Protein AF-0000000079084681 (afdb_homodimer)

Nearest PDB structures (foldseek):
  2xxn-assembly1_A  TM=8.956E-01  e=4.021E-09  Homo sapiens
  4ysi-assembly1_A  TM=9.244E-01  e=3.226E-08  Homo sapiens
  2f1x-assembly1_A  TM=9.039E-01  e=6.842E-08  Homo sapiens
  2f1x-assembly2_B  TM=8.833E-01  e=1.370E-07  Homo sapiens
  2f1z-assembly1_A  TM=4.251E-01  e=5.068E-09  Homo sapiens

Organism: Trichostrongylus colubriformis (NCBI:txid6319)

Sequence (616 aa):
MSEHEEWIEEPPARRPGRSPAGAAGPRLAAKTECTKRTSHVKFFSVYIDCNPESESTLWSCDAIVEFRLLSQRPDVPHFSRQFTNKFNFNSNNWGFPSFMEWGDILNADKGYVKGDRVVVEARITVQKVVGVRKSPHFDFLSQEPHTSDAVLVIDGVKLHVSKTYLSLYSPVFYALFFGKFSERDKREIPVEDVILDEFIELLNVVYPSHKPVSTDNVEFLLELGDKFEIQFVIDECERFLMSAEDIPIVTKLVWADQYCLAKLQDACVRTFKCVNDIKALKLTEEYKNLSDTTKAALLEKIFKILKEMSEHEEWIEEPPARRPGRSPAGAAGPRLAAKTECTKRTSHVKFFSVYIDCNPESESTLWSCDAIVEFRLLSQRPDVPHFSRQFTNKFNFNSNNWGFPSFMEWGDILNADKGYVKGDRVVVEARITVQKVVGVRKSPHFDFLSQEPHTSDAVLVIDGVKLHVSKTYLSLYSPVFYALFFGKFSERDKREIPVEDVILDEFIELLNVVYPSHKPVSTDNVEFLLELGDKFEIQFVIDECERFLMSAEDIPIVTKLVWADQYCLAKLQDACVRTFKCVNDIKALKLTEEYKNLSDTTKAALLEKIFKILKE

Foldseek 3Di:
DPPPFPWPPADPPVPDPPPPPPQQAKDKTWTWDQDVVVVRFIAIWIKIFGSQVDPDQFKKWWKKKKKWWDFQDPVAHIQIDIDTDIDGNVRGMDTGNHSDGPVCCPDVVNRQDDPNDIHMDMDIGTDDITPDDDQDDDDQQDEDPPAFQAWEAEPNGTGTGHLVQVVVQFVLSVCCAPNPPNPVVDRYHYDPDDDPVLVVVLCCCSPRSNPADDPVNLVVLLVVCVVRVGVVSVVRSLVCLLPDDPDDLLVQQLSCQVNVVPVSLVSSLVVDQAPVVVVVSVVDPSSVSHDPVSVVSNVVSNVVNVVD/DPQPFPWPPADPPVPPPPPPPPQQAKDKTWTWDQDVVVVRFIAIWIKIFGSQVDPDQFKKWWKKKKKWWDFQDPVAHIQIDIDTDIDGNVRGMDTGNHSDGPVCCPPVVNRQDDPNDIHMDMDIGTDDITPDDDQDDDDQQDEDPPAFQAWEAEPNGTGTGHLVQVVVQFVLSVCCAPNPPNPVVDRYHYDPDDDPVLVVVLCCCSPRSNPADDPVNLVVLLVVCVVRVGVVSVVRSLVCLLPDDPDDLLVQQLSCQVNVVPVSLVSSLVVDQAPVVVVVSVVDPSSVSHDPVSVVSNVVSNVVNVVD

Secondary structure (DSSP, 8-state):
---------------SS---TT----EEEEEEE-SGGGTT--EEEEEEESSTT---SS-EEEEEEEEEEPPSSTTSPPEEEEEEEEEESSS-EEEEEEEEEHHHHH-TTTT--BTTB--EEEEEEEEEEESS-------TTSPPTTT--EEEEETTEEEEE-HHHHHHH-HHHHHHHHSTT--TT-SEEE--S--HHHHHHHHHHHSTT-PPP-TTTHHHHHHHHHHTT-HHHHHHHHHHHHH-SSS-HHHHHHHHHHHT-HHHHHHHHHT--SHHHHHHHHTSGGGGG--HHHHHHHHHHHHHHHH-/---------------SS---TT----EEEEEEE-SGGGTT--EEEEEEESSTT---SS-EEEEEEEEEEPPSSTTSPPEEEEEEEEEESSS-EEEEEEEEEHHHHH-TTTT--BTTB--EEEEEEEEEEESS-------TTSPPTTT--EEEEETTEEEEE-HHHHHHH-HHHHHHHHSTT--TT-SEEE--S--HHHHHHHHHHHSTT-PPP-TTTHHHHHHHHHHTT-HHHHHHHHHHHHH-SSS-HHHHHHHHHHHT-HHHHHHHHHT--SHHHHHHHHTSGGGGG--HHHHHHHHHHHHHHHH-

InterPro domains:
  IPR000210 BTB/POZ domain [PF00651] (142-242)
  IPR000210 BTB/POZ domain [PS50097] (148-215)
  IPR000210 BTB/POZ domain [SM00225] (148-245)
  IPR002083 MATH/TRAF domain [PF22486] (38-124)
  IPR002083 MATH/TRAF domain [PS50144] (1-124)
  IPR008974 TRAF-like [G3DSA:2.60.210.10] (24-133)
  IPR011333 SKP1/BTB/POZ domain superfamily [G3DSA:3.30.710.10] (134-279)
  IPR011333 SKP1/BTB/POZ domain superfamily [SSF54695] (136-243)

Radius of gyration: 30.43 Å; Cα contacts (8 Å, |Δi|>4): 1021; chains: 2; bounding box: 65×106×62 Å

Solvent-accessible surface area (backbone atoms only — not comparable to full-atom values): 34511 Å² total; per-residue (Å²): 134,81,86,69,70,56,66,66,79,71,72,86,61,90,60,67,77,76,59,62,90,82,58,59,54,72,40,81,45,50,36,59,42,66,40,80,90,50,73,65,40,52,13,35,18,42,35,36,32,42,34,76,84,57,63,26,57,42,34,37,35,31,29,38,40,32,42,33,40,41,40,72,33,95,91,37,75,60,50,70,52,71,51,74,49,68,31,25,62,92,45,24,69,49,70,32,68,71,61,40,51,38,68,56,43,69,31,66,91,61,19,33,46,52,98,93,38,69,52,76,46,78,49,76,45,77,74,44,71,38,40,53,90,76,70,61,82,83,66,39,75,43,82,42,87,86,50,34,79,36,30,39,30,32,94,87,41,60,32,34,38,34,56,50,52,48,25,68,50,9,64,50,45,31,41,58,55,68,29,94,78,20,61,62,83,44,72,64,42,78,52,78,96,63,57,59,71,59,49,54,51,47,48,40,36,71,39,81,41,44,48,78,73,44,90,89,45,36,64,62,40,46,50,49,19,59,75,41,48,23,59,67,51,41,51,49,38,44,54,47,55,64,69,47,78,90,56,58,66,60,58,51,43,33,51,18,60,76,67,33,34,18,65,40,35,22,57,55,60,66,67,56,78,48,66,64,59,58,55,55,43,66,73,39,82,60,44,77,65,48,48,70,54,56,51,48,33,52,52,54,47,46,53,53,54,70,71,103,134,80,84,69,68,56,68,63,77,71,71,87,62,88,59,65,78,76,60,64,92,81,59,58,54,71,41,80,44,50,36,54,42,66,38,80,90,49,72,64,39,49,13,34,18,42,34,39,32,40,35,78,84,57,65,25,58,41,33,36,36,32,30,40,40,33,42,33,41,41,41,73,33,94,91,38,76,60,47,70,54,70,51,75,48,68,30,25,61,92,44,24,70,51,69,34,70,72,60,39,51,39,67,57,42,68,31,66,91,62,20,34,45,53,99,91,39,70,53,77,47,77,46,76,46,78,74,46,69,37,41,52,91,75,70,61,82,84,67,39,76,43,83,43,87,86,51,35,78,35,28,39,30,35,96,87,41,61,33,34,37,33,54,49,51,48,26,69,51,8,67,50,45,31,42,58,54,68,29,93,79,21,63,62,84,45,71,62,43,78,51,78,98,64,56,60,72,60,50,52,52,46,46,39,35,71,41,78,40,44,47,77,73,43,90,88,47,37,66,63,40,46,51,49,18,59,73,41,46,23,58,66,52,40,49,50,41,42,56,45,56,65,70,47,79,90,58,58,65,60,59,52,44,33,50,17,59,75,69,34,34,18,65,40,35,22,57,55,59,66,67,56,80,48,67,63,58,58,55,55,44,65,73,41,82,59,44,77,65,49,48,70,53,56,51,48,32,51,52,53,47,46,54,52,54,70,72,105

Structure (mmCIF, N/CA/C/O backbone):
data_AF-0000000079084681-model_v1
#
loop_
_entity.id
_entity.type
_entity.pdbx_description
1 polymer 'BTB/POZ domain-containing protein variant'
#
loop_
_atom_site.group_PDB
_atom_site.id
_atom_site.type_symbol
_atom_site.label_atom_id
_atom_site.label_alt_id
_atom_site.label_comp_id
_atom_site.label_asym_id
_atom_site.label_entity_id
_atom_site.label_seq_id
_atom_site.pdbx_PDB_ins_code
_atom_site.Cartn_x
_atom_site.Cartn_y
_atom_site.Cartn_z
_atom_site.occupancy
_atom_site.B_iso_or_equiv
_atom_site.auth_seq_id
_atom_site.auth_comp_id
_atom_site.auth_asym_id
_atom_site.auth_atom_id
_atom_site.pdbx_PDB_model_num
ATOM 1 N N . MET A 1 1 ? -31.391 -42.594 -11.391 1 19.44 1 MET A N 1
ATOM 2 C CA . MET A 1 1 ? -30.281 -42.844 -10.484 1 19.44 1 MET A CA 1
ATOM 3 C C . MET A 1 1 ? -29.375 -41.625 -10.391 1 19.44 1 MET A C 1
ATOM 5 O O . MET A 1 1 ? -28.828 -41.156 -11.398 1 19.44 1 MET A O 1
ATOM 9 N N . SER A 1 2 ? -29.547 -40.75 -9.406 1 21.98 2 SER A N 1
ATOM 10 C CA . SER A 1 2 ? -29.062 -39.406 -9.219 1 21.98 2 SER A CA 1
ATOM 11 C C . SER A 1 2 ? -27.531 -39.375 -9.148 1 21.98 2 SER A C 1
ATOM 13 O O . SER A 1 2 ? -26.922 -40.25 -8.531 1 21.98 2 SER A O 1
ATOM 15 N N . GLU A 1 3 ? -26.781 -39.031 -10.203 1 26.73 3 GLU A N 1
ATOM 16 C CA . GLU A 1 3 ? -25.359 -38.781 -10.367 1 26.73 3 GLU A CA 1
ATOM 17 C C . GLU A 1 3 ? -24.797 -38 -9.164 1 26.73 3 GLU A C 1
ATOM 19 O O . GLU A 1 3 ? -25.188 -36.875 -8.906 1 26.73 3 GLU A O 1
ATOM 24 N N . HIS A 1 4 ? -24.766 -38.688 -7.969 1 26.61 4 HIS A N 1
ATOM 25 C CA . HIS A 1 4 ? -24.375 -38.094 -6.703 1 26.61 4 HIS A CA 1
ATOM 26 C C . HIS A 1 4 ? -22.922 -37.625 -6.742 1 26.61 4 HIS A C 1
ATOM 28 O O . HIS A 1 4 ? -22.031 -38.406 -7.066 1 26.61 4 HIS A O 1
ATOM 34 N N . GLU A 1 5 ? -22.625 -36.5 -7.191 1 30.83 5 GLU A N 1
ATOM 35 C CA . GLU A 1 5 ? -21.375 -35.75 -7.094 1 30.83 5 GLU A CA 1
ATOM 36 C C . GLU A 1 5 ? -21 -35.5 -5.637 1 30.83 5 GLU A C 1
ATOM 38 O O . GLU A 1 5 ? -21.781 -34.938 -4.879 1 30.83 5 GLU A O 1
ATOM 43 N N . GLU A 1 6 ? -20.562 -36.531 -4.902 1 32.38 6 GLU A N 1
ATOM 44 C CA . GLU A 1 6 ? -20.156 -36.219 -3.539 1 32.38 6 GLU A CA 1
ATOM 45 C C . GLU A 1 6 ? -18.844 -35.406 -3.527 1 32.38 6 GLU A C 1
ATOM 47 O O . GLU A 1 6 ? -17.875 -35.812 -4.176 1 32.38 6 GLU A O 1
ATOM 52 N N . TRP A 1 7 ? -18.906 -34.219 -3.279 1 32.19 7 TRP A N 1
ATOM 53 C CA . TRP A 1 7 ? -17.797 -33.281 -3.125 1 32.19 7 TRP A CA 1
ATOM 54 C C . TRP A 1 7 ? -17.031 -33.562 -1.826 1 32.19 7 TRP A C 1
ATOM 56 O O . TRP A 1 7 ? -17.656 -33.719 -0.768 1 32.19 7 TRP A O 1
ATOM 66 N N . ILE A 1 8 ? -16.188 -34.375 -1.785 1 32.47 8 ILE A N 1
ATOM 67 C CA . ILE A 1 8 ? -15.383 -34.531 -0.579 1 32.47 8 ILE A CA 1
ATOM 68 C C . ILE A 1 8 ? -14.641 -33.219 -0.3 1 32.47 8 ILE A C 1
ATOM 70 O O . ILE A 1 8 ? -13.875 -32.75 -1.144 1 32.47 8 ILE A O 1
ATOM 74 N N . GLU A 1 9 ? -15.219 -32.438 0.54 1 31.31 9 GLU A N 1
ATOM 75 C CA . GLU A 1 9 ? -14.648 -31.188 1.046 1 31.31 9 GLU A CA 1
ATOM 76 C C . GLU A 1 9 ? -13.25 -31.422 1.62 1 31.31 9 GLU A C 1
ATOM 78 O O . GLU A 1 9 ? -13.023 -32.375 2.354 1 31.31 9 GLU A O 1
ATOM 83 N N . GLU A 1 10 ? -12.25 -31.016 0.958 1 32.62 10 GLU A N 1
ATOM 84 C CA . GLU A 1 10 ? -10.82 -30.984 1.235 1 32.62 10 GLU A CA 1
ATOM 85 C C . GLU A 1 10 ? -10.547 -30.594 2.686 1 32.62 10 GLU A C 1
ATOM 87 O O . GLU A 1 10 ? -11.148 -29.641 3.203 1 32.62 10 GLU A O 1
ATOM 92 N N . PRO A 1 11 ? -10.078 -31.469 3.529 1 30.44 11 PRO A N 1
ATOM 93 C CA . PRO A 1 11 ? -9.531 -30.906 4.766 1 30.44 11 PRO A CA 1
ATOM 94 C C . PRO A 1 11 ? -8.648 -29.688 4.52 1 30.44 11 PRO A C 1
ATOM 96 O O . PRO A 1 11 ? -8.117 -29.516 3.42 1 30.44 11 PRO A O 1
ATOM 99 N N . PRO A 1 12 ? -8.633 -28.562 5.383 1 29.8 12 PRO A N 1
ATOM 100 C CA . PRO A 1 12 ? -7.824 -27.359 5.184 1 29.8 12 PRO A CA 1
ATOM 101 C C . PRO A 1 12 ? -6.359 -27.672 4.895 1 29.8 12 PRO A C 1
ATOM 103 O O . PRO A 1 12 ? -5.68 -28.281 5.723 1 29.8 12 PRO A O 1
ATOM 106 N N . ALA A 1 13 ? -5.883 -28.328 3.826 1 29.58 13 ALA A N 1
ATOM 107 C CA . ALA A 1 13 ? -4.457 -28.328 3.5 1 29.58 13 ALA A CA 1
ATOM 108 C C . ALA A 1 13 ? -3.781 -27.062 4.012 1 29.58 13 ALA A C 1
ATOM 110 O O . ALA A 1 13 ? -4.414 -26 4.113 1 29.58 13 ALA A O 1
ATOM 111 N N . ARG A 1 14 ? -2.639 -27.297 4.723 1 28.17 14 ARG A N 1
ATOM 112 C CA . ARG A 1 14 ? -1.766 -26.188 5.086 1 28.17 14 ARG A CA 1
ATOM 113 C C . ARG A 1 14 ? -1.686 -25.156 3.961 1 28.17 14 ARG A C 1
ATOM 115 O O . ARG A 1 14 ? -1.014 -25.391 2.953 1 28.17 14 ARG A O 1
ATOM 122 N N . ARG A 1 15 ? -2.775 -24.625 3.609 1 28.92 15 ARG A N 1
ATOM 123 C CA . ARG A 1 15 ? -2.91 -23.609 2.578 1 28.92 15 ARG A CA 1
ATOM 124 C C . ARG A 1 15 ? -1.813 -22.547 2.707 1 28.92 15 ARG A C 1
ATOM 126 O O . ARG A 1 15 ? -1.597 -22 3.787 1 28.92 15 ARG A O 1
ATOM 133 N N . PRO A 1 16 ? -0.827 -22.594 1.898 1 28.61 16 PRO A N 1
ATOM 134 C CA . PRO A 1 16 ? -0.107 -21.328 1.935 1 28.61 16 PRO A CA 1
ATOM 135 C C . PRO A 1 16 ? -1.001 -20.156 2.328 1 28.61 16 PRO A C 1
ATOM 137 O O . PRO A 1 16 ? -2.229 -20.25 2.252 1 28.61 16 PRO A O 1
ATOM 140 N N . GLY A 1 17 ? -0.481 -19.203 3.023 1 28.16 17 GLY A N 1
ATOM 141 C CA . GLY A 1 17 ? -1.19 -18.031 3.5 1 28.16 17 GLY A CA 1
ATOM 142 C C . GLY A 1 17 ? -2.363 -17.641 2.619 1 28.16 17 GLY A C 1
ATOM 143 O O . GLY A 1 17 ? -2.295 -17.766 1.395 1 28.16 17 GLY A O 1
ATOM 144 N N . ARG A 1 18 ? -3.625 -17.953 3.125 1 28.94 18 ARG A N 1
ATOM 145 C CA . ARG A 1 18 ? -4.844 -17.422 2.525 1 28.94 18 ARG A CA 1
ATOM 146 C C . ARG A 1 18 ? -4.57 -16.094 1.822 1 28.94 18 ARG A C 1
ATOM 148 O O . ARG A 1 18 ? -4.121 -15.133 2.451 1 28.94 18 ARG A O 1
ATOM 155 N N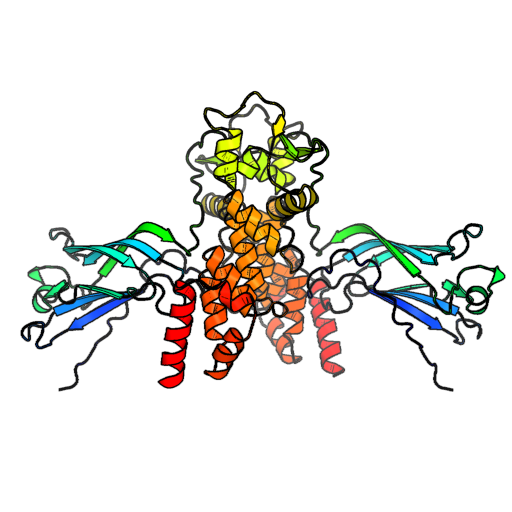 . SER A 1 19 ? -4.059 -16.203 0.667 1 30.28 19 SER A N 1
ATOM 156 C CA . SER A 1 19 ? -4.086 -14.93 -0.049 1 30.28 19 SER A CA 1
ATOM 157 C C . SER A 1 19 ? -5.367 -14.156 0.24 1 30.28 19 SER A C 1
ATOM 159 O O . SER A 1 19 ? -6.434 -14.758 0.407 1 30.28 19 SER A O 1
ATOM 161 N N . PRO A 1 20 ? -5.367 -13.102 0.855 1 30.94 20 PRO A N 1
ATOM 162 C CA . PRO A 1 20 ? -6.602 -12.328 1.002 1 30.94 20 PRO A CA 1
ATOM 163 C C . PRO A 1 20 ? -7.613 -12.617 -0.104 1 30.94 20 PRO A C 1
ATOM 165 O O . PRO A 1 20 ? -7.238 -13.078 -1.185 1 30.94 20 PRO A O 1
ATOM 168 N N . ALA A 1 21 ? -9 -12.57 0.136 1 33.56 21 ALA A N 1
ATOM 169 C CA . ALA A 1 21 ? -10.234 -12.781 -0.618 1 33.56 21 ALA A CA 1
ATOM 170 C C . ALA A 1 21 ? -10.016 -12.516 -2.105 1 33.56 21 ALA A C 1
ATOM 172 O O . ALA A 1 21 ? -10.672 -13.133 -2.951 1 33.56 21 ALA A O 1
ATOM 173 N N . GLY A 1 22 ? -9.336 -11.5 -2.555 1 36.19 22 GLY A N 1
ATOM 174 C CA . GLY A 1 22 ? -9.352 -11.234 -3.984 1 36.19 22 GLY A CA 1
ATOM 175 C C . GLY A 1 22 ? -8.5 -12.203 -4.781 1 36.19 22 GLY A C 1
ATOM 176 O O . GLY A 1 22 ? -8.375 -12.07 -6 1 36.19 22 GLY A O 1
ATOM 177 N N . ALA A 1 23 ? -7.453 -12.789 -4.238 1 42.34 23 ALA A N 1
ATOM 178 C CA . ALA A 1 23 ? -6.531 -13.555 -5.07 1 42.34 23 ALA A CA 1
ATOM 179 C C . ALA A 1 23 ? -7.105 -14.93 -5.395 1 42.34 23 ALA A C 1
ATOM 181 O O . ALA A 1 23 ? -7.352 -15.734 -4.496 1 42.34 23 ALA A O 1
ATOM 182 N N . ALA A 1 24 ? -7.891 -15.031 -6.383 1 52.91 24 ALA A N 1
ATOM 183 C CA . ALA A 1 24 ? -8.383 -16.234 -7.039 1 52.91 24 ALA A CA 1
ATOM 184 C C . ALA A 1 24 ? -7.262 -17.25 -7.227 1 52.91 24 ALA A C 1
ATOM 186 O O . ALA A 1 24 ? -6.492 -17.172 -8.188 1 52.91 24 ALA A O 1
ATOM 187 N N . GLY A 1 25 ? -6.688 -17.625 -6.16 1 60.44 25 GLY A N 1
ATOM 188 C CA . GLY A 1 25 ? -5.707 -18.688 -6.305 1 60.44 25 GLY A CA 1
ATOM 189 C C . GLY A 1 25 ? -6.301 -19.969 -6.855 1 60.44 25 GLY A C 1
ATOM 190 O O . GLY A 1 25 ? -7.508 -20.062 -7.074 1 60.44 25 GLY A O 1
ATOM 191 N N . PRO A 1 26 ? -5.43 -20.812 -7.223 1 76.56 26 PRO A N 1
ATOM 192 C CA . PRO A 1 26 ? -5.887 -22.109 -7.75 1 76.56 26 PRO A CA 1
ATOM 193 C C . PRO A 1 26 ? -6.684 -22.906 -6.723 1 76.56 26 PRO A C 1
ATOM 195 O O . PRO A 1 26 ? -6.391 -22.859 -5.527 1 76.56 26 PRO A O 1
ATOM 198 N N . ARG A 1 27 ? -7.812 -23.547 -7.141 1 81.06 27 ARG A N 1
ATOM 199 C CA . ARG A 1 27 ? -8.664 -24.391 -6.309 1 81.06 27 ARG A CA 1
ATOM 200 C C . ARG A 1 27 ? -8.602 -25.859 -6.754 1 81.06 27 ARG A C 1
ATOM 202 O O . ARG A 1 27 ? -8.633 -26.141 -7.953 1 81.06 27 ARG A O 1
ATOM 209 N N . LEU A 1 28 ? -8.461 -26.688 -5.738 1 86.19 28 LEU A N 1
ATOM 210 C CA . LEU A 1 28 ? -8.445 -28.125 -6.008 1 86.19 28 LEU A CA 1
ATOM 211 C C . LEU A 1 28 ? -9.844 -28.719 -5.867 1 86.19 28 LEU A C 1
ATOM 213 O O . LEU A 1 28 ? -10.562 -28.406 -4.918 1 86.19 28 LEU A O 1
ATOM 217 N N . ALA A 1 29 ? -10.234 -29.406 -6.906 1 85.25 29 ALA A N 1
ATOM 218 C CA . ALA A 1 29 ? -11.523 -30.094 -6.875 1 85.25 29 ALA A CA 1
ATOM 219 C C . ALA A 1 29 ? -11.359 -31.594 -7.117 1 85.25 29 ALA A C 1
ATOM 221 O O . ALA A 1 29 ? -10.516 -32 -7.918 1 85.25 29 ALA A O 1
ATOM 222 N N . ALA A 1 30 ? -12.07 -32.375 -6.309 1 87.88 30 ALA A N 1
ATOM 223 C CA . ALA A 1 30 ? -12.07 -33.812 -6.449 1 87.88 30 ALA A CA 1
ATOM 224 C C . ALA A 1 30 ? -13.5 -34.375 -6.48 1 87.88 30 ALA A C 1
ATOM 226 O O . ALA A 1 30 ? -14.375 -33.875 -5.758 1 87.88 30 ALA A O 1
ATOM 227 N N . LYS A 1 31 ? -13.711 -35.344 -7.445 1 85 31 LYS A N 1
ATOM 228 C CA . LYS A 1 31 ? -15.031 -35.969 -7.547 1 85 31 LYS A CA 1
ATOM 229 C C . LYS A 1 31 ? -14.914 -37.375 -8.07 1 85 31 LYS A C 1
ATOM 231 O O . LYS A 1 31 ? -13.836 -37.812 -8.484 1 85 31 LYS A O 1
ATOM 236 N N . THR A 1 32 ? -15.969 -38.125 -7.855 1 87 32 THR A N 1
ATOM 237 C CA . THR A 1 32 ? -16.062 -39.438 -8.484 1 87 32 THR A CA 1
ATOM 238 C C . THR A 1 32 ? -16.875 -39.344 -9.781 1 87 32 THR A C 1
ATOM 240 O O . THR A 1 32 ? -17.859 -38.625 -9.852 1 87 32 THR A O 1
ATOM 243 N N . GLU A 1 33 ? -16.375 -39.938 -10.766 1 81.75 33 GLU A N 1
ATOM 244 C CA . GLU A 1 33 ? -17.047 -39.906 -12.062 1 81.75 33 GLU A CA 1
ATOM 245 C C . GLU A 1 33 ? -17.281 -41.312 -12.602 1 81.75 33 GLU A C 1
ATOM 247 O O . GLU A 1 33 ? -16.406 -42.188 -12.516 1 81.75 33 GLU A O 1
ATOM 252 N N . CYS A 1 34 ? -18.547 -41.594 -12.914 1 84.06 34 CYS A N 1
ATOM 253 C CA . CYS A 1 34 ? -18.953 -42.844 -13.539 1 84.06 34 CYS A CA 1
ATOM 254 C C . CYS A 1 34 ? -19.828 -42.594 -14.758 1 84.06 34 CYS A C 1
ATOM 256 O O . CYS A 1 34 ? -21.047 -42.5 -14.641 1 84.06 34 CYS A O 1
ATOM 258 N N . THR A 1 35 ? -19.156 -42.344 -15.805 1 79.56 35 THR A N 1
ATOM 259 C CA . THR A 1 35 ? -19.891 -42 -17.016 1 79.56 35 THR A CA 1
ATOM 260 C C . THR A 1 35 ? -19.516 -42.969 -18.156 1 79.56 35 THR A C 1
ATOM 262 O O . THR A 1 35 ? -18.75 -43.906 -17.953 1 79.56 35 THR A O 1
ATOM 265 N N . LYS A 1 36 ? -20.188 -42.812 -19.359 1 78.19 36 LYS A N 1
ATOM 266 C CA . LYS A 1 36 ? -19.891 -43.594 -20.547 1 78.19 36 LYS A CA 1
ATOM 267 C C . LYS A 1 36 ? -18.438 -43.469 -20.953 1 78.19 36 LYS A C 1
ATOM 269 O O . LYS A 1 36 ? -17.812 -44.406 -21.422 1 78.19 36 LYS A O 1
ATOM 274 N N . ARG A 1 37 ? -17.906 -42.281 -20.625 1 73.69 37 ARG A N 1
ATOM 275 C CA . ARG A 1 37 ? -16.531 -41.969 -20.984 1 73.69 37 ARG A CA 1
ATOM 276 C C . ARG A 1 37 ? -15.547 -42.875 -20.219 1 73.69 37 ARG A C 1
ATOM 278 O O . ARG A 1 37 ? -14.469 -43.188 -20.719 1 73.69 37 ARG A O 1
ATOM 285 N N . THR A 1 38 ? -15.922 -43.281 -19.031 1 77.12 38 THR A N 1
ATOM 286 C CA . THR A 1 38 ? -15.07 -44.094 -18.188 1 77.12 38 THR A CA 1
ATOM 287 C C . THR A 1 38 ? -15.469 -45.562 -18.281 1 77.12 38 THR A C 1
ATOM 289 O O . THR A 1 38 ? -15.18 -46.375 -17.375 1 77.12 38 THR A O 1
ATOM 292 N N . SER A 1 39 ? -16.266 -45.969 -19.297 1 78.06 39 SER A N 1
ATOM 293 C CA . SER A 1 39 ? -16.75 -47.312 -19.484 1 78.06 39 SER A CA 1
ATOM 294 C C . SER A 1 39 ? -17.516 -47.812 -18.266 1 78.06 39 SER A C 1
ATOM 296 O O . SER A 1 39 ? -17.391 -48.969 -17.891 1 78.06 39 SER A O 1
ATOM 298 N N . HIS A 1 40 ? -18.109 -46.938 -17.531 1 81.31 40 HIS A N 1
ATOM 299 C CA . HIS A 1 40 ? -18.953 -47.188 -16.375 1 81.31 40 HIS A CA 1
ATOM 300 C C . HIS A 1 40 ? -18.141 -47.719 -15.195 1 81.31 40 HIS A C 1
ATOM 302 O O . HIS A 1 40 ? -18.656 -48.469 -14.359 1 81.31 40 HIS A O 1
ATOM 308 N N . VAL A 1 41 ? -16.891 -47.531 -15.352 1 85.75 41 VAL A N 1
ATOM 309 C CA . VAL A 1 41 ? -16.047 -47.75 -14.18 1 85.75 41 VAL A CA 1
ATOM 310 C C . VAL A 1 41 ? -15.93 -46.469 -13.367 1 85.75 41 VAL A C 1
ATOM 312 O O . VAL A 1 41 ? -15.727 -45.375 -13.93 1 85.75 41 VAL A O 1
ATOM 315 N N . LYS A 1 42 ? -16.188 -46.594 -12.07 1 89.88 42 LYS A N 1
ATOM 316 C CA . LYS A 1 42 ? -16.141 -45.438 -11.203 1 89.88 42 LYS A CA 1
ATOM 317 C C . LYS A 1 42 ? -14.711 -45 -10.922 1 89.88 42 LYS A C 1
ATOM 319 O O . LYS A 1 42 ? -13.883 -45.812 -10.5 1 89.88 42 LYS A O 1
ATOM 324 N N . PHE A 1 43 ? -14.438 -43.75 -11.281 1 91.38 43 PHE A N 1
ATOM 325 C CA . PHE A 1 43 ? -13.102 -43.188 -11.062 1 91.38 43 PHE A CA 1
ATOM 326 C C . PHE A 1 43 ? -13.141 -42.031 -10.078 1 91.38 43 PHE A C 1
ATOM 328 O O . PHE A 1 43 ? -14.156 -41.344 -9.961 1 91.38 43 PHE A O 1
ATOM 335 N N . PHE A 1 44 ? -11.969 -41.938 -9.328 1 91.06 44 PHE A N 1
ATOM 336 C CA . PHE A 1 44 ? -11.648 -40.75 -8.57 1 91.06 44 PHE A CA 1
ATOM 337 C C . PHE A 1 44 ? -10.969 -39.719 -9.461 1 91.06 44 PHE A C 1
ATOM 339 O O . PHE A 1 44 ? -9.898 -39.969 -10.016 1 91.06 44 PHE A O 1
ATOM 346 N N . SER A 1 45 ? -11.703 -38.562 -9.625 1 91.44 45 SER A N 1
ATOM 347 C CA . SER A 1 45 ? -11.203 -37.531 -10.508 1 91.44 45 SER A CA 1
ATOM 348 C C . SER A 1 45 ? -10.719 -36.312 -9.711 1 91.44 45 SER A C 1
ATOM 350 O O . SER A 1 45 ? -11.305 -35.969 -8.68 1 91.44 45 SER A O 1
ATOM 352 N N . VAL A 1 46 ? -9.609 -35.75 -10.109 1 92.19 46 VAL A N 1
ATOM 353 C CA . VAL A 1 46 ? -9.039 -34.594 -9.445 1 92.19 46 VAL A CA 1
ATOM 354 C C . VAL A 1 46 ? -8.789 -33.469 -10.461 1 92.19 46 VAL A C 1
ATOM 356 O O . VAL A 1 46 ? -8.289 -33.719 -11.562 1 92.19 46 VAL A O 1
ATOM 359 N N . TYR A 1 47 ? -9.227 -32.281 -10.062 1 92.5 47 TYR A N 1
ATOM 360 C CA . TYR A 1 47 ? -9.086 -31.125 -10.953 1 92.5 47 TYR A CA 1
ATOM 361 C C . TYR A 1 47 ? -8.555 -29.922 -10.195 1 92.5 47 TYR A C 1
ATOM 363 O O . TYR A 1 47 ? -8.648 -29.859 -8.969 1 92.5 47 TYR A O 1
ATOM 371 N N . ILE A 1 48 ? -7.934 -28.984 -10.922 1 90.5 48 ILE A N 1
ATOM 372 C CA . ILE A 1 48 ? -7.535 -27.703 -10.383 1 90.5 48 ILE A CA 1
ATOM 373 C C . ILE A 1 48 ? -8.172 -26.578 -11.195 1 90.5 48 ILE A C 1
ATOM 375 O O . ILE A 1 48 ? -8.273 -26.672 -12.422 1 90.5 48 ILE A O 1
ATOM 379 N N . ASP A 1 49 ? -8.75 -25.672 -10.484 1 89.56 49 ASP A N 1
ATOM 380 C CA . ASP A 1 49 ? -9.328 -24.469 -11.07 1 89.56 49 ASP A CA 1
ATOM 381 C C . ASP A 1 49 ? -8.461 -23.234 -10.766 1 89.56 49 ASP A C 1
ATOM 383 O O . ASP A 1 49 ? -8.266 -22.891 -9.602 1 89.56 49 ASP A O 1
ATOM 387 N N . CYS A 1 50 ? -7.973 -22.672 -11.867 1 85.88 50 CYS A N 1
ATOM 388 C CA . CYS A 1 50 ? -7.156 -21.484 -11.664 1 85.88 50 CYS A CA 1
ATOM 389 C C . CYS A 1 50 ? -7.941 -20.219 -11.992 1 85.88 50 CYS A C 1
ATOM 391 O O . CYS A 1 50 ? -8.367 -20.016 -13.133 1 85.88 50 CYS A O 1
ATOM 393 N N . ASN A 1 51 ? -8.117 -19.312 -11.031 1 83.44 51 ASN A N 1
ATOM 394 C CA . ASN A 1 51 ? -8.773 -18.031 -11.164 1 83.44 51 ASN A CA 1
ATOM 395 C C . ASN A 1 51 ? -10.156 -18.172 -11.805 1 83.44 51 ASN A C 1
ATOM 397 O O . ASN A 1 51 ? -10.469 -17.469 -12.773 1 83.44 51 ASN A O 1
ATOM 401 N N . PRO A 1 52 ? -10.969 -19.062 -11.281 1 83.56 52 PRO A N 1
ATOM 402 C CA . PRO A 1 52 ? -12.242 -19.359 -11.938 1 83.56 52 PRO A CA 1
ATOM 403 C C . PRO A 1 52 ? -13.188 -18.172 -11.969 1 8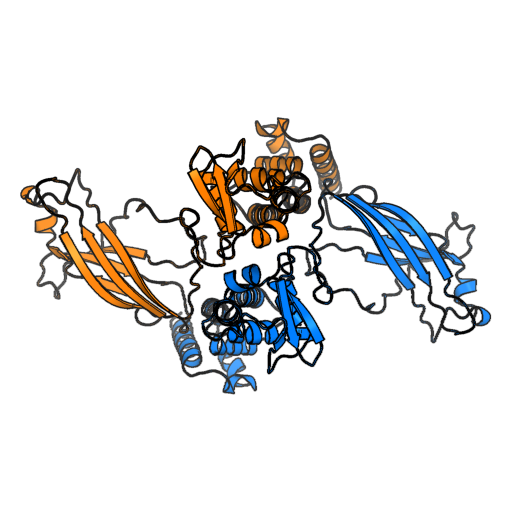3.56 52 PRO A C 1
ATOM 405 O O . PRO A 1 52 ? -14.039 -18.062 -12.852 1 83.56 52 PRO A O 1
ATOM 408 N N . GLU A 1 53 ? -13.016 -17.25 -11.117 1 84.44 53 GLU A N 1
ATOM 409 C CA . GLU A 1 53 ? -13.961 -16.141 -11.016 1 84.44 53 GLU A CA 1
ATOM 410 C C . GLU A 1 53 ? -13.531 -14.969 -11.891 1 84.44 53 GLU A C 1
ATOM 412 O O . GLU A 1 53 ? -14.297 -14.031 -12.102 1 84.44 53 GLU A O 1
ATOM 417 N N . SER A 1 54 ? -12.406 -15.055 -12.43 1 86.81 54 SER A N 1
ATOM 418 C CA . SER A 1 54 ? -11.891 -13.93 -13.203 1 86.81 54 SER A CA 1
ATOM 419 C C . SER A 1 54 ? -12.516 -13.867 -14.586 1 86.81 54 SER A C 1
ATOM 421 O O . SER A 1 54 ? -12.695 -14.898 -15.242 1 86.81 54 SER A O 1
ATOM 423 N N . GLU A 1 55 ? -12.773 -12.719 -15.07 1 89.75 55 GLU A N 1
ATOM 424 C CA . GLU A 1 55 ? -13.281 -12.508 -16.422 1 89.75 55 GLU A CA 1
ATOM 425 C C . GLU A 1 55 ? -12.219 -11.875 -17.328 1 89.75 55 GLU A C 1
ATOM 427 O O . GLU A 1 55 ? -12.531 -11.367 -18.406 1 89.75 55 GLU A O 1
ATOM 432 N N . SER A 1 56 ? -11.07 -11.914 -16.828 1 91.94 56 SER A N 1
ATOM 433 C CA . SER A 1 56 ? -9.992 -11.281 -17.578 1 91.94 56 SER A CA 1
ATOM 434 C C . SER A 1 56 ? -9.344 -12.258 -18.547 1 91.94 56 SER A C 1
ATOM 436 O O . SER A 1 56 ? -9.156 -13.43 -18.234 1 91.94 56 SER A O 1
ATOM 438 N N . THR A 1 57 ? -8.945 -11.773 -19.688 1 91.75 57 THR A N 1
ATOM 439 C CA . THR A 1 57 ? -8.211 -12.547 -20.688 1 91.75 57 THR A CA 1
ATOM 440 C C . THR A 1 57 ? -6.742 -12.141 -20.719 1 91.75 57 THR A C 1
ATOM 442 O O . THR A 1 57 ? -6.008 -12.516 -21.625 1 91.75 57 THR A O 1
ATOM 445 N N . LEU A 1 58 ? -6.352 -11.422 -19.719 1 92.31 58 LEU A N 1
ATOM 446 C CA . LEU A 1 58 ? -5.008 -10.852 -19.766 1 92.31 58 LEU A CA 1
ATOM 447 C C . LEU A 1 58 ? -4.062 -11.609 -18.844 1 92.31 58 LEU A C 1
ATOM 449 O O . LEU A 1 58 ? -2.969 -11.125 -18.531 1 92.31 58 LEU A O 1
ATOM 453 N N . TRP A 1 59 ? -4.43 -12.703 -18.422 1 89.38 59 TRP A N 1
ATOM 454 C CA . TRP A 1 59 ? -3.545 -13.477 -17.547 1 89.38 59 TRP A CA 1
ATOM 455 C C . TRP A 1 59 ? -3.309 -14.875 -18.109 1 89.38 59 TRP A C 1
ATOM 457 O O . TRP A 1 59 ? -4.141 -15.398 -18.859 1 89.38 59 TRP A O 1
ATOM 467 N N . SER A 1 60 ? -2.111 -15.336 -17.828 1 90 60 SER A N 1
ATOM 468 C CA . SER A 1 60 ? -1.774 -16.734 -18.094 1 90 60 SER A CA 1
ATOM 469 C C . SER A 1 60 ? -0.715 -17.25 -17.125 1 90 60 SER A C 1
ATOM 471 O O . SER A 1 60 ? 0.047 -16.453 -16.562 1 90 60 SER A O 1
ATOM 473 N N . CYS A 1 61 ? -0.751 -18.484 -16.844 1 88.38 61 CYS A N 1
ATOM 474 C CA . CYS A 1 61 ? 0.19 -19.125 -15.93 1 88.38 61 CYS A CA 1
ATOM 475 C C . CYS A 1 61 ? 0.635 -20.484 -16.469 1 88.38 61 CYS A C 1
ATOM 477 O O . CYS A 1 61 ? -0.152 -21.422 -16.5 1 88.38 61 CYS A O 1
ATOM 479 N N . ASP A 1 62 ? 1.864 -20.469 -16.891 1 90.75 62 ASP A N 1
ATOM 480 C CA . ASP A 1 62 ? 2.473 -21.75 -17.234 1 90.75 62 ASP A CA 1
ATOM 481 C C . ASP A 1 62 ? 2.928 -22.5 -15.984 1 90.75 62 ASP A C 1
ATOM 483 O O . ASP A 1 62 ? 3.752 -21.984 -15.219 1 90.75 62 ASP A O 1
ATOM 487 N N . ALA A 1 63 ? 2.316 -23.656 -15.781 1 89.44 63 ALA A N 1
ATOM 488 C CA . ALA A 1 63 ? 2.654 -24.344 -14.539 1 89.44 63 ALA A CA 1
ATOM 489 C C . ALA A 1 63 ? 2.674 -25.859 -14.727 1 89.44 63 ALA A C 1
ATOM 491 O O . ALA A 1 63 ? 2.039 -26.375 -15.648 1 89.44 63 ALA A O 1
ATOM 492 N N . ILE A 1 64 ? 3.494 -26.5 -13.953 1 91.25 64 ILE A N 1
ATOM 493 C CA . ILE A 1 64 ? 3.461 -27.938 -13.773 1 91.25 64 ILE A CA 1
ATOM 494 C C . ILE A 1 64 ? 2.668 -28.281 -12.516 1 91.25 64 ILE A C 1
ATOM 496 O O . ILE A 1 64 ? 2.955 -27.766 -11.43 1 91.25 64 ILE A O 1
ATOM 500 N N . VAL A 1 65 ? 1.622 -29.062 -12.734 1 90.94 65 VAL A N 1
ATOM 501 C CA . VAL A 1 65 ? 0.787 -29.453 -11.594 1 90.94 65 VAL A CA 1
ATOM 502 C C . VAL A 1 65 ? 0.957 -30.938 -11.305 1 90.94 65 VAL A C 1
ATOM 504 O O . VAL A 1 65 ? 0.832 -31.766 -12.203 1 90.94 65 VAL A O 1
ATOM 507 N N . GLU A 1 66 ? 1.298 -31.188 -10.086 1 92.06 66 GLU A N 1
ATOM 508 C CA . GLU A 1 66 ? 1.392 -32.562 -9.609 1 92.06 66 GLU A CA 1
ATOM 509 C C . GLU A 1 66 ? 0.328 -32.875 -8.555 1 92.06 66 GLU A C 1
ATOM 511 O O . GLU A 1 66 ? 0.265 -32.188 -7.523 1 92.06 66 GLU A O 1
ATOM 516 N N . PHE A 1 67 ? -0.508 -33.844 -8.922 1 91.94 67 PHE A N 1
ATOM 517 C CA . PHE A 1 67 ? -1.439 -34.375 -7.922 1 91.94 67 PHE A CA 1
ATOM 518 C C . PHE A 1 67 ? -0.864 -35.594 -7.211 1 91.94 67 PHE A C 1
ATOM 520 O O . PHE A 1 67 ? -0.336 -36.5 -7.855 1 91.94 67 PHE A O 1
ATOM 527 N N . ARG A 1 68 ? -1.007 -35.562 -5.898 1 91 68 ARG A N 1
ATOM 528 C CA . ARG A 1 68 ? -0.513 -36.688 -5.113 1 91 68 ARG A CA 1
ATOM 529 C C . ARG A 1 68 ? -1.592 -37.219 -4.176 1 91 68 ARG A C 1
ATOM 531 O O . ARG A 1 68 ? -2.145 -36.469 -3.371 1 91 68 ARG A O 1
ATOM 538 N N . LEU A 1 69 ? -1.91 -38.469 -4.406 1 91.75 69 LEU A N 1
ATOM 539 C CA . LEU A 1 69 ? -2.721 -39.188 -3.432 1 91.75 69 LEU A CA 1
ATOM 540 C C . LEU A 1 69 ? -1.844 -39.812 -2.342 1 91.75 69 LEU A C 1
ATOM 542 O O . LEU A 1 69 ? -1.025 -40.688 -2.617 1 91.75 69 LEU A O 1
ATOM 546 N N . LEU A 1 70 ? -2.078 -39.344 -1.2 1 89.69 70 LEU A N 1
ATOM 547 C CA . LEU A 1 70 ? -1.177 -39.75 -0.122 1 89.69 70 LEU A CA 1
ATOM 548 C C . LEU A 1 70 ? -1.515 -41.125 0.389 1 89.69 70 LEU A C 1
ATOM 550 O O . LEU A 1 70 ? -2.678 -41.438 0.67 1 89.69 70 LEU A O 1
ATOM 554 N N . SER A 1 71 ? -0.457 -41.875 0.456 1 91.5 71 SER A N 1
ATOM 555 C CA . SER A 1 71 ? -0.605 -43.219 1.056 1 91.5 71 SER A CA 1
ATOM 556 C C . SER A 1 71 ? -0.673 -43.125 2.576 1 91.5 71 SER A C 1
ATOM 558 O O . SER A 1 71 ? 0.018 -42.312 3.188 1 91.5 71 SER A O 1
ATOM 560 N N . GLN A 1 72 ? -1.531 -43.938 3.113 1 87.12 72 GLN A N 1
ATOM 561 C CA . GLN A 1 72 ? -1.676 -43.969 4.566 1 87.12 72 GLN A CA 1
ATOM 562 C C . GLN A 1 72 ? -0.843 -45.094 5.172 1 87.12 72 GLN A C 1
ATOM 564 O O . GLN A 1 72 ? -0.851 -45.312 6.387 1 87.12 72 GLN A O 1
ATOM 569 N N . ARG A 1 73 ? -0.085 -45.75 4.316 1 88.44 73 ARG A N 1
ATOM 570 C CA . ARG A 1 73 ? 0.813 -46.812 4.734 1 88.44 73 ARG A CA 1
ATOM 571 C C . ARG A 1 73 ? 2.26 -46.5 4.379 1 88.44 73 ARG A C 1
ATOM 573 O O . ARG A 1 73 ? 2.539 -46 3.283 1 88.44 73 ARG A O 1
ATOM 580 N N . PRO A 1 74 ? 3.186 -46.719 5.32 1 86.88 74 PRO A N 1
ATOM 581 C CA . PRO A 1 74 ? 4.59 -46.375 5.078 1 86.88 74 PRO A CA 1
ATOM 582 C C . PRO A 1 74 ? 5.211 -47.219 3.957 1 86.88 74 PRO A C 1
ATOM 584 O O . PRO A 1 74 ? 6.172 -46.781 3.32 1 86.88 74 PRO A O 1
ATOM 587 N N . ASP A 1 75 ? 4.621 -48.469 3.74 1 89.19 75 ASP A N 1
ATOM 588 C CA . ASP A 1 75 ? 5.23 -49.375 2.777 1 89.19 75 ASP A CA 1
ATOM 589 C C . ASP A 1 75 ? 4.691 -49.125 1.369 1 89.19 75 ASP A C 1
ATOM 591 O O . ASP A 1 75 ? 5.125 -49.781 0.411 1 89.19 75 ASP A O 1
ATOM 595 N N . VAL A 1 76 ? 3.713 -48.25 1.152 1 90.44 76 VAL A N 1
ATOM 596 C CA . VAL A 1 76 ? 3.105 -47.938 -0.14 1 90.44 76 VAL A CA 1
ATOM 597 C C . VAL A 1 76 ? 3.463 -46.5 -0.555 1 90.44 76 VAL A C 1
ATOM 599 O O . VAL A 1 76 ? 3.273 -45.562 0.217 1 90.44 76 VAL A O 1
ATOM 602 N N . PRO A 1 77 ? 4.066 -46.344 -1.691 1 92.44 77 PRO A N 1
ATOM 603 C CA . PRO A 1 77 ? 4.383 -44.969 -2.152 1 92.44 77 PRO A CA 1
ATOM 604 C C . PRO A 1 77 ? 3.135 -44.156 -2.49 1 92.44 77 PRO A C 1
ATOM 606 O O . PRO A 1 77 ? 2.092 -44.75 -2.818 1 92.44 77 PRO A O 1
ATOM 609 N N . HIS A 1 78 ? 3.26 -42.906 -2.352 1 92.25 78 HIS A N 1
ATOM 610 C CA . HIS A 1 78 ? 2.191 -42.031 -2.82 1 92.25 78 HIS A CA 1
ATOM 611 C C . HIS A 1 78 ? 1.942 -42.219 -4.312 1 92.25 78 HIS A C 1
ATOM 613 O O . HIS A 1 78 ? 2.861 -42.562 -5.062 1 92.25 78 HIS A O 1
ATOM 619 N N . PHE A 1 79 ? 0.688 -42.156 -4.68 1 94.25 79 PHE A N 1
ATOM 620 C CA . PHE A 1 79 ? 0.335 -42.188 -6.094 1 94.25 79 PHE A CA 1
ATOM 621 C C . PHE A 1 79 ? 0.322 -40.781 -6.668 1 94.25 79 PHE A C 1
ATOM 623 O O . PHE A 1 79 ? -0.327 -39.875 -6.117 1 94.25 79 PHE A O 1
ATOM 630 N N . SER A 1 80 ? 1.17 -40.531 -7.719 1 93.56 80 SER A N 1
ATOM 631 C CA . SER A 1 80 ? 1.292 -39.156 -8.234 1 93.56 80 SER A CA 1
ATOM 632 C C . SER A 1 80 ? 1.177 -39.125 -9.758 1 93.56 80 SER A C 1
ATOM 634 O O . SER A 1 80 ? 1.588 -40.094 -10.43 1 93.56 80 SER A O 1
ATOM 636 N N . ARG A 1 81 ? 0.487 -38.188 -10.273 1 95.56 81 ARG A N 1
ATOM 637 C CA . ARG A 1 81 ? 0.419 -37.844 -11.688 1 95.56 81 ARG A CA 1
ATOM 638 C C . ARG A 1 81 ? 0.621 -36.375 -11.906 1 95.56 81 ARG A C 1
ATOM 640 O O . ARG A 1 81 ? 0.212 -35.562 -11.078 1 95.56 81 ARG A O 1
ATOM 647 N N . GLN A 1 82 ? 1.337 -36.031 -12.977 1 93.94 82 GLN A N 1
ATOM 648 C CA . GLN A 1 82 ? 1.593 -34.625 -13.227 1 93.94 82 GLN A CA 1
ATOM 649 C C . GLN A 1 82 ? 1.247 -34.25 -14.664 1 93.94 82 GLN A C 1
ATOM 651 O O . GLN A 1 82 ? 1.168 -35.125 -15.539 1 93.94 82 GLN A O 1
ATOM 656 N N . PHE A 1 83 ? 0.897 -33.031 -14.891 1 94.88 83 PHE A N 1
ATOM 657 C CA . PHE A 1 83 ? 0.678 -32.469 -16.219 1 94.88 83 PHE A CA 1
ATOM 658 C C . PHE A 1 83 ? 1.196 -31.047 -16.312 1 94.88 83 PHE A C 1
ATOM 660 O O . PHE A 1 83 ? 1.497 -30.438 -15.289 1 94.88 83 PHE A O 1
ATOM 667 N N . THR A 1 84 ? 1.459 -30.656 -17.516 1 93.88 84 THR A N 1
ATOM 668 C CA . THR A 1 84 ? 1.821 -29.281 -17.797 1 93.88 84 THR A CA 1
ATOM 669 C C . THR A 1 84 ? 0.698 -28.562 -18.547 1 93.88 84 THR A C 1
ATOM 671 O O . THR A 1 84 ? 0.068 -29.156 -19.438 1 93.88 84 THR A O 1
ATOM 674 N N . ASN A 1 85 ? 0.327 -27.375 -18.094 1 93.44 85 ASN A N 1
ATOM 675 C CA . ASN A 1 85 ? -0.704 -26.594 -18.781 1 93.44 85 ASN A CA 1
ATOM 676 C C . ASN A 1 85 ? -0.403 -25.094 -18.719 1 93.44 85 ASN A C 1
ATOM 678 O O . ASN A 1 85 ? 0.304 -24.641 -17.812 1 93.44 85 ASN A O 1
ATOM 682 N N . LYS A 1 86 ? -0.812 -24.406 -19.781 1 93.19 86 LYS A N 1
ATOM 683 C CA . LYS A 1 86 ? -0.89 -22.953 -19.75 1 93.19 86 LYS A CA 1
ATOM 684 C C . LYS A 1 86 ? -2.281 -22.484 -19.328 1 93.19 86 LYS A C 1
ATOM 686 O O . LYS A 1 86 ? -3.172 -22.344 -20.156 1 93.19 86 LYS A O 1
ATOM 691 N N . PHE A 1 87 ? -2.391 -22.156 -18.047 1 91.06 87 PHE A N 1
ATOM 692 C CA . PHE A 1 87 ? -3.682 -21.734 -17.516 1 91.06 87 PHE A CA 1
ATOM 693 C C . PHE A 1 87 ? -3.986 -20.297 -17.938 1 91.06 87 PHE A C 1
ATOM 695 O O . PHE A 1 87 ? -3.104 -19.438 -17.922 1 91.06 87 PHE A O 1
ATOM 702 N N . ASN A 1 88 ? -5.137 -20.141 -18.422 1 91.38 88 ASN A N 1
ATOM 703 C CA . ASN A 1 88 ? -5.66 -18.828 -18.781 1 91.38 88 ASN A CA 1
ATOM 704 C C . ASN A 1 88 ? -7.184 -18.781 -18.703 1 91.38 88 ASN A C 1
ATOM 706 O O . ASN A 1 88 ? -7.801 -19.703 -18.156 1 91.38 88 ASN A O 1
ATOM 710 N N . PHE A 1 89 ? -7.762 -17.703 -19.172 1 89.69 89 PHE A N 1
ATOM 711 C CA . PHE A 1 89 ? -9.203 -17.516 -19.062 1 89.69 89 PHE A CA 1
ATOM 712 C C . PHE A 1 89 ? -9.945 -18.703 -19.703 1 89.69 89 PHE A C 1
ATOM 714 O O . PHE A 1 89 ? -10.898 -19.219 -19.125 1 89.69 89 PHE A O 1
ATOM 721 N N . ASN A 1 90 ? -9.531 -19.188 -20.797 1 89.12 90 ASN A N 1
ATOM 722 C CA . ASN A 1 90 ? -10.211 -20.219 -21.578 1 89.12 90 ASN A CA 1
ATOM 723 C C . ASN A 1 90 ? -9.82 -21.625 -21.109 1 89.12 90 ASN A C 1
ATOM 725 O O . ASN A 1 90 ? -10.5 -22.594 -21.422 1 89.12 90 ASN A O 1
ATOM 729 N N . SER A 1 91 ? -8.75 -21.719 -20.438 1 91.44 91 SER A N 1
ATOM 730 C CA . SER A 1 91 ? -8.219 -23 -19.984 1 91.44 91 SER A CA 1
ATOM 731 C C . SER A 1 91 ? -7.816 -22.953 -18.516 1 91.44 91 SER A C 1
ATOM 733 O O . SER A 1 91 ? -6.633 -23.062 -18.188 1 91.44 91 SER A O 1
ATOM 735 N N . ASN A 1 92 ? -8.859 -22.812 -17.688 1 90.31 92 ASN A N 1
ATOM 736 C CA . ASN A 1 92 ? -8.508 -22.562 -16.297 1 90.31 92 ASN A CA 1
ATOM 737 C C . ASN A 1 92 ? -8.859 -23.766 -15.414 1 90.31 92 ASN A C 1
ATOM 739 O O . ASN A 1 92 ? -8.617 -23.734 -14.211 1 90.31 92 ASN A O 1
ATOM 743 N N . ASN A 1 93 ? -9.453 -24.812 -16.047 1 90.88 93 ASN A N 1
ATOM 744 C CA . ASN A 1 93 ? -9.82 -26.031 -15.328 1 90.88 93 ASN A CA 1
ATOM 745 C C . ASN A 1 93 ? -9.172 -27.266 -15.961 1 90.88 93 ASN A C 1
ATOM 747 O O . ASN A 1 93 ? -9.477 -27.609 -17.109 1 90.88 93 ASN A O 1
ATOM 751 N N . TRP A 1 94 ? -8.266 -27.859 -15.211 1 92 94 TRP A N 1
ATOM 752 C CA . TRP A 1 94 ? -7.543 -29.016 -15.75 1 92 94 TRP A CA 1
ATOM 753 C C . TRP A 1 94 ? -7.352 -30.078 -14.68 1 92 94 TRP A C 1
ATOM 755 O O . TRP A 1 94 ? -7.359 -29.781 -13.484 1 92 94 TRP A O 1
ATOM 765 N N . GLY A 1 95 ? -7.234 -31.297 -15.172 1 93.19 95 GLY A N 1
ATOM 766 C CA . GLY A 1 95 ? -7.02 -32.375 -14.227 1 93.19 95 GLY A CA 1
ATOM 767 C C . GLY A 1 95 ? -7.113 -33.75 -14.859 1 93.19 95 GLY A C 1
ATOM 768 O O . GLY A 1 95 ? -6.805 -33.938 -16.047 1 93.19 95 GLY A O 1
ATOM 769 N N . PHE A 1 96 ? -7.312 -34.75 -14.039 1 92.75 96 PHE A N 1
ATOM 770 C CA . PHE A 1 96 ? -7.402 -36.156 -14.469 1 92.75 96 PHE A CA 1
ATOM 771 C C . PHE A 1 96 ? -8.781 -36.719 -14.148 1 92.75 96 PHE A C 1
ATOM 773 O O . PHE A 1 96 ? -9.078 -37.031 -13 1 92.75 96 PHE A O 1
ATOM 780 N N . PRO A 1 97 ? -9.617 -36.906 -15.227 1 89.12 97 PRO A N 1
ATOM 781 C CA . PRO A 1 97 ? -10.906 -37.531 -14.984 1 89.12 97 PRO A CA 1
ATOM 782 C C . PRO A 1 97 ? -10.773 -38.969 -14.453 1 89.12 97 PRO A C 1
ATOM 784 O O . PRO A 1 97 ? -11.625 -39.406 -13.688 1 89.12 97 PRO A O 1
ATOM 787 N N . SER A 1 98 ? -9.719 -39.562 -14.93 1 90.69 98 SER A N 1
ATOM 788 C CA . SER A 1 98 ? -9.422 -40.938 -14.477 1 90.69 98 SER A CA 1
ATOM 789 C C . SER A 1 98 ? -8.141 -40.969 -13.656 1 90.69 98 SER A C 1
ATOM 791 O O . SER A 1 98 ? -7.215 -41.719 -13.977 1 90.69 98 SER A O 1
ATOM 793 N N . PHE A 1 99 ? -8.172 -40.281 -12.586 1 92.94 99 PHE A N 1
ATOM 794 C CA . PHE A 1 99 ? -6.996 -40.188 -11.734 1 92.94 99 PHE A CA 1
ATOM 795 C C . PHE A 1 99 ? -6.672 -41.562 -11.133 1 92.94 99 PHE A C 1
ATOM 797 O O . PHE A 1 99 ? -5.566 -42.094 -11.312 1 92.94 99 PHE A O 1
ATOM 804 N N . MET A 1 100 ? -7.652 -42.156 -10.422 1 91.75 100 MET A N 1
ATOM 805 C CA . MET A 1 100 ? -7.531 -43.5 -9.914 1 91.75 100 MET A CA 1
ATOM 806 C C . MET A 1 100 ? -8.891 -44.188 -9.844 1 91.75 100 MET A C 1
ATOM 808 O O . MET A 1 100 ? -9.898 -43.531 -9.562 1 91.75 100 MET A O 1
ATOM 812 N N . GLU A 1 101 ? -8.797 -45.469 -10.18 1 92.31 101 GLU A N 1
ATOM 813 C CA . GLU A 1 101 ? -10.047 -46.188 -10.055 1 92.31 101 GLU A CA 1
ATOM 814 C C . GLU A 1 101 ? -10.555 -46.188 -8.617 1 92.31 101 GLU A C 1
ATOM 816 O O . GLU A 1 101 ? -9.781 -46.344 -7.676 1 92.31 101 GLU A O 1
ATOM 821 N N . TRP A 1 102 ? -11.867 -45.938 -8.469 1 90.69 102 TRP A N 1
ATOM 822 C CA . TRP A 1 102 ? -12.477 -45.812 -7.152 1 90.69 102 TRP A CA 1
ATOM 823 C C . TRP A 1 102 ? -12.297 -47.062 -6.328 1 90.69 102 TRP A C 1
ATOM 825 O O . TRP A 1 102 ? -12.039 -47 -5.125 1 90.69 102 TRP A O 1
ATOM 835 N N . GLY A 1 103 ? -12.414 -48.156 -6.949 1 89.62 103 GLY A N 1
ATOM 836 C CA . GLY A 1 103 ? -12.211 -49.438 -6.289 1 89.62 103 GLY A CA 1
ATOM 837 C C . GLY A 1 103 ? -10.82 -49.594 -5.699 1 89.62 103 GLY A C 1
ATOM 838 O O . GLY A 1 103 ? -10.656 -50.156 -4.617 1 89.62 103 GLY A O 1
ATOM 839 N N . ASP A 1 104 ? -9.859 -49.094 -6.43 1 91.69 104 ASP A N 1
ATOM 840 C CA . ASP A 1 104 ? -8.477 -49.156 -5.957 1 91.69 104 ASP A CA 1
ATOM 841 C C . ASP A 1 104 ? -8.281 -48.281 -4.734 1 91.69 104 ASP A C 1
ATOM 843 O O . ASP A 1 104 ? -7.512 -48.594 -3.83 1 91.69 104 ASP A O 1
ATOM 847 N N . ILE A 1 105 ? -8.953 -47.156 -4.676 1 89.62 105 ILE A N 1
ATOM 848 C CA . ILE A 1 105 ? -8.844 -46.219 -3.564 1 89.62 105 ILE A CA 1
ATOM 849 C C . ILE A 1 105 ? -9.445 -46.844 -2.305 1 89.62 105 ILE A C 1
ATOM 851 O O . ILE A 1 105 ? -8.883 -46.719 -1.216 1 89.62 105 ILE A O 1
ATOM 855 N N . LEU A 1 106 ? -10.492 -47.562 -2.51 1 89.44 106 LEU A N 1
ATOM 856 C CA . LEU A 1 106 ? -11.203 -48.156 -1.376 1 89.44 106 LEU A CA 1
ATOM 857 C C . LEU A 1 106 ? -10.5 -49.406 -0.895 1 89.44 106 LEU A C 1
ATOM 859 O O . LEU A 1 106 ? -10.766 -49.906 0.212 1 89.44 106 LEU A O 1
ATOM 863 N N . ASN A 1 107 ? -9.68 -49.906 -1.751 1 89.62 107 ASN A N 1
ATOM 864 C CA . ASN A 1 107 ? -8.961 -51.125 -1.405 1 89.62 107 ASN A CA 1
ATOM 865 C C . ASN A 1 107 ? -7.949 -50.906 -0.286 1 89.62 107 ASN A C 1
ATOM 867 O O . ASN A 1 107 ? -6.922 -50.25 -0.499 1 89.62 107 ASN A O 1
ATOM 871 N N . ALA A 1 108 ? -8.156 -51.438 0.839 1 85.75 108 ALA A N 1
ATOM 872 C CA . ALA A 1 108 ? -7.316 -51.25 2.02 1 85.75 108 ALA A CA 1
ATOM 873 C C . ALA A 1 108 ? -5.902 -51.75 1.775 1 85.75 108 ALA A C 1
ATOM 875 O O . ALA A 1 108 ? -4.941 -51.25 2.361 1 85.75 108 ALA A O 1
ATOM 876 N N . ASP A 1 109 ? -5.836 -52.719 0.876 1 87.44 109 ASP A N 1
ATOM 877 C CA . ASP A 1 109 ? -4.527 -53.281 0.587 1 87.44 109 ASP A CA 1
ATOM 878 C C . ASP A 1 109 ? -3.639 -52.312 -0.151 1 87.44 109 ASP A C 1
ATOM 880 O O . ASP A 1 109 ? -2.41 -52.406 -0.1 1 87.44 109 ASP A O 1
ATOM 884 N N . LYS A 1 110 ? -4.27 -51.312 -0.756 1 90.69 110 LYS A N 1
ATOM 885 C CA . LYS A 1 110 ? -3.506 -50.344 -1.522 1 90.69 110 LYS A CA 1
ATOM 886 C C . LYS A 1 110 ? -3.068 -49.188 -0.641 1 90.69 110 LYS A C 1
ATOM 888 O O . LYS A 1 110 ? -2.119 -48.469 -0.972 1 90.69 110 LYS A O 1
ATOM 893 N N . GLY A 1 111 ? -3.807 -48.906 0.487 1 90.88 111 GLY A N 1
ATOM 894 C CA . GLY A 1 111 ? -3.309 -48.062 1.557 1 90.88 111 GLY A CA 1
ATOM 895 C C . GLY A 1 111 ? -3.604 -46.594 1.337 1 90.88 111 GLY A C 1
ATOM 896 O O . GLY A 1 111 ? -2.941 -45.719 1.912 1 90.88 111 GLY A O 1
ATOM 897 N N . TYR A 1 112 ? -4.57 -46.25 0.491 1 91.94 112 TYR A N 1
ATOM 898 C CA . TYR A 1 112 ? -4.805 -44.812 0.212 1 91.94 112 TYR A CA 1
ATOM 899 C C . TYR A 1 112 ? -5.969 -44.281 1.042 1 91.94 112 TYR A C 1
ATOM 901 O O . TYR A 1 112 ? -6.203 -43.094 1.093 1 91.94 112 TYR A O 1
ATOM 909 N N . VAL A 1 113 ? -6.656 -45.125 1.718 1 88.44 113 VAL A N 1
ATOM 910 C CA . VAL A 1 113 ? -7.812 -44.719 2.504 1 88.44 113 VAL A CA 1
ATOM 911 C C . VAL A 1 113 ? -7.574 -45.031 3.979 1 88.44 113 VAL A C 1
ATOM 913 O O . VAL A 1 113 ? -7.02 -46.062 4.316 1 88.44 113 VAL A O 1
ATOM 916 N N . LYS A 1 114 ? -7.832 -44 4.824 1 83.69 114 LYS A N 1
ATOM 917 C CA . LYS A 1 114 ? -7.832 -44.188 6.273 1 83.69 114 LYS A CA 1
ATOM 918 C C . LYS A 1 114 ? -9.133 -43.688 6.891 1 83.69 114 LYS A C 1
ATOM 920 O O . LYS A 1 114 ? -9.43 -42.5 6.836 1 83.69 114 LYS A O 1
ATOM 925 N N . GLY A 1 115 ? -9.82 -44.375 7.688 1 81.31 115 GLY A N 1
ATOM 926 C CA . GLY A 1 115 ? -11.016 -43.906 8.375 1 81.31 115 GLY A CA 1
ATOM 927 C C . GLY A 1 115 ? -12 -43.219 7.445 1 81.31 115 GLY A C 1
ATOM 928 O O . GLY A 1 115 ? -12.578 -42.188 7.797 1 81.31 115 GLY A O 1
ATOM 929 N N . ASP A 1 116 ? -12.195 -43.5 6.195 1 82.25 116 ASP A N 1
ATOM 930 C CA . ASP A 1 116 ? -13.094 -42.938 5.184 1 82.25 116 ASP A CA 1
ATOM 931 C C . ASP A 1 116 ? -12.539 -41.656 4.598 1 82.25 116 ASP A C 1
ATOM 933 O O . ASP A 1 116 ? -13.305 -40.812 4.105 1 82.25 116 ASP A O 1
ATOM 937 N N . ARG A 1 117 ? -11.297 -41.469 4.914 1 86.19 117 ARG A N 1
ATOM 938 C CA . ARG A 1 117 ? -10.711 -40.219 4.418 1 86.19 117 ARG A CA 1
ATOM 939 C C . ARG A 1 117 ? -9.586 -40.531 3.428 1 86.19 117 ARG A C 1
ATOM 941 O O . ARG A 1 117 ? -8.844 -41.5 3.588 1 86.19 117 ARG A O 1
ATOM 948 N N . VAL A 1 118 ? -9.617 -39.781 2.393 1 88 118 VAL A N 1
ATOM 949 C CA . VAL A 1 118 ? -8.539 -39.781 1.413 1 88 118 VAL A CA 1
ATOM 950 C C . VAL A 1 118 ? -7.906 -38.375 1.356 1 88 118 VAL A C 1
ATOM 952 O O . VAL A 1 118 ? -8.602 -37.375 1.457 1 88 118 VAL A O 1
ATOM 955 N N . VAL A 1 119 ? -6.559 -38.375 1.344 1 86.56 119 VAL A N 1
ATOM 956 C CA . VAL A 1 119 ? -5.875 -37.094 1.303 1 86.56 119 VAL A CA 1
ATOM 957 C C . VAL A 1 119 ? -5.203 -36.906 -0.056 1 86.56 119 VAL A C 1
ATOM 959 O O . VAL A 1 119 ? -4.395 -37.75 -0.474 1 86.56 119 VAL A O 1
ATOM 962 N N . VAL A 1 120 ? -5.652 -35.844 -0.759 1 89.25 120 VAL A N 1
ATOM 963 C CA . VAL A 1 120 ? -5.051 -35.469 -2.037 1 89.25 120 VAL A CA 1
ATOM 964 C C . VAL A 1 120 ? -4.359 -34.125 -1.913 1 89.25 120 VAL A C 1
ATOM 966 O O . VAL A 1 120 ? -4.906 -33.188 -1.318 1 89.25 120 VAL A O 1
ATOM 969 N N . GLU A 1 121 ? -3.119 -34.062 -2.41 1 87.94 121 GLU A N 1
ATOM 970 C CA . GLU A 1 121 ? -2.354 -32.812 -2.424 1 87.94 121 GLU A CA 1
ATOM 971 C C . GLU A 1 121 ? -1.996 -32.406 -3.85 1 87.94 121 GLU A C 1
ATOM 973 O O . GLU A 1 121 ? -1.77 -33.281 -4.711 1 87.94 121 GLU A O 1
ATOM 978 N N . ALA A 1 122 ? -2.082 -31.125 -4.074 1 88.62 122 ALA A N 1
ATOM 979 C CA . ALA A 1 122 ? -1.636 -30.578 -5.355 1 88.62 122 ALA A CA 1
ATOM 980 C C . ALA A 1 122 ? -0.385 -29.719 -5.184 1 88.62 122 ALA A C 1
ATOM 982 O O . ALA A 1 122 ? -0.32 -28.891 -4.285 1 88.62 122 ALA A O 1
ATOM 983 N N . ARG A 1 123 ? 0.663 -30.078 -5.934 1 86.62 123 ARG A N 1
ATOM 984 C CA . ARG A 1 123 ? 1.858 -29.25 -6.012 1 86.62 123 ARG A CA 1
ATOM 985 C C . ARG A 1 123 ? 1.922 -28.5 -7.344 1 86.62 123 ARG A C 1
ATOM 987 O O . ARG A 1 123 ? 1.99 -29.125 -8.406 1 86.62 123 ARG A O 1
ATOM 994 N N . ILE A 1 124 ? 1.873 -27.203 -7.242 1 86.44 124 ILE A N 1
ATOM 995 C CA . ILE A 1 124 ? 1.87 -26.375 -8.438 1 86.44 124 ILE A CA 1
ATOM 996 C C . ILE A 1 124 ? 3.213 -25.656 -8.578 1 86.44 124 ILE A C 1
ATOM 998 O O . ILE A 1 124 ? 3.613 -24.891 -7.691 1 86.44 124 ILE A O 1
ATOM 1002 N N . THR A 1 125 ? 3.936 -25.984 -9.648 1 84.69 125 THR A N 1
ATOM 1003 C CA . THR A 1 125 ? 5.188 -25.297 -9.961 1 84.69 125 THR A CA 1
ATOM 1004 C C . THR A 1 125 ? 4.996 -24.297 -11.094 1 84.69 125 THR A C 1
ATOM 1006 O O . THR A 1 125 ? 4.832 -24.703 -12.25 1 84.69 125 THR A O 1
ATOM 1009 N N . VAL A 1 126 ? 5.074 -23.094 -10.758 1 82.88 126 VAL A N 1
ATOM 1010 C CA . VAL A 1 126 ? 4.828 -22.047 -11.734 1 82.88 126 VAL A CA 1
ATOM 1011 C C . VAL A 1 126 ? 6.094 -21.781 -12.547 1 82.88 126 VAL A C 1
ATOM 1013 O O . VAL A 1 126 ? 7.172 -21.594 -11.984 1 82.88 126 VAL A O 1
ATOM 1016 N N . GLN A 1 127 ? 5.941 -21.859 -13.812 1 84.94 127 GLN A N 1
ATOM 1017 C CA . GLN A 1 127 ? 7.074 -21.641 -14.711 1 84.94 127 GLN A CA 1
ATOM 1018 C C . GLN A 1 127 ? 7.094 -20.203 -15.234 1 84.94 127 GLN A C 1
ATOM 1020 O O . GLN A 1 127 ? 8.148 -19.562 -15.258 1 84.94 127 GLN A O 1
ATOM 1025 N N . LYS A 1 128 ? 6 -19.75 -15.766 1 85.12 128 LYS A N 1
ATOM 1026 C CA . LYS A 1 128 ? 5.848 -18.406 -16.328 1 85.12 128 LYS A CA 1
ATOM 1027 C C . LYS A 1 128 ? 4.473 -17.828 -16 1 85.12 128 LYS A C 1
ATOM 1029 O O . LYS A 1 128 ? 3.469 -18.547 -16.031 1 85.12 128 LYS A O 1
ATOM 1034 N N . VAL A 1 129 ? 4.516 -16.609 -15.609 1 85.25 129 VAL A N 1
ATOM 1035 C CA . VAL A 1 129 ? 3.246 -15.961 -15.289 1 85.25 129 VAL A CA 1
ATOM 1036 C C . VAL A 1 129 ? 3.148 -14.625 -16.016 1 85.25 129 VAL A C 1
ATOM 1038 O O . VAL A 1 129 ? 4.137 -13.898 -16.125 1 85.25 129 VAL A O 1
ATOM 1041 N N . VAL A 1 130 ? 1.931 -14.469 -16.609 1 85.12 130 VAL A N 1
ATOM 1042 C CA . VAL A 1 130 ? 1.612 -13.195 -17.234 1 85.12 130 VAL A CA 1
ATOM 1043 C C . VAL A 1 130 ? 0.33 -12.625 -16.641 1 85.12 130 VAL A C 1
ATOM 1045 O O . VAL A 1 130 ? -0.641 -13.359 -16.422 1 85.12 130 VAL A O 1
ATOM 1048 N N . GLY A 1 131 ? 0.388 -11.328 -16.328 1 84.06 131 GLY A N 1
ATOM 1049 C CA . GLY A 1 131 ? -0.822 -10.672 -15.844 1 84.06 131 GLY A CA 1
ATOM 1050 C C . GLY A 1 131 ? -1.129 -10.977 -14.391 1 84.06 131 GLY A C 1
ATOM 1051 O O . GLY A 1 131 ? -2.176 -10.578 -13.875 1 84.06 131 GLY A O 1
ATOM 1052 N N . VAL A 1 132 ? -0.328 -11.812 -13.828 1 75.56 132 VAL A N 1
ATOM 1053 C CA . VAL A 1 132 ? -0.483 -12.125 -12.414 1 75.56 132 VAL A CA 1
ATOM 1054 C C . VAL A 1 132 ? 0.742 -11.641 -11.641 1 75.56 132 VAL A C 1
ATOM 1056 O O . VAL A 1 132 ? 1.866 -11.711 -12.141 1 75.56 132 VAL A O 1
ATOM 1059 N N . ARG A 1 133 ? 0.415 -11.062 -10.516 1 74.25 133 ARG A N 1
ATOM 1060 C CA . ARG A 1 133 ? 1.492 -10.5 -9.711 1 74.25 133 ARG A CA 1
ATOM 1061 C C . ARG A 1 133 ? 2.43 -11.594 -9.211 1 74.25 133 ARG A C 1
ATOM 1063 O O . ARG A 1 133 ? 1.978 -12.602 -8.664 1 74.25 133 ARG A O 1
ATOM 1070 N N . LYS A 1 134 ? 3.658 -11.484 -9.617 1 74.31 134 LYS A N 1
ATOM 1071 C CA . LYS A 1 134 ? 4.684 -12.297 -8.969 1 74.31 134 LYS A CA 1
ATOM 1072 C C . LYS A 1 134 ? 5.402 -11.508 -7.879 1 74.31 134 LYS A C 1
ATOM 1074 O O . LYS A 1 134 ? 6.184 -10.602 -8.172 1 74.31 134 LYS A O 1
ATOM 1079 N N . SER A 1 135 ? 5.051 -11.758 -6.691 1 78.06 135 SER A N 1
ATOM 1080 C CA . SER A 1 135 ? 5.707 -11.055 -5.598 1 78.06 135 SER A CA 1
ATOM 1081 C C . SER A 1 135 ? 7.152 -11.508 -5.434 1 78.06 135 SER A C 1
ATOM 1083 O O . SER A 1 135 ? 7.438 -12.711 -5.426 1 78.06 135 SER A O 1
ATOM 1085 N N . PRO A 1 136 ? 8.039 -10.547 -5.387 1 86.19 136 PRO A N 1
ATOM 1086 C CA . PRO A 1 136 ? 9.43 -10.945 -5.152 1 86.19 136 PRO A CA 1
ATOM 1087 C C . PRO A 1 136 ? 9.617 -11.656 -3.812 1 86.19 136 PRO A C 1
ATOM 1089 O O . PRO A 1 136 ? 8.867 -11.406 -2.865 1 86.19 136 PRO A O 1
ATOM 1092 N N . HIS A 1 137 ? 10.539 -12.586 -3.857 1 87.19 137 HIS A N 1
ATOM 1093 C CA . HIS A 1 137 ? 10.891 -13.32 -2.646 1 87.19 137 HIS A CA 1
ATOM 1094 C C . HIS A 1 137 ? 12.312 -13 -2.203 1 87.19 137 HIS A C 1
ATOM 1096 O O . HIS A 1 137 ? 13.227 -12.938 -3.031 1 87.19 137 HIS A O 1
ATOM 1102 N N . PHE A 1 138 ? 12.453 -12.797 -0.908 1 92 138 PHE A N 1
ATOM 1103 C CA . PHE A 1 138 ? 13.773 -12.516 -0.354 1 92 138 PHE A CA 1
ATOM 1104 C C . PHE A 1 138 ? 14.164 -13.562 0.68 1 92 138 PHE A C 1
ATOM 1106 O O . PHE A 1 138 ? 13.414 -13.82 1.625 1 92 138 PHE A O 1
ATOM 1113 N N . ASP A 1 139 ? 15.281 -14.195 0.396 1 93.62 139 ASP A N 1
ATOM 1114 C CA . ASP A 1 139 ? 15.852 -15.125 1.364 1 93.62 139 ASP A CA 1
ATOM 1115 C C . ASP A 1 139 ? 16.828 -14.414 2.299 1 93.62 139 ASP A C 1
ATOM 1117 O O . ASP A 1 139 ? 17.969 -14.117 1.914 1 93.62 139 ASP A O 1
ATOM 1121 N N . PHE A 1 140 ? 16.438 -14.258 3.521 1 96.12 140 PHE A N 1
ATOM 1122 C CA . PHE A 1 140 ? 17.234 -13.477 4.465 1 96.12 140 PHE A CA 1
ATOM 1123 C C . PHE A 1 140 ? 18.266 -14.359 5.156 1 96.12 140 PHE A C 1
ATOM 1125 O O . PHE A 1 140 ? 19.109 -13.859 5.906 1 96.12 140 PHE A O 1
ATOM 1132 N N . LEU A 1 141 ? 18.25 -15.633 4.941 1 94.5 141 LEU A N 1
ATOM 1133 C CA . LEU A 1 141 ? 19.156 -16.562 5.605 1 94.5 141 LEU A CA 1
ATOM 1134 C C . LEU A 1 141 ? 20.438 -16.734 4.797 1 94.5 141 LEU A C 1
ATOM 1136 O O . LEU A 1 141 ? 21.406 -17.344 5.273 1 94.5 141 LEU A O 1
ATOM 1140 N N . SER A 1 142 ? 20.391 -16.234 3.607 1 92.5 142 SER A N 1
ATOM 1141 C CA . SER A 1 142 ? 21.562 -16.328 2.748 1 92.5 142 SER A CA 1
ATOM 1142 C C . SER A 1 142 ? 22.031 -14.938 2.301 1 92.5 142 SER A C 1
ATOM 1144 O O . SER A 1 142 ? 21.219 -14.016 2.172 1 92.5 142 SER A O 1
ATOM 1146 N N . GLN A 1 143 ? 23.266 -14.93 2.111 1 88.62 143 GLN A N 1
ATOM 1147 C CA . GLN A 1 143 ? 23.828 -13.664 1.658 1 88.62 143 GLN A CA 1
ATOM 1148 C C . GLN A 1 143 ? 23.562 -13.453 0.169 1 88.62 143 GLN A C 1
ATOM 1150 O O . GLN A 1 143 ? 23.734 -14.375 -0.633 1 88.62 143 GLN A O 1
ATOM 1155 N N . GLU A 1 144 ? 22.953 -12.32 -0.163 1 86.5 144 GLU A N 1
ATOM 1156 C CA . GLU A 1 144 ? 22.797 -11.914 -1.557 1 86.5 144 GLU A CA 1
ATOM 1157 C C . GLU A 1 144 ? 23.875 -10.906 -1.962 1 86.5 144 GLU A C 1
ATOM 1159 O O . GLU A 1 144 ? 24.109 -9.922 -1.253 1 86.5 144 GLU A O 1
ATOM 1164 N N . PRO A 1 145 ? 24.375 -11.203 -3.131 1 83.56 145 PRO A N 1
ATOM 1165 C CA . PRO A 1 145 ? 25.406 -10.289 -3.6 1 83.56 145 PRO A CA 1
ATOM 1166 C C . PRO A 1 145 ? 24.891 -8.867 -3.814 1 83.56 145 PRO A C 1
ATOM 1168 O O . PRO A 1 145 ? 23.781 -8.672 -4.32 1 83.56 145 PRO A O 1
ATOM 1171 N N . HIS A 1 146 ? 25.453 -7.852 -3.34 1 85.62 146 HIS A N 1
ATOM 1172 C CA . HIS A 1 146 ? 25.297 -6.43 -3.623 1 85.62 146 HIS A CA 1
ATOM 1173 C C . HIS A 1 146 ? 24.125 -5.84 -2.83 1 85.62 146 HIS A C 1
ATOM 1175 O O . HIS A 1 146 ? 24.047 -4.621 -2.662 1 85.62 146 HIS A O 1
ATOM 1181 N N . THR A 1 147 ? 23.156 -6.82 -2.383 1 88.06 147 THR A N 1
ATOM 1182 C CA . THR A 1 147 ? 21.969 -6.223 -1.776 1 88.06 147 THR A CA 1
ATOM 1183 C C . THR A 1 147 ? 21.922 -6.52 -0.281 1 88.06 147 THR A C 1
ATOM 1185 O O . THR A 1 147 ? 21.016 -6.043 0.422 1 88.06 147 THR A O 1
ATOM 1188 N N . SER A 1 148 ? 22.781 -7.312 0.13 1 91.06 148 SER A N 1
ATOM 1189 C CA . SER A 1 148 ? 22.906 -7.594 1.557 1 91.06 148 SER A CA 1
ATOM 1190 C C . SER A 1 148 ? 24.281 -7.176 2.082 1 91.06 148 SER A C 1
ATOM 1192 O O . SER A 1 148 ? 25.297 -7.746 1.695 1 91.06 148 SER A O 1
ATOM 1194 N N . ASP A 1 149 ? 24.344 -6.156 2.914 1 90 149 ASP A N 1
ATOM 1195 C CA . ASP A 1 149 ? 25.641 -5.676 3.387 1 90 149 ASP A CA 1
ATOM 1196 C C . ASP A 1 149 ? 25.672 -5.605 4.91 1 90 149 ASP A C 1
ATOM 1198 O O . ASP A 1 149 ? 26.562 -4.969 5.488 1 90 149 ASP A O 1
ATOM 1202 N N . ALA A 1 150 ? 24.719 -6.156 5.535 1 91.94 150 ALA A N 1
ATOM 1203 C CA . ALA A 1 150 ? 24.703 -6.23 6.992 1 91.94 150 ALA A CA 1
ATOM 1204 C C . ALA A 1 150 ? 24.109 -7.555 7.469 1 91.94 150 ALA A C 1
ATOM 1206 O O . ALA A 1 150 ? 23.328 -8.18 6.754 1 91.94 150 ALA A O 1
ATOM 1207 N N . VAL A 1 151 ? 24.562 -7.945 8.625 1 94.88 151 VAL A N 1
ATOM 1208 C CA . VAL A 1 151 ? 24.062 -9.172 9.234 1 94.88 151 VAL A CA 1
ATOM 1209 C C . VAL A 1 151 ? 23.453 -8.867 10.602 1 94.88 151 VAL A C 1
ATOM 1211 O O . VAL A 1 151 ? 24.125 -8.328 11.477 1 94.88 151 VAL A O 1
ATOM 1214 N N . LEU A 1 152 ? 22.203 -9.156 10.711 1 95.62 152 LEU A N 1
ATOM 1215 C CA . LEU A 1 152 ? 21.531 -9.086 12 1 95.62 152 LEU A CA 1
ATOM 1216 C C . LEU A 1 152 ? 21.453 -10.461 12.656 1 95.62 152 LEU A C 1
ATOM 1218 O O . LEU A 1 152 ? 21.109 -11.445 12 1 95.62 152 LEU A O 1
ATOM 1222 N N . VAL A 1 153 ? 21.812 -10.516 13.914 1 96.19 153 VAL A N 1
ATOM 1223 C CA . VAL A 1 153 ? 21.797 -11.789 14.617 1 96.19 153 VAL A CA 1
ATOM 1224 C C . VAL A 1 153 ? 20.656 -11.82 15.633 1 96.19 153 VAL A C 1
ATOM 1226 O O . VAL A 1 153 ? 20.625 -11 16.547 1 96.19 153 VAL A O 1
ATOM 1229 N N . ILE A 1 154 ? 19.766 -12.727 15.422 1 96.06 154 ILE A N 1
ATOM 1230 C CA . ILE A 1 154 ? 18.625 -12.922 16.312 1 96.06 154 ILE A CA 1
ATOM 1231 C C . ILE A 1 154 ? 18.578 -14.375 16.781 1 96.06 154 ILE A C 1
ATOM 1233 O O . ILE A 1 154 ? 18.469 -15.297 15.969 1 96.06 154 ILE A O 1
ATOM 1237 N N . ASP A 1 155 ? 18.656 -14.578 18.078 1 93.56 155 ASP A N 1
ATOM 1238 C CA . ASP A 1 155 ? 18.641 -15.922 18.656 1 93.56 155 ASP A CA 1
ATOM 1239 C C . ASP A 1 155 ? 19.672 -16.828 17.984 1 93.56 155 ASP A C 1
ATOM 1241 O O . ASP A 1 155 ? 19.359 -17.953 17.594 1 93.56 155 ASP A O 1
ATOM 1245 N N . GLY A 1 156 ? 20.844 -16.25 17.625 1 93.75 156 GLY A N 1
ATOM 1246 C CA . GLY A 1 156 ? 21.953 -17.016 17.062 1 93.75 156 GLY A CA 1
ATOM 1247 C C . GLY A 1 156 ? 21.844 -17.203 15.562 1 93.75 156 GLY A C 1
ATOM 1248 O O . GLY A 1 156 ? 22.766 -17.719 14.93 1 93.75 156 GLY A O 1
ATOM 1249 N N . VAL A 1 157 ? 20.734 -16.812 15 1 96.5 157 VAL A N 1
ATOM 1250 C CA . VAL A 1 157 ? 20.547 -16.969 13.562 1 96.5 157 VAL A CA 1
ATOM 1251 C C . VAL A 1 157 ? 20.938 -15.68 12.852 1 96.5 157 VAL A C 1
ATOM 1253 O O . VAL A 1 157 ? 20.562 -14.586 13.273 1 96.5 157 VAL A O 1
ATOM 1256 N N . LYS A 1 158 ? 21.672 -15.844 11.766 1 95.88 158 LYS A N 1
ATOM 1257 C CA . LYS A 1 158 ? 22.172 -14.703 11 1 95.88 158 LYS A CA 1
ATOM 1258 C C . LYS A 1 158 ? 21.203 -14.344 9.875 1 95.88 158 LYS A C 1
ATOM 1260 O O . LYS A 1 158 ? 20.875 -15.18 9.039 1 95.88 158 LYS A O 1
ATOM 1265 N N . LEU A 1 159 ? 20.734 -13.125 9.883 1 96.94 159 LEU A N 1
ATOM 1266 C CA . LEU A 1 159 ? 19.891 -12.594 8.82 1 96.94 159 LEU A CA 1
ATOM 1267 C C . LEU A 1 159 ? 20.641 -11.57 7.98 1 96.94 159 LEU A C 1
ATOM 1269 O O . LEU A 1 159 ? 21.188 -10.609 8.516 1 96.94 159 LEU A O 1
ATOM 1273 N N . HIS A 1 160 ? 20.703 -11.797 6.727 1 95.94 160 HIS A N 1
ATOM 1274 C CA . HIS A 1 160 ? 21.406 -10.914 5.801 1 95.94 160 HIS A CA 1
ATOM 1275 C C . HIS A 1 160 ? 20.453 -9.859 5.227 1 95.94 160 HIS A C 1
ATOM 1277 O O . HIS A 1 160 ? 19.484 -10.195 4.559 1 95.94 160 HIS A O 1
ATOM 1283 N N . VAL A 1 161 ? 20.75 -8.555 5.504 1 96.12 161 VAL A N 1
ATOM 1284 C CA . VAL A 1 161 ? 19.844 -7.48 5.113 1 96.12 161 VAL A CA 1
ATOM 1285 C C . VAL A 1 161 ? 20.641 -6.328 4.496 1 96.12 161 VAL A C 1
ATOM 1287 O O . VAL A 1 161 ? 21.875 -6.367 4.465 1 96.12 161 VAL A O 1
ATOM 1290 N N . SER A 1 162 ? 19.969 -5.391 3.904 1 94.31 162 SER A N 1
ATOM 1291 C CA . SER A 1 162 ? 20.562 -4.164 3.395 1 94.31 162 SER A CA 1
ATOM 1292 C C . SER A 1 162 ? 20.5 -3.049 4.434 1 94.31 162 SER A C 1
ATOM 1294 O O . SER A 1 162 ? 19.422 -2.635 4.848 1 94.31 162 SER A O 1
ATOM 1296 N N . LYS A 1 163 ? 21.656 -2.484 4.766 1 92.44 163 LYS A N 1
ATOM 1297 C CA . LYS A 1 163 ? 21.719 -1.377 5.715 1 92.44 163 LYS A CA 1
ATOM 1298 C C . LYS A 1 163 ? 20.969 -0.161 5.195 1 92.44 163 LYS A C 1
ATOM 1300 O O . LYS A 1 163 ? 20.156 0.427 5.918 1 92.44 163 LYS A O 1
ATOM 1305 N N . THR A 1 164 ? 21.266 0.086 4.023 1 93.5 164 THR A N 1
ATOM 1306 C CA . THR A 1 164 ? 20.688 1.288 3.43 1 93.5 164 THR A CA 1
ATOM 1307 C C . THR A 1 164 ? 19.172 1.156 3.299 1 93.5 164 THR A C 1
ATOM 1309 O O . THR A 1 164 ? 18.438 2.084 3.635 1 93.5 164 THR A O 1
ATOM 1312 N N . TYR A 1 165 ? 18.75 0.005 2.863 1 96.25 165 TYR A N 1
ATOM 1313 C CA . TYR A 1 165 ? 17.328 -0.208 2.65 1 96.25 165 TYR A CA 1
ATOM 1314 C C . TYR A 1 165 ? 16.547 -0.03 3.949 1 96.25 165 TYR A C 1
ATOM 1316 O O . TYR A 1 165 ? 15.602 0.751 4.008 1 96.25 165 TYR A O 1
ATOM 1324 N N . LEU A 1 166 ? 16.969 -0.682 4.969 1 96.31 166 LEU A N 1
ATOM 1325 C CA . LEU A 1 166 ? 16.266 -0.633 6.246 1 96.31 166 LEU A CA 1
ATOM 1326 C C . LEU A 1 166 ? 16.359 0.755 6.871 1 96.31 166 LEU A C 1
ATOM 1328 O O . LEU A 1 166 ? 15.422 1.225 7.508 1 96.31 166 LEU A O 1
ATOM 1332 N N . SER A 1 167 ? 17.484 1.413 6.641 1 94.88 167 SER A N 1
ATOM 1333 C CA . SER A 1 167 ? 17.703 2.736 7.215 1 94.88 1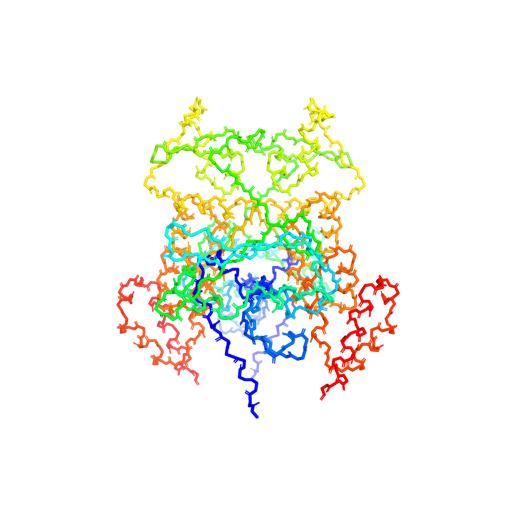67 SER A CA 1
ATOM 1334 C C . SER A 1 167 ? 16.766 3.766 6.609 1 94.88 167 SER A C 1
ATOM 1336 O O . SER A 1 167 ? 16.391 4.742 7.27 1 94.88 167 SER A O 1
ATOM 1338 N N . LEU A 1 168 ? 16.344 3.566 5.402 1 95.44 168 LEU A N 1
ATOM 1339 C CA . LEU A 1 168 ? 15.422 4.488 4.754 1 95.44 168 LEU A CA 1
ATOM 1340 C C . LEU A 1 168 ? 14.023 4.379 5.359 1 95.44 168 LEU A C 1
ATOM 1342 O O . LEU A 1 168 ? 13.273 5.352 5.371 1 95.44 168 LEU A O 1
ATOM 1346 N N . TYR A 1 169 ? 13.711 3.234 5.922 1 96.56 169 TYR A N 1
ATOM 1347 C CA . TYR A 1 169 ? 12.383 3.002 6.48 1 96.56 169 TYR A CA 1
ATOM 1348 C C . TYR A 1 169 ? 12.359 3.311 7.973 1 96.56 169 TYR A C 1
ATOM 1350 O O . TYR A 1 169 ? 11.289 3.525 8.555 1 96.56 169 TYR A O 1
ATOM 1358 N N . SER A 1 170 ? 13.555 3.316 8.586 1 96.12 170 SER A N 1
ATOM 1359 C CA . SER A 1 170 ? 13.578 3.305 10.047 1 96.12 170 SER A CA 1
ATOM 1360 C C . SER A 1 170 ? 14.734 4.137 10.594 1 96.12 170 SER A C 1
ATOM 1362 O O . SER A 1 170 ? 15.898 3.777 10.414 1 96.12 170 SER A O 1
ATOM 1364 N N . PRO A 1 171 ? 14.445 5.164 11.305 1 94.5 171 PRO A N 1
ATOM 1365 C CA . PRO A 1 171 ? 15.516 5.91 11.977 1 94.5 171 PRO A CA 1
ATOM 1366 C C . PRO A 1 171 ? 16.297 5.059 12.984 1 94.5 171 PRO A C 1
ATOM 1368 O O . PRO A 1 171 ? 17.484 5.289 13.211 1 94.5 171 PRO A O 1
ATOM 1371 N N . VAL A 1 172 ? 15.609 4.098 13.562 1 94.88 172 VAL A N 1
ATOM 1372 C CA . VAL A 1 172 ? 16.266 3.199 14.516 1 94.88 172 VAL A CA 1
ATOM 1373 C C . VAL A 1 172 ? 17.312 2.354 13.789 1 94.88 172 VAL A C 1
ATOM 1375 O O . VAL A 1 172 ? 18.453 2.246 14.25 1 94.88 172 VAL A O 1
ATOM 1378 N N . PHE A 1 173 ? 16.953 1.809 12.68 1 94.75 173 PHE A N 1
ATOM 1379 C CA . PHE A 1 173 ? 17.922 1.044 11.906 1 94.75 173 PHE A CA 1
ATOM 1380 C C . PHE A 1 173 ? 19.031 1.947 11.391 1 94.75 173 PHE A C 1
ATOM 1382 O O . PHE A 1 173 ? 20.188 1.531 11.312 1 94.75 173 PHE A O 1
ATOM 1389 N N . TYR A 1 174 ? 18.656 3.174 11 1 93.12 174 TYR A N 1
ATOM 1390 C CA . TYR A 1 174 ? 19.672 4.125 10.578 1 93.12 174 TYR A CA 1
ATOM 1391 C C . TYR A 1 174 ? 20.719 4.332 11.672 1 93.12 174 TYR A C 1
ATOM 1393 O O . TYR A 1 174 ? 21.922 4.277 11.414 1 93.12 174 TYR A O 1
ATOM 1401 N N . ALA A 1 175 ? 20.281 4.539 12.852 1 91.5 175 ALA A N 1
ATOM 1402 C CA . ALA A 1 175 ? 21.172 4.746 13.992 1 91.5 175 ALA A CA 1
ATOM 1403 C C . ALA A 1 175 ? 21.969 3.486 14.297 1 91.5 175 ALA A C 1
ATOM 1405 O O . ALA A 1 175 ? 23.156 3.564 14.641 1 91.5 175 ALA A O 1
ATOM 1406 N N . LEU A 1 176 ? 21.281 2.381 14.203 1 90.06 176 LEU A N 1
ATOM 1407 C CA . LEU A 1 176 ? 21.922 1.101 14.492 1 90.06 176 LEU A CA 1
ATOM 1408 C C . LEU A 1 176 ? 23.078 0.841 13.539 1 90.06 176 LEU A C 1
ATOM 1410 O O . LEU A 1 176 ? 24.125 0.353 13.953 1 90.06 176 LEU A O 1
ATOM 1414 N N . PHE A 1 177 ? 22.906 1.248 12.266 1 90.81 177 PHE A N 1
ATOM 1415 C CA . PHE A 1 177 ? 23.875 0.898 11.234 1 90.81 177 PHE A CA 1
ATOM 1416 C C . PHE A 1 177 ? 24.922 1.994 11.078 1 90.81 177 PHE A C 1
ATOM 1418 O O . PHE A 1 177 ? 26.078 1.711 10.781 1 90.81 177 PHE A O 1
ATOM 1425 N N . PHE A 1 178 ? 24.5 3.252 11.172 1 87.81 178 PHE A N 1
ATOM 1426 C CA . PHE A 1 178 ? 25.391 4.34 10.781 1 87.81 178 PHE A CA 1
ATOM 1427 C C . PHE A 1 178 ? 25.672 5.262 11.969 1 87.81 178 PHE A C 1
ATOM 1429 O O . PHE A 1 178 ? 26.438 6.215 11.852 1 87.81 178 PHE A O 1
ATOM 1436 N N . GLY A 1 179 ? 25.062 5.043 13.023 1 81 179 GLY A N 1
ATOM 1437 C CA . GLY A 1 179 ? 25.281 5.887 14.188 1 81 179 GLY A CA 1
ATOM 1438 C C . GLY A 1 179 ? 26.688 5.777 14.75 1 81 179 GLY A C 1
ATOM 1439 O O . GLY A 1 179 ? 27.438 4.891 14.352 1 81 179 GLY A O 1
ATOM 1440 N N . LYS A 1 180 ? 27.141 6.797 15.453 1 67.88 180 LYS A N 1
ATOM 1441 C CA . LYS A 1 180 ? 28.469 6.992 16.016 1 67.88 180 LYS A CA 1
ATOM 1442 C C . LYS A 1 180 ? 28.953 5.738 16.734 1 67.88 180 LYS A C 1
ATOM 1444 O O . LYS A 1 180 ? 30.156 5.426 16.703 1 67.88 180 LYS A O 1
ATOM 1449 N N . PHE A 1 181 ? 28.062 5.113 17.375 1 59.31 181 PHE A N 1
ATOM 1450 C CA . PHE A 1 181 ? 28.438 3.949 18.172 1 59.31 181 PHE A CA 1
ATOM 1451 C C . PHE A 1 181 ? 28.203 2.664 17.391 1 59.31 181 PHE A C 1
ATOM 1453 O O . PHE A 1 181 ? 28.172 1.575 17.969 1 59.31 181 PHE A O 1
ATOM 1460 N N . SER A 1 182 ? 27.875 3.027 16.141 1 59.25 182 SER A N 1
ATOM 1461 C CA . SER A 1 182 ? 27.531 1.861 15.336 1 59.25 182 SER A CA 1
ATOM 1462 C C . SER A 1 182 ? 28.672 0.851 15.297 1 59.25 182 SER A C 1
ATOM 1464 O O . SER A 1 182 ? 29.844 1.231 15.219 1 59.25 182 SER A O 1
ATOM 1466 N N . GLU A 1 183 ? 28.5 -0.129 15.992 1 51.47 183 GLU A N 1
ATOM 1467 C CA . GLU A 1 183 ? 29.484 -1.189 15.805 1 51.47 183 GLU A CA 1
ATOM 1468 C C . GLU A 1 183 ? 29.797 -1.399 14.328 1 51.47 183 GLU A C 1
ATOM 1470 O O . GLU A 1 183 ? 29.297 -2.334 13.703 1 51.47 183 GLU A O 1
ATOM 1475 N N . ARG A 1 184 ? 29.953 -0.155 13.578 1 51.25 184 ARG A N 1
ATOM 1476 C CA . ARG A 1 184 ? 30.172 -0.044 12.141 1 51.25 184 ARG A CA 1
ATOM 1477 C C . ARG A 1 184 ? 30.938 -1.252 11.609 1 51.25 184 ARG A C 1
ATOM 1479 O O . ARG A 1 184 ? 30.656 -1.729 10.5 1 51.25 184 ARG A O 1
ATOM 1486 N N . ASP A 1 185 ? 31.922 -1.457 12.406 1 55 185 ASP A N 1
ATOM 1487 C CA . ASP A 1 185 ? 32.875 -2.467 11.945 1 55 185 ASP A CA 1
ATOM 1488 C C . ASP A 1 185 ? 32.375 -3.875 12.25 1 55 185 ASP A C 1
ATOM 1490 O O . ASP A 1 185 ? 33.062 -4.863 11.977 1 55 185 ASP A O 1
ATOM 1494 N N . LYS A 1 186 ? 31.188 -3.838 12.945 1 58.62 186 LYS A N 1
ATOM 1495 C CA . LYS A 1 186 ? 30.859 -5.219 13.281 1 58.62 186 LYS A CA 1
ATOM 1496 C C . LYS A 1 186 ? 30.031 -5.867 12.172 1 58.62 186 LYS A C 1
ATOM 1498 O O . LYS A 1 186 ? 29.031 -5.297 11.719 1 58.62 186 LYS A O 1
ATOM 1503 N N . ARG A 1 187 ? 30.609 -6.871 11.734 1 69.56 187 ARG A N 1
ATOM 1504 C CA . ARG A 1 187 ? 30.094 -7.715 10.664 1 69.56 187 ARG A CA 1
ATOM 1505 C C . ARG A 1 187 ? 28.719 -8.281 11.031 1 69.56 187 ARG A C 1
ATOM 1507 O O . ARG A 1 187 ? 27.859 -8.422 10.164 1 69.56 187 ARG A O 1
ATOM 1514 N N . GLU A 1 188 ? 28.5 -8.336 12.359 1 89.12 188 GLU A N 1
ATOM 1515 C CA . GLU A 1 188 ? 27.266 -8.945 12.859 1 89.12 188 GLU A CA 1
ATOM 1516 C C . GLU A 1 188 ? 26.656 -8.109 13.977 1 89.12 188 GLU A C 1
ATOM 1518 O O . GLU A 1 188 ? 27.328 -7.793 14.961 1 89.12 188 GLU A O 1
ATOM 1523 N N . ILE A 1 189 ? 25.438 -7.641 13.906 1 92.56 189 ILE A N 1
ATOM 1524 C CA . ILE A 1 189 ? 24.75 -6.785 14.867 1 92.56 189 ILE A CA 1
ATOM 1525 C C . ILE A 1 189 ? 23.656 -7.578 15.57 1 92.56 189 ILE A C 1
ATOM 1527 O O . ILE A 1 189 ? 22.688 -8.008 14.945 1 92.56 189 ILE A O 1
ATOM 1531 N N . PRO A 1 190 ? 23.766 -7.734 16.828 1 92.94 190 PRO A N 1
ATOM 1532 C CA . PRO A 1 190 ? 22.719 -8.453 17.562 1 92.94 190 PRO A CA 1
ATOM 1533 C C . PRO A 1 190 ? 21.453 -7.629 17.75 1 92.94 190 PRO A C 1
ATOM 1535 O O . PRO A 1 190 ? 21.516 -6.422 18 1 92.94 190 PRO A O 1
ATOM 1538 N N . VAL A 1 191 ? 20.328 -8.188 17.531 1 93.69 191 VAL A N 1
ATOM 1539 C CA . VAL A 1 191 ? 19.031 -7.602 17.812 1 93.69 191 VAL A CA 1
ATOM 1540 C C . VAL A 1 191 ? 18.359 -8.359 18.969 1 93.69 191 VAL A C 1
ATOM 1542 O O . VAL A 1 191 ? 18.078 -9.555 18.844 1 93.69 191 VAL A O 1
ATOM 1545 N N . GLU A 1 192 ? 18.031 -7.621 19.953 1 91.81 192 GLU A N 1
ATOM 1546 C CA . GLU A 1 192 ? 17.562 -8.266 21.172 1 91.81 192 GLU A CA 1
ATOM 1547 C C . GLU A 1 192 ? 16.047 -8.117 21.328 1 91.81 192 GLU A C 1
ATOM 1549 O O . GLU A 1 192 ? 15.438 -7.25 20.688 1 91.81 192 GLU A O 1
ATOM 1554 N N . ASP A 1 193 ? 15.422 -9.031 22.062 1 92.88 193 ASP A N 1
ATOM 1555 C CA . ASP A 1 193 ? 14.039 -8.961 22.516 1 92.88 193 ASP A CA 1
ATOM 1556 C C . ASP A 1 193 ? 13.062 -9.055 21.344 1 92.88 193 ASP A C 1
ATOM 1558 O O . ASP A 1 193 ? 12.109 -8.281 21.266 1 92.88 193 ASP A O 1
ATOM 1562 N N . VAL A 1 194 ? 13.477 -9.836 20.359 1 95.75 194 VAL A N 1
ATOM 1563 C CA . VAL A 1 194 ? 12.562 -10.078 19.266 1 95.75 194 VAL A CA 1
ATOM 1564 C C . VAL A 1 194 ? 12.531 -11.57 18.938 1 95.75 194 VAL A C 1
ATOM 1566 O O . VAL A 1 194 ? 13.516 -12.281 19.156 1 95.75 194 VAL A O 1
ATOM 1569 N N . ILE A 1 195 ? 11.406 -12.031 18.531 1 96.81 195 ILE A N 1
ATOM 1570 C CA . ILE A 1 195 ? 11.25 -13.406 18.062 1 96.81 195 ILE A CA 1
ATOM 1571 C C . ILE A 1 195 ? 11.656 -13.5 16.594 1 96.81 195 ILE A C 1
ATOM 1573 O O . ILE A 1 195 ? 11.219 -12.695 15.766 1 96.81 195 ILE A O 1
ATOM 1577 N N . LEU A 1 196 ? 12.461 -14.531 16.266 1 97.25 196 LEU A N 1
ATOM 1578 C CA . LEU A 1 196 ? 13.07 -14.664 14.945 1 97.25 196 LEU A CA 1
ATOM 1579 C C . LEU A 1 196 ? 12.008 -14.688 13.852 1 97.25 196 LEU A C 1
ATOM 1581 O O . LEU A 1 196 ? 12.055 -13.898 12.906 1 97.25 196 LEU A O 1
ATOM 1585 N N . ASP A 1 197 ? 10.977 -15.547 13.977 1 96.88 197 ASP A N 1
ATOM 1586 C CA . ASP A 1 197 ? 9.953 -15.727 12.945 1 96.88 197 ASP A CA 1
ATOM 1587 C C . ASP A 1 197 ? 9.172 -14.438 12.727 1 96.88 197 ASP A C 1
ATOM 1589 O O . ASP A 1 197 ? 8.805 -14.109 11.594 1 96.88 197 ASP A O 1
ATOM 1593 N N . GLU A 1 198 ? 8.93 -13.703 13.758 1 97.75 198 GLU A N 1
ATOM 1594 C CA . GLU A 1 198 ? 8.195 -12.453 13.664 1 97.75 198 GLU A CA 1
ATOM 1595 C C . GLU A 1 198 ? 9.023 -11.367 12.984 1 97.75 198 GLU A C 1
ATOM 1597 O O . GLU A 1 198 ? 8.5 -10.562 12.219 1 97.75 198 GLU A O 1
ATOM 1602 N N . PHE A 1 199 ? 10.305 -11.438 13.289 1 98.31 199 PHE A N 1
ATOM 1603 C CA . PHE A 1 199 ? 11.195 -10.453 12.672 1 98.31 199 PHE A CA 1
ATOM 1604 C C . PHE A 1 199 ? 11.32 -10.703 11.172 1 98.31 199 PHE A C 1
ATOM 1606 O O . PHE A 1 199 ? 11.328 -9.758 10.383 1 98.31 199 PHE A O 1
ATOM 1613 N N . ILE A 1 200 ? 11.422 -11.945 10.773 1 97.56 200 ILE A N 1
ATOM 1614 C CA . ILE A 1 200 ? 11.477 -12.297 9.359 1 97.56 200 ILE A CA 1
ATOM 1615 C C . ILE A 1 200 ? 10.195 -11.828 8.664 1 97.56 200 ILE A C 1
ATOM 1617 O O . ILE A 1 200 ? 10.25 -11.305 7.551 1 97.56 200 ILE A O 1
ATOM 1621 N N . GLU A 1 201 ? 9.07 -11.984 9.336 1 97.25 201 GLU A N 1
ATOM 1622 C CA . GLU A 1 201 ? 7.805 -11.492 8.805 1 97.25 201 GLU A CA 1
ATOM 1623 C C . GLU A 1 201 ? 7.832 -9.984 8.609 1 97.25 201 GLU A C 1
ATOM 1625 O O . GLU A 1 201 ? 7.348 -9.469 7.602 1 97.25 201 GLU A O 1
ATOM 1630 N N . LEU A 1 202 ? 8.398 -9.328 9.578 1 98.5 202 LEU A N 1
ATOM 1631 C CA . LEU A 1 202 ? 8.547 -7.875 9.477 1 98.5 202 LEU A CA 1
ATOM 1632 C C . LEU A 1 202 ? 9.359 -7.496 8.242 1 98.5 202 LEU A C 1
ATOM 1634 O O . LEU A 1 202 ? 8.961 -6.605 7.484 1 98.5 202 LEU A O 1
ATOM 1638 N N . LEU A 1 203 ? 10.461 -8.188 8.031 1 98.12 203 LEU A N 1
ATOM 1639 C CA . LEU A 1 203 ? 11.312 -7.914 6.871 1 98.12 203 LEU A CA 1
ATOM 1640 C C . LEU A 1 203 ? 10.539 -8.133 5.57 1 98.12 203 LEU A C 1
ATOM 1642 O O . LEU A 1 203 ? 10.641 -7.324 4.645 1 98.12 203 LEU A O 1
ATOM 1646 N N . ASN A 1 204 ? 9.75 -9.148 5.562 1 97.19 204 ASN A N 1
ATOM 1647 C CA . ASN A 1 204 ? 8.977 -9.445 4.363 1 97.19 204 ASN A CA 1
ATOM 1648 C C . ASN A 1 204 ? 7.949 -8.359 4.07 1 97.19 204 ASN A C 1
ATOM 1650 O O . ASN A 1 204 ? 7.605 -8.117 2.914 1 97.19 204 ASN A O 1
ATOM 1654 N N . VAL A 1 205 ? 7.484 -7.688 5.078 1 97.62 205 VAL A N 1
ATOM 1655 C CA . VAL A 1 205 ? 6.516 -6.609 4.906 1 97.62 205 VAL A CA 1
ATOM 1656 C C . VAL A 1 205 ? 7.227 -5.344 4.434 1 97.62 205 VAL A C 1
ATOM 1658 O O . VAL A 1 205 ? 6.719 -4.625 3.568 1 97.62 205 VAL A O 1
ATOM 1661 N N . VAL A 1 206 ? 8.375 -5.121 4.949 1 97.94 206 VAL A N 1
ATOM 1662 C CA . VAL A 1 206 ? 9.094 -3.883 4.672 1 97.94 206 VAL A CA 1
ATOM 1663 C C . VAL A 1 206 ? 9.781 -3.977 3.309 1 97.94 206 VAL A C 1
ATOM 1665 O O . VAL A 1 206 ? 9.773 -3.014 2.539 1 97.94 206 VAL A O 1
ATOM 1668 N N . TYR A 1 207 ? 10.406 -5.156 3.027 1 97.19 207 TYR A N 1
ATOM 1669 C CA . TYR A 1 207 ? 11.102 -5.332 1.754 1 97.19 207 TYR A CA 1
ATOM 1670 C C . TYR A 1 207 ? 10.117 -5.285 0.59 1 97.19 207 TYR A C 1
ATOM 1672 O O . TYR A 1 207 ? 8.898 -5.305 0.794 1 97.19 207 TYR A O 1
ATOM 1680 N N . PRO A 1 208 ? 10.578 -5.219 -0.577 1 95.75 208 PRO A N 1
ATOM 1681 C CA . PRO A 1 208 ? 9.719 -4.961 -1.738 1 95.75 208 PRO A CA 1
ATOM 1682 C C . PRO A 1 208 ? 8.68 -6.055 -1.958 1 95.75 208 PRO A C 1
ATOM 1684 O O . PRO A 1 208 ? 7.746 -5.875 -2.746 1 95.75 208 PRO A O 1
ATOM 1687 N N . SER A 1 209 ? 8.812 -7.16 -1.295 1 92.75 209 SER A N 1
ATOM 1688 C CA . SER A 1 209 ? 7.734 -8.141 -1.35 1 92.75 209 SER A CA 1
ATOM 1689 C C . SER A 1 209 ? 6.43 -7.559 -0.814 1 92.75 209 SER A C 1
ATOM 1691 O O . SER A 1 209 ? 5.348 -7.902 -1.296 1 92.75 209 SER A O 1
ATOM 1693 N N . HIS A 1 210 ? 6.586 -6.68 0.188 1 95.12 210 HIS A N 1
ATOM 1694 C CA . HIS A 1 210 ? 5.449 -6.023 0.823 1 95.12 210 HIS A CA 1
ATOM 1695 C C . HIS A 1 210 ? 4.344 -7.027 1.142 1 95.12 210 HIS A C 1
ATOM 1697 O O . HIS A 1 210 ? 3.189 -6.832 0.751 1 95.12 210 HIS A O 1
ATOM 1703 N N . LYS A 1 211 ? 4.812 -8.039 1.829 1 94.62 211 LYS A N 1
ATOM 1704 C CA . LYS A 1 211 ? 3.836 -9.031 2.275 1 94.62 211 LYS A CA 1
ATOM 1705 C C . LYS A 1 211 ? 2.656 -8.367 2.977 1 94.62 211 LYS A C 1
ATOM 1707 O O . LYS A 1 211 ? 2.842 -7.457 3.787 1 94.62 211 LYS A O 1
ATOM 1712 N N . PRO A 1 212 ? 1.51 -8.734 2.666 1 94.31 212 PRO A N 1
ATOM 1713 C CA . PRO A 1 212 ? 0.335 -8.078 3.238 1 94.31 212 PRO A CA 1
ATOM 1714 C C . PRO A 1 212 ? 0.187 -8.328 4.738 1 94.31 212 PRO A C 1
ATOM 1716 O O . PRO A 1 212 ? 0.587 -9.383 5.23 1 94.31 212 PRO A O 1
ATOM 1719 N N . VAL A 1 213 ? -0.375 -7.355 5.355 1 97 213 VAL A N 1
ATOM 1720 C CA . VAL A 1 213 ? -0.761 -7.496 6.754 1 97 213 VAL A CA 1
ATOM 1721 C C . VAL A 1 213 ? -2.021 -8.352 6.859 1 97 213 VAL A C 1
ATOM 1723 O O . VAL A 1 213 ? -2.912 -8.266 6.012 1 97 213 VAL A O 1
ATOM 1726 N N . SER A 1 214 ? -2.08 -9.195 7.844 1 96.12 214 SER A N 1
ATOM 1727 C CA . SER A 1 214 ? -3.215 -10.086 8.086 1 96.12 214 SER A CA 1
ATOM 1728 C C . SER A 1 214 ? -3.555 -10.148 9.57 1 96.12 214 SER A C 1
ATOM 1730 O O . SER A 1 214 ? -2.863 -9.555 10.398 1 96.12 214 SER A O 1
ATOM 1732 N N . THR A 1 215 ? -4.59 -10.906 9.891 1 96.06 215 THR A N 1
ATOM 1733 C CA . THR A 1 215 ? -4.992 -11.086 11.281 1 96.06 215 THR A CA 1
ATOM 1734 C C . THR A 1 215 ? -3.91 -11.812 12.07 1 96.06 215 THR A C 1
ATOM 1736 O O . THR A 1 215 ? -3.754 -11.594 13.273 1 96.06 215 THR A O 1
ATOM 1739 N N . ASP A 1 216 ? -3.08 -12.625 11.367 1 95.38 216 ASP A N 1
ATOM 1740 C CA . ASP A 1 216 ? -2.084 -13.469 12.016 1 95.38 216 ASP A CA 1
ATOM 1741 C C . ASP A 1 216 ? -0.835 -12.664 12.375 1 95.38 216 ASP A C 1
ATOM 1743 O O . ASP A 1 216 ? -0.088 -13.039 13.281 1 95.38 216 ASP A O 1
ATOM 1747 N N . ASN A 1 217 ? -0.668 -11.602 11.641 1 97.62 217 ASN A N 1
ATOM 1748 C CA . ASN A 1 217 ? 0.625 -10.953 11.844 1 97.62 217 ASN A CA 1
ATOM 1749 C C . ASN A 1 217 ? 0.465 -9.508 12.305 1 97.62 217 ASN A C 1
ATOM 1751 O O . ASN A 1 217 ? 1.445 -8.859 12.672 1 97.62 217 ASN A O 1
ATOM 1755 N N . VAL A 1 218 ? -0.693 -8.961 12.391 1 98.25 218 VAL A N 1
ATOM 1756 C CA . VAL A 1 218 ? -0.925 -7.547 12.641 1 98.25 218 VAL A CA 1
ATOM 1757 C C . VAL A 1 218 ? -0.438 -7.188 14.047 1 98.25 218 VAL A C 1
ATOM 1759 O O . VAL A 1 218 ? 0.163 -6.129 14.25 1 98.25 218 VAL A O 1
ATOM 1762 N N . GLU A 1 219 ? -0.627 -8.031 14.984 1 97.19 219 GLU A N 1
ATOM 1763 C CA . GLU A 1 219 ? -0.301 -7.707 16.375 1 97.19 219 GLU A CA 1
ATOM 1764 C C . GLU A 1 219 ? 1.202 -7.52 16.547 1 97.19 219 GLU A C 1
ATOM 1766 O O . GLU A 1 219 ? 1.647 -6.488 17.062 1 97.19 219 GLU A O 1
ATOM 1771 N N . PHE A 1 220 ? 1.944 -8.516 16.141 1 97.75 220 PHE A N 1
ATOM 1772 C CA . PHE A 1 220 ? 3.377 -8.383 16.375 1 97.75 220 PHE A CA 1
ATOM 1773 C C . PHE A 1 220 ? 3.998 -7.387 15.398 1 97.75 220 PHE A C 1
ATOM 1775 O O . PHE A 1 220 ? 5.066 -6.836 15.672 1 97.75 220 PHE A O 1
ATOM 1782 N N . LEU A 1 221 ? 3.361 -7.148 14.227 1 98.56 221 LEU A N 1
ATOM 1783 C CA . LEU A 1 221 ? 3.844 -6.109 13.32 1 98.56 221 LEU A CA 1
ATOM 1784 C C . LEU A 1 221 ? 3.688 -4.727 13.953 1 98.56 221 LEU A C 1
ATOM 1786 O O . LEU A 1 221 ? 4.547 -3.861 13.781 1 98.56 221 LEU A O 1
ATOM 1790 N N . LEU A 1 222 ? 2.578 -4.488 14.648 1 98.19 222 LEU A N 1
ATOM 1791 C CA . LEU A 1 222 ? 2.41 -3.234 15.375 1 98.19 222 LEU A CA 1
ATOM 1792 C C . LEU A 1 222 ? 3.508 -3.061 16.422 1 98.19 222 LEU A C 1
ATOM 1794 O O . LEU A 1 222 ? 4.113 -1.991 16.516 1 98.19 222 LEU A O 1
ATOM 1798 N N . GLU A 1 223 ? 3.756 -4.109 17.094 1 97.88 223 GLU A N 1
ATOM 1799 C CA . GLU A 1 223 ? 4.77 -4.086 18.141 1 97.88 223 GLU A CA 1
ATOM 1800 C C . GLU A 1 223 ? 6.156 -3.811 17.562 1 97.88 223 GLU A C 1
ATOM 1802 O O . GLU A 1 223 ? 6.863 -2.918 18.031 1 97.88 223 GLU A O 1
ATOM 1807 N N . LEU A 1 224 ? 6.512 -4.555 16.609 1 98.31 224 LEU A N 1
ATOM 1808 C CA . LEU A 1 224 ? 7.832 -4.422 16 1 98.31 224 LEU A CA 1
ATOM 1809 C C . LEU A 1 224 ? 7.953 -3.102 15.242 1 98.31 224 LEU A C 1
ATOM 1811 O O . LEU A 1 224 ? 9.008 -2.465 15.266 1 98.31 224 LEU A O 1
ATOM 1815 N N . GLY A 1 225 ? 6.832 -2.715 14.484 1 97.94 225 GLY A N 1
ATOM 1816 C CA . GLY A 1 225 ? 6.824 -1.421 13.828 1 97.94 225 GLY A CA 1
ATOM 1817 C C . GLY A 1 225 ? 7.078 -0.264 14.773 1 97.94 225 GLY A C 1
ATOM 1818 O O . GLY A 1 225 ? 7.789 0.683 14.43 1 97.94 225 GLY A O 1
ATOM 1819 N N . ASP A 1 226 ? 6.496 -0.363 15.906 1 96.19 226 ASP A N 1
ATOM 1820 C CA . ASP A 1 226 ? 6.695 0.659 16.938 1 96.19 226 ASP A CA 1
ATOM 1821 C C . ASP A 1 226 ? 8.109 0.594 17.516 1 96.19 226 ASP A C 1
ATOM 1823 O O . ASP A 1 226 ? 8.781 1.62 17.641 1 96.19 226 ASP A O 1
ATOM 1827 N N . LYS A 1 227 ? 8.578 -0.579 17.812 1 97.12 227 LYS A N 1
ATOM 1828 C CA . LYS A 1 227 ? 9.891 -0.791 18.406 1 97.12 227 LYS A CA 1
ATOM 1829 C C . LYS A 1 227 ? 10.992 -0.235 17.5 1 97.12 227 LYS A C 1
ATOM 1831 O O . LYS A 1 227 ? 11.922 0.417 17.984 1 97.12 227 LYS A O 1
ATOM 1836 N N . PHE A 1 228 ? 10.875 -0.469 16.234 1 97.44 228 PHE A N 1
ATOM 1837 C CA . PHE A 1 228 ? 11.922 -0.074 15.297 1 97.44 228 PHE A CA 1
ATOM 1838 C C . PHE A 1 228 ? 11.539 1.203 14.562 1 97.44 228 PHE A C 1
ATOM 1840 O O . PHE A 1 228 ? 12.234 1.615 13.625 1 97.44 228 PHE A O 1
ATOM 1847 N N . GLU A 1 229 ? 10.422 1.775 14.922 1 95.75 229 GLU A N 1
ATOM 1848 C CA . GLU A 1 229 ? 9.938 3.039 14.375 1 95.75 229 GLU A CA 1
ATOM 1849 C C . GLU A 1 229 ? 9.852 2.984 12.852 1 95.75 229 GLU A C 1
ATOM 1851 O O . GLU A 1 229 ? 10.398 3.848 12.164 1 95.75 229 GLU A O 1
ATOM 1856 N N . ILE A 1 230 ? 9.141 2.029 12.375 1 96.88 230 ILE A N 1
ATOM 1857 C CA . ILE A 1 230 ? 8.875 1.895 10.945 1 96.88 230 ILE A CA 1
ATOM 1858 C C . ILE A 1 230 ? 7.453 2.352 10.633 1 96.88 230 ILE A C 1
ATOM 1860 O O . ILE A 1 230 ? 6.512 1.556 10.695 1 96.88 230 ILE A O 1
ATOM 1864 N N . GLN A 1 231 ? 7.344 3.5 10.219 1 93.75 231 GLN A N 1
ATOM 1865 C CA . GLN A 1 231 ? 6.039 4.117 10 1 93.75 231 GLN A CA 1
ATOM 1866 C C . GLN A 1 231 ? 5.25 3.371 8.938 1 93.75 231 GLN A C 1
ATOM 1868 O O . GLN A 1 231 ? 4.031 3.215 9.047 1 93.75 231 GLN A O 1
ATOM 1873 N N . PHE A 1 232 ? 5.902 2.949 7.938 1 95.5 232 PHE A N 1
ATOM 1874 C CA . PHE A 1 232 ? 5.242 2.225 6.855 1 95.5 232 PHE A CA 1
ATOM 1875 C C . PHE A 1 232 ? 4.469 1.029 7.398 1 95.5 232 PHE A C 1
ATOM 1877 O O . PHE A 1 232 ? 3.32 0.801 7.016 1 95.5 232 PHE A O 1
ATOM 1884 N N . VAL A 1 233 ? 5.074 0.284 8.258 1 97.5 233 VAL A N 1
ATOM 1885 C CA . VAL A 1 233 ? 4.461 -0.914 8.82 1 97.5 233 VAL A CA 1
ATOM 1886 C C . VAL A 1 233 ? 3.252 -0.523 9.672 1 97.5 233 VAL A C 1
ATOM 1888 O O . VAL A 1 233 ? 2.191 -1.146 9.57 1 97.5 233 VAL A O 1
ATOM 1891 N N . ILE A 1 234 ? 3.424 0.49 10.445 1 96.25 234 ILE A N 1
ATOM 1892 C CA . ILE A 1 234 ? 2.33 0.97 11.289 1 96.25 234 ILE A CA 1
ATOM 1893 C C . ILE A 1 234 ? 1.153 1.391 10.406 1 96.25 234 ILE A C 1
ATOM 1895 O O . ILE A 1 234 ? 0.008 1.019 10.68 1 96.25 234 ILE A O 1
ATOM 1899 N N . ASP A 1 235 ? 1.487 2.057 9.367 1 94.81 235 ASP A N 1
ATOM 1900 C CA . ASP A 1 235 ? 0.449 2.521 8.453 1 94.81 235 ASP A CA 1
ATOM 1901 C C . ASP A 1 235 ? -0.28 1.346 7.809 1 94.81 235 ASP A C 1
ATOM 1903 O O . ASP A 1 235 ? -1.507 1.36 7.688 1 94.81 235 ASP A O 1
ATOM 1907 N N . GLU A 1 236 ? 0.471 0.393 7.344 1 96.12 236 GLU A N 1
ATOM 1908 C CA . GLU A 1 236 ? -0.127 -0.786 6.723 1 96.12 236 GLU A CA 1
ATOM 1909 C C . GLU A 1 236 ? -1.026 -1.531 7.707 1 96.12 236 GLU A C 1
ATOM 1911 O O . GLU A 1 236 ? -2.1 -2.008 7.332 1 96.12 236 GLU A O 1
ATOM 1916 N N . CYS A 1 237 ? -0.61 -1.585 8.906 1 97.5 237 CYS A N 1
ATOM 1917 C CA . CYS A 1 237 ? -1.407 -2.242 9.938 1 97.5 237 CYS A CA 1
ATOM 1918 C C . CYS A 1 237 ? -2.703 -1.481 10.195 1 97.5 237 CYS A C 1
ATOM 1920 O O . CYS A 1 237 ? -3.773 -2.084 10.297 1 97.5 237 CYS A O 1
ATOM 1922 N N . GLU A 1 238 ? -2.543 -0.214 10.32 1 96.75 238 GLU A N 1
ATOM 1923 C CA . GLU A 1 238 ? -3.727 0.61 10.555 1 96.75 238 GLU A CA 1
ATOM 1924 C C . GLU A 1 238 ? -4.73 0.464 9.414 1 96.75 238 GLU A C 1
ATOM 1926 O O . GLU A 1 238 ? -5.93 0.299 9.648 1 96.75 238 GLU A O 1
ATOM 1931 N N . ARG A 1 239 ? -4.25 0.504 8.234 1 94.75 239 ARG A N 1
ATOM 1932 C CA . ARG A 1 239 ? -5.102 0.346 7.059 1 94.75 239 ARG A CA 1
ATOM 1933 C C . ARG A 1 239 ? -5.816 -1.002 7.078 1 94.75 239 ARG A C 1
ATOM 1935 O O . ARG A 1 239 ? -7.02 -1.075 6.832 1 94.75 239 ARG A O 1
ATOM 1942 N N . PHE A 1 240 ? -5.109 -2.016 7.34 1 96.94 240 PHE A N 1
ATOM 1943 C CA . PHE A 1 240 ? -5.68 -3.355 7.43 1 96.94 240 PHE A CA 1
ATOM 1944 C C . PHE A 1 240 ? -6.773 -3.41 8.492 1 96.94 240 PHE A C 1
ATOM 1946 O O . PHE A 1 240 ? -7.867 -3.924 8.234 1 96.94 240 PHE A O 1
ATOM 1953 N N . LEU A 1 241 ? -6.512 -2.834 9.609 1 97.25 241 LEU A N 1
ATOM 1954 C CA . LEU A 1 241 ? -7.418 -2.916 10.75 1 97.25 241 LEU A CA 1
ATOM 1955 C C . LEU A 1 241 ? -8.711 -2.148 10.477 1 97.25 241 LEU A C 1
ATOM 1957 O O . LEU A 1 241 ? -9.781 -2.539 10.945 1 97.25 241 LEU A O 1
ATOM 1961 N N . MET A 1 242 ? -8.586 -1.135 9.758 1 96.19 242 MET A N 1
ATOM 1962 C CA . MET A 1 242 ? -9.766 -0.335 9.43 1 96.19 242 MET A CA 1
ATOM 1963 C C . MET A 1 242 ? -10.734 -1.126 8.562 1 96.19 242 MET A C 1
ATOM 1965 O O . MET A 1 242 ? -11.953 -0.918 8.633 1 96.19 242 MET A O 1
ATOM 1969 N N . SER A 1 243 ? -10.25 -2.045 7.812 1 93.81 243 SER A N 1
ATOM 1970 C CA . SER A 1 243 ? -11.094 -2.789 6.887 1 93.81 243 SER A CA 1
ATOM 1971 C C . SER A 1 243 ? -11.391 -4.191 7.414 1 93.81 243 SER A C 1
ATOM 1973 O O . SER A 1 243 ? -12.281 -4.871 6.91 1 93.81 243 SER A O 1
ATOM 1975 N N . ALA A 1 244 ? -10.648 -4.582 8.438 1 93.31 244 ALA A N 1
ATOM 1976 C CA . ALA A 1 244 ? -10.789 -5.938 8.969 1 93.31 244 ALA A CA 1
ATOM 1977 C C . ALA A 1 244 ? -12.117 -6.105 9.695 1 93.31 244 ALA A C 1
ATOM 1979 O O . ALA A 1 244 ? -12.445 -5.324 10.594 1 93.31 244 ALA A O 1
ATOM 1980 N N . GLU A 1 245 ? -12.82 -7.137 9.375 1 92.19 245 GLU A N 1
ATOM 1981 C CA . GLU A 1 245 ? -14.125 -7.359 10 1 92.19 245 GLU A CA 1
ATOM 1982 C C . GLU A 1 245 ? -14.047 -8.438 11.078 1 92.19 245 GLU A C 1
ATOM 1984 O O . GLU A 1 245 ? -14.93 -8.531 11.93 1 92.19 245 GLU A O 1
ATOM 1989 N N . ASP A 1 246 ? -13.031 -9.211 11.078 1 93.12 246 ASP A N 1
ATOM 1990 C CA . ASP A 1 246 ? -12.938 -10.367 11.969 1 93.12 246 ASP A CA 1
ATOM 1991 C C . ASP A 1 246 ? -12.227 -10.008 13.266 1 93.12 246 ASP A C 1
ATOM 1993 O O . ASP A 1 246 ? -11.984 -10.875 14.109 1 93.12 246 ASP A O 1
ATOM 1997 N N . ILE A 1 247 ? -11.906 -8.789 13.492 1 95.62 247 ILE A N 1
ATOM 1998 C CA . ILE A 1 247 ? -11.273 -8.328 14.727 1 95.62 247 ILE A CA 1
ATOM 1999 C C . ILE A 1 247 ? -12.25 -7.477 15.523 1 95.62 247 ILE A C 1
ATOM 2001 O O . ILE A 1 247 ? -12.82 -6.516 15 1 95.62 247 ILE A O 1
ATOM 2005 N N . PRO A 1 248 ? -12.461 -7.863 16.75 1 94.69 248 PRO A N 1
ATOM 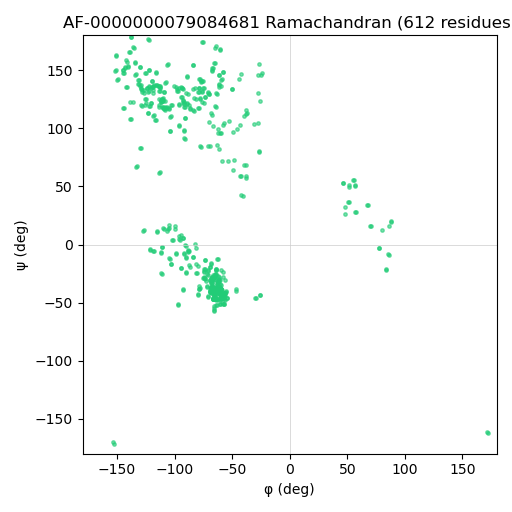2006 C CA . PRO A 1 248 ? -13.414 -7.117 17.562 1 94.69 248 PRO A CA 1
ATOM 2007 C C . PRO A 1 248 ? -13.055 -5.641 17.703 1 94.69 248 PRO A C 1
ATOM 2009 O O . PRO A 1 248 ? -11.867 -5.301 17.781 1 94.69 248 PRO A O 1
ATOM 2012 N N . ILE A 1 249 ? -14.039 -4.863 17.812 1 95.38 249 ILE A N 1
ATOM 2013 C CA . ILE A 1 249 ? -13.867 -3.416 17.844 1 95.38 249 ILE A CA 1
ATOM 2014 C C . ILE A 1 249 ? -13.062 -3.02 19.078 1 95.38 249 ILE A C 1
ATOM 2016 O O . ILE A 1 249 ? -12.227 -2.111 19.031 1 95.38 249 ILE A O 1
ATOM 2020 N N . VAL A 1 250 ? -13.281 -3.684 20.219 1 95.38 250 VAL A N 1
ATOM 2021 C CA . VAL A 1 250 ? -12.586 -3.336 21.453 1 95.38 250 VAL A CA 1
ATOM 2022 C C . VAL A 1 250 ? -11.086 -3.582 21.281 1 95.38 250 VAL A C 1
ATOM 2024 O O . VAL A 1 250 ? -10.266 -2.797 21.766 1 95.38 250 VAL A O 1
ATOM 2027 N N . THR A 1 251 ? -10.758 -4.602 20.641 1 96.38 251 THR A N 1
ATOM 2028 C CA . THR A 1 251 ? -9.352 -4.91 20.391 1 96.38 251 THR A CA 1
ATOM 2029 C C . THR A 1 251 ? -8.719 -3.85 19.484 1 96.38 251 THR A C 1
ATOM 2031 O O . THR A 1 251 ? -7.598 -3.408 19.734 1 96.38 251 THR A O 1
ATOM 2034 N N . LYS A 1 252 ? -9.461 -3.447 18.484 1 97.62 252 LYS A N 1
ATOM 2035 C CA . LYS A 1 252 ? -9.008 -2.387 17.594 1 97.62 252 LYS A CA 1
ATOM 2036 C C . LYS A 1 252 ? -8.773 -1.087 18.359 1 97.62 252 LYS A C 1
ATOM 2038 O O . LYS A 1 252 ? -7.762 -0.411 18.156 1 97.62 252 LYS A O 1
ATOM 2043 N N . LEU A 1 253 ? -9.664 -0.814 19.266 1 96.88 253 LEU A N 1
ATOM 2044 C CA . LEU A 1 253 ? -9.555 0.413 20.047 1 96.88 253 LEU A CA 1
ATOM 2045 C C . LEU A 1 253 ? -8.352 0.357 20.984 1 96.88 253 LEU A C 1
ATOM 2047 O O . LEU A 1 253 ? -7.664 1.363 21.172 1 96.88 253 LEU A O 1
ATOM 2051 N N . VAL A 1 254 ? -8.109 -0.774 21.484 1 96.62 254 VAL A N 1
ATOM 2052 C CA . VAL A 1 254 ? -6.953 -0.943 22.359 1 96.62 254 VAL A CA 1
ATOM 2053 C C . VAL A 1 254 ? -5.668 -0.705 21.578 1 96.62 254 VAL A C 1
ATOM 2055 O O . VAL A 1 254 ? -4.773 0.014 22.031 1 96.62 254 VAL A O 1
ATOM 2058 N N . TRP A 1 255 ? -5.586 -1.298 20.406 1 96.69 255 TRP A N 1
ATOM 2059 C CA . TRP A 1 255 ? -4.406 -1.108 19.578 1 96.69 255 TRP A CA 1
ATOM 2060 C C . TRP A 1 255 ? -4.289 0.342 19.125 1 96.69 255 TRP A C 1
ATOM 2062 O O . TRP A 1 255 ? -3.189 0.895 19.062 1 96.69 255 TRP A O 1
ATOM 2072 N N . ALA A 1 256 ? -5.406 0.941 18.766 1 96.81 256 ALA A N 1
ATOM 2073 C CA . ALA A 1 256 ? -5.391 2.352 18.391 1 96.81 256 ALA A CA 1
ATOM 2074 C C . ALA A 1 256 ? -4.809 3.215 19.5 1 96.81 256 ALA A C 1
ATOM 2076 O O . ALA A 1 256 ? -3.988 4.098 19.234 1 96.81 256 ALA A O 1
ATOM 2077 N N . ASP A 1 257 ? -5.207 2.92 20.672 1 94.25 257 ASP A N 1
ATOM 2078 C CA . ASP A 1 257 ? -4.75 3.633 21.859 1 94.25 257 ASP A CA 1
ATOM 2079 C C . ASP A 1 257 ? -3.256 3.408 22.094 1 94.25 257 ASP A C 1
ATOM 2081 O O . ASP A 1 257 ? -2.506 4.363 22.312 1 94.25 257 ASP A O 1
ATOM 2085 N N . GLN A 1 258 ? -2.885 2.246 22.016 1 94.25 258 GLN A N 1
ATOM 2086 C CA . GLN A 1 258 ? -1.521 1.847 22.344 1 94.25 258 GLN A CA 1
ATOM 2087 C C . GLN A 1 258 ? -0.523 2.424 21.344 1 94.25 258 GLN A C 1
ATOM 2089 O O . GLN A 1 258 ? 0.579 2.828 21.734 1 94.25 258 GLN A O 1
ATOM 2094 N N . TYR A 1 259 ? -0.903 2.502 20.078 1 94.56 259 TYR A N 1
ATOM 2095 C CA . TYR A 1 259 ? 0.039 2.891 19.047 1 94.56 259 TYR A CA 1
ATOM 2096 C C . TYR A 1 259 ? -0.367 4.215 18.406 1 94.56 259 TYR A C 1
ATOM 2098 O O . TYR A 1 259 ? 0.13 4.574 17.328 1 94.56 259 TYR A O 1
ATOM 2106 N N . CYS A 1 260 ? -1.308 4.875 19.016 1 92.94 260 CYS A N 1
ATOM 2107 C CA . CYS A 1 260 ? -1.762 6.199 18.594 1 92.94 260 CYS A CA 1
ATOM 2108 C C . CYS A 1 260 ? -2.229 6.191 17.156 1 92.94 260 CYS A C 1
ATOM 2110 O O . CYS A 1 260 ? -1.781 7.008 16.344 1 92.94 260 CYS A O 1
ATOM 2112 N N . LEU A 1 261 ? -3.08 5.262 16.844 1 95.31 261 LEU A N 1
ATOM 2113 C CA . LEU A 1 261 ? -3.664 5.145 15.516 1 95.31 261 LEU A CA 1
ATOM 2114 C C . LEU A 1 261 ? -4.969 5.926 15.422 1 95.31 261 LEU A C 1
ATOM 2116 O O . LEU A 1 261 ? -6.051 5.363 15.625 1 95.31 261 LEU A O 1
ATOM 2120 N N . ALA A 1 262 ? -4.863 7.113 15.047 1 93.75 262 ALA A N 1
ATOM 2121 C CA . ALA A 1 262 ? -5.992 8.039 15.094 1 93.75 262 ALA A CA 1
ATOM 2122 C C . ALA A 1 262 ? -7.055 7.66 14.07 1 93.75 262 ALA A C 1
ATOM 2124 O O . ALA A 1 262 ? -8.25 7.715 14.359 1 93.75 262 ALA A O 1
ATOM 2125 N N . LYS A 1 263 ? -6.648 7.258 12.93 1 93.69 263 LYS A N 1
ATOM 2126 C CA . LYS A 1 263 ? -7.609 6.898 11.891 1 93.69 263 LYS A CA 1
ATOM 2127 C C . LYS A 1 263 ? -8.406 5.66 12.281 1 93.69 263 LYS A C 1
ATOM 2129 O O . LYS A 1 263 ? -9.602 5.57 12 1 93.69 263 LYS A O 1
ATOM 2134 N N . LEU A 1 264 ? -7.734 4.789 12.852 1 96.25 264 LEU A N 1
ATOM 2135 C CA . LEU A 1 264 ? -8.414 3.576 13.297 1 96.25 264 LEU A CA 1
ATOM 2136 C C . LEU A 1 264 ? -9.438 3.889 14.383 1 96.25 264 LEU A C 1
ATOM 2138 O O . LEU A 1 264 ? -10.562 3.387 14.344 1 96.25 264 LEU A O 1
ATOM 2142 N N . GLN A 1 265 ? -9.031 4.68 15.352 1 96.06 265 GLN A N 1
ATOM 2143 C CA . GLN A 1 265 ? -9.977 5.059 16.391 1 96.06 265 GLN A CA 1
ATOM 2144 C C . GLN A 1 265 ? -11.195 5.75 15.805 1 96.06 265 GLN A C 1
ATOM 2146 O O . GLN A 1 265 ? -12.336 5.457 16.188 1 96.06 265 GLN A O 1
ATOM 2151 N N . ASP A 1 266 ? -10.922 6.617 14.914 1 95 266 ASP A N 1
ATOM 2152 C CA . ASP A 1 266 ? -12 7.328 14.234 1 95 266 ASP A CA 1
ATOM 2153 C C . ASP A 1 266 ? -12.953 6.352 13.555 1 95 266 ASP A C 1
ATOM 2155 O O . ASP A 1 266 ? -14.172 6.434 13.734 1 95 266 ASP A O 1
ATOM 2159 N N . ALA A 1 267 ? -12.406 5.484 12.797 1 95.25 267 ALA A N 1
ATOM 2160 C CA . ALA A 1 267 ? -13.203 4.496 12.078 1 95.25 267 ALA A CA 1
ATOM 2161 C C . ALA A 1 267 ? -14.047 3.666 13.047 1 95.25 267 ALA A C 1
ATOM 2163 O O . ALA A 1 267 ? -15.219 3.391 12.773 1 95.25 267 ALA A O 1
ATOM 2164 N N . CYS A 1 268 ? -13.484 3.285 14.133 1 96.19 268 CYS A N 1
ATOM 2165 C CA . CYS A 1 268 ? -14.18 2.482 15.133 1 96.19 268 CYS A CA 1
ATOM 2166 C C . CYS A 1 268 ? -15.305 3.279 15.781 1 96.19 268 CYS A C 1
ATOM 2168 O O . CYS A 1 268 ? -16.438 2.797 15.883 1 96.19 268 CYS A O 1
ATOM 2170 N N . VAL A 1 269 ? -15.016 4.484 16.172 1 94.88 269 VAL A N 1
ATOM 2171 C CA . VAL A 1 269 ? -15.969 5.328 16.891 1 94.88 269 VAL A CA 1
ATOM 2172 C C . VAL A 1 269 ? -17.172 5.621 15.992 1 94.88 269 VAL A C 1
ATOM 2174 O O . VAL A 1 269 ? -18.312 5.633 16.453 1 94.88 269 VAL A O 1
ATOM 2177 N N . ARG A 1 270 ? -16.953 5.73 14.75 1 93.44 270 ARG A N 1
ATOM 2178 C CA . ARG A 1 270 ? -18 6.062 13.797 1 93.44 270 ARG A CA 1
ATOM 2179 C C . ARG A 1 270 ? -18.969 4.895 13.617 1 93.44 270 ARG A C 1
ATOM 2181 O O . ARG A 1 270 ? -20.109 5.086 13.195 1 93.44 270 ARG A O 1
ATOM 2188 N N . THR A 1 271 ? -18.547 3.764 13.914 1 92.81 271 THR A N 1
ATOM 2189 C CA . THR A 1 271 ? -19.375 2.582 13.719 1 92.81 271 THR A CA 1
ATOM 2190 C C . THR A 1 271 ? -20.484 2.514 14.766 1 92.81 271 THR A C 1
ATOM 2192 O O . THR A 1 271 ? -21.453 1.789 14.594 1 92.81 271 THR A O 1
ATOM 2195 N N . PHE A 1 272 ? -20.312 3.211 15.891 1 93.69 272 PHE A N 1
ATOM 2196 C CA . PHE A 1 272 ? -21.312 3.168 16.953 1 93.69 272 PHE A CA 1
ATOM 2197 C C . PHE A 1 272 ? -22.547 3.979 16.562 1 93.69 272 PHE A C 1
ATOM 2199 O O . PHE A 1 272 ? -22.438 5.168 16.25 1 93.69 272 PHE A O 1
ATOM 2206 N N . LYS A 1 273 ? -23.641 3.303 16.672 1 92.19 273 LYS A N 1
ATOM 2207 C CA . LYS A 1 273 ? -24.875 3.951 16.25 1 92.19 273 LYS A CA 1
ATOM 2208 C C . LYS A 1 273 ? -25.797 4.23 17.438 1 92.19 273 LYS A C 1
ATOM 2210 O O . LYS A 1 273 ? -26.688 5.074 17.359 1 92.19 273 LYS A O 1
ATOM 2215 N N . CYS A 1 274 ? -25.625 3.453 18.484 1 93.31 274 CYS A N 1
ATOM 2216 C CA . CYS A 1 274 ? -26.422 3.662 19.688 1 93.31 274 CYS A CA 1
ATOM 2217 C C . CYS A 1 274 ? -25.578 3.492 20.938 1 93.31 274 CYS A C 1
ATOM 2219 O O . CYS A 1 274 ? -24.469 2.961 20.875 1 93.31 274 CYS A O 1
ATOM 2221 N N . VAL A 1 275 ? -26.125 3.949 22.031 1 92.94 275 VAL A N 1
ATOM 2222 C CA . VAL A 1 275 ? -25.406 3.951 23.297 1 92.94 275 VAL A CA 1
ATOM 2223 C C . VAL A 1 275 ? -25.156 2.514 23.766 1 92.94 275 VAL A C 1
ATOM 2225 O O . VAL A 1 275 ? -24.141 2.217 24.375 1 92.94 275 VAL A O 1
ATOM 2228 N N . ASN A 1 276 ? -26 1.661 23.344 1 93.25 276 ASN A N 1
ATOM 2229 C CA . ASN A 1 276 ? -25.875 0.263 23.75 1 93.25 276 ASN A CA 1
ATOM 2230 C C . ASN A 1 276 ? -24.625 -0.379 23.141 1 93.25 276 ASN A C 1
ATOM 2232 O O . ASN A 1 276 ? -24.031 -1.264 23.766 1 93.25 276 ASN A O 1
ATOM 2236 N N . ASP A 1 277 ? -24.234 0.039 22.016 1 92.56 277 ASP A N 1
ATOM 2237 C CA . ASP A 1 277 ? -23.016 -0.454 21.391 1 92.56 277 ASP A CA 1
ATOM 2238 C C . ASP A 1 277 ? -21.797 -0.172 22.281 1 92.56 277 ASP A C 1
ATOM 2240 O O . ASP A 1 277 ? -20.922 -1.024 22.422 1 92.56 277 ASP A O 1
ATOM 2244 N N . ILE A 1 278 ? -21.828 0.967 22.891 1 93.12 278 ILE A N 1
ATOM 2245 C CA . ILE A 1 278 ? -20.703 1.411 23.719 1 93.12 278 ILE A CA 1
ATOM 2246 C C . ILE A 1 278 ? -20.75 0.713 25.078 1 93.12 278 ILE A C 1
ATOM 2248 O O . ILE A 1 278 ? -19.719 0.335 25.625 1 93.12 278 ILE A O 1
ATOM 2252 N N . LYS A 1 279 ? -21.953 0.53 25.516 1 92.31 279 LYS A N 1
ATOM 2253 C CA . LYS A 1 279 ? -22.141 -0.199 26.766 1 92.31 279 LYS A CA 1
ATOM 2254 C C . LYS A 1 279 ? -21.625 -1.63 26.656 1 92.31 279 LYS A C 1
ATOM 2256 O O . LYS A 1 279 ? -21.031 -2.16 27.594 1 92.31 279 LYS A O 1
ATOM 2261 N N . ALA A 1 280 ? -21.828 -2.195 25.547 1 93.12 280 ALA A N 1
ATOM 2262 C CA . ALA A 1 280 ? -21.391 -3.566 25.297 1 93.12 280 ALA A CA 1
ATOM 2263 C C . ALA A 1 280 ? -19.875 -3.678 25.359 1 93.12 280 ALA A C 1
ATOM 2265 O O . ALA A 1 280 ? -19.328 -4.715 25.766 1 93.12 280 ALA A O 1
ATOM 2266 N N . LEU A 1 281 ? -19.203 -2.623 25 1 92.69 281 LEU A N 1
ATOM 2267 C CA . LEU A 1 281 ? -17.75 -2.59 25.047 1 92.69 281 LEU A CA 1
ATOM 2268 C C . LEU A 1 281 ? -17.25 -2.732 26.484 1 92.69 281 LEU A C 1
ATOM 2270 O O . LEU A 1 281 ? -16.234 -3.391 26.734 1 92.69 281 LEU A O 1
ATOM 2274 N N . LYS A 1 282 ? -17.953 -2.104 27.391 1 90.38 282 LYS A N 1
ATOM 2275 C CA . LYS A 1 282 ? -17.562 -2.086 28.797 1 90.38 282 LYS A CA 1
ATOM 2276 C C . LYS A 1 282 ? -17.594 -3.49 29.391 1 90.38 282 LYS A C 1
ATOM 2278 O O . LYS A 1 282 ? -16.875 -3.775 30.359 1 90.38 282 LYS A O 1
ATOM 2283 N N . LEU A 1 283 ? -18.328 -4.34 28.766 1 91.5 283 LEU A N 1
ATOM 2284 C CA . LEU A 1 283 ? -18.516 -5.695 29.281 1 91.5 283 LEU A CA 1
ATOM 2285 C C . LEU A 1 283 ? -17.375 -6.602 28.844 1 91.5 283 LEU A C 1
ATOM 2287 O O . LEU A 1 283 ? -17.203 -7.699 29.375 1 91.5 283 LEU A O 1
ATOM 2291 N N . THR A 1 284 ? -16.594 -6.117 27.969 1 92.5 284 THR A N 1
ATOM 2292 C CA . THR A 1 284 ? -15.477 -6.922 27.469 1 92.5 284 THR A CA 1
ATOM 2293 C C . THR A 1 284 ? -14.273 -6.82 28.406 1 92.5 284 THR A C 1
ATOM 2295 O O . THR A 1 284 ? -14.125 -5.824 29.125 1 92.5 284 THR A O 1
ATOM 2298 N N . GLU A 1 285 ? -13.43 -7.797 28.422 1 92.19 285 GLU A N 1
ATOM 2299 C CA . GLU A 1 285 ? -12.234 -7.805 29.266 1 92.19 285 GLU A CA 1
ATOM 2300 C C . GLU A 1 285 ? -11.211 -6.777 28.797 1 92.19 285 GLU A C 1
ATOM 2302 O O . GLU A 1 285 ? -10.5 -6.184 29.594 1 92.19 285 GLU A O 1
ATOM 2307 N N . GLU A 1 286 ? -11.195 -6.531 27.562 1 92.44 286 GLU A N 1
ATOM 2308 C CA . GLU A 1 286 ? -10.203 -5.66 26.938 1 92.44 286 GLU A CA 1
ATOM 2309 C C . GLU A 1 286 ? -10.477 -4.195 27.266 1 92.44 286 GLU A C 1
ATOM 2311 O O . GLU A 1 286 ? -9.594 -3.348 27.141 1 92.44 286 GLU A O 1
ATOM 2316 N N . TYR A 1 287 ? -11.664 -3.941 27.797 1 92.81 287 TYR A N 1
ATOM 2317 C CA . TYR A 1 287 ? -12.078 -2.566 28.047 1 92.81 287 TYR A CA 1
ATOM 2318 C C . TYR A 1 287 ? -11.156 -1.9 29.062 1 92.81 287 TYR A C 1
ATOM 2320 O O . TYR A 1 287 ? -10.875 -0.703 28.969 1 92.81 287 TYR A O 1
ATOM 2328 N N . LYS A 1 288 ? -10.648 -2.666 29.922 1 92.19 288 LYS A N 1
ATOM 2329 C CA . LYS A 1 288 ? -9.797 -2.148 30.984 1 92.19 288 LYS A CA 1
ATOM 2330 C C . LYS A 1 288 ? -8.477 -1.63 30.422 1 92.19 288 LYS A C 1
ATOM 2332 O O . LYS A 1 288 ? -7.781 -0.845 31.078 1 92.19 288 LYS A O 1
ATOM 2337 N N . ASN A 1 289 ? -8.172 -2.01 29.203 1 92.56 289 ASN A N 1
ATOM 2338 C CA . ASN A 1 289 ? -6.906 -1.633 28.594 1 92.56 289 ASN A CA 1
ATOM 2339 C C . ASN A 1 289 ? -7.027 -0.32 27.828 1 92.56 289 ASN A C 1
ATOM 2341 O O . ASN A 1 289 ? -6.035 0.191 27.297 1 92.56 289 ASN A O 1
ATOM 2345 N N . LEU A 1 290 ? -8.195 0.27 27.797 1 93.88 290 LEU A N 1
ATOM 2346 C CA . LEU A 1 290 ? -8.391 1.545 27.109 1 93.88 290 LEU A CA 1
ATOM 2347 C C . LEU A 1 290 ? -7.891 2.701 27.969 1 93.88 290 LEU A C 1
ATOM 2349 O O . LEU A 1 290 ? -8.117 2.723 29.188 1 93.88 290 LEU A O 1
ATOM 2353 N N . SER A 1 291 ? -7.215 3.533 27.406 1 93.31 291 SER A N 1
ATOM 2354 C CA . SER A 1 291 ? -6.746 4.719 28.109 1 93.31 291 SER A CA 1
ATOM 2355 C C . SER A 1 291 ? -7.871 5.73 28.297 1 93.31 291 SER A C 1
ATOM 2357 O O . SER A 1 291 ? -8.953 5.578 27.734 1 93.31 291 SER A O 1
ATOM 2359 N N . ASP A 1 292 ? -7.543 6.77 29.031 1 91.06 292 ASP A N 1
ATOM 2360 C CA . ASP A 1 292 ? -8.5 7.844 29.266 1 91.06 292 ASP A CA 1
ATOM 2361 C C . ASP A 1 292 ? -8.797 8.609 27.969 1 91.06 292 ASP A C 1
ATOM 2363 O O . ASP A 1 292 ? -9.906 9.102 27.781 1 91.06 292 ASP A O 1
ATOM 2367 N N . THR A 1 293 ? -7.863 8.609 27.172 1 91 293 THR A N 1
ATOM 2368 C CA . THR A 1 293 ? -8.023 9.336 25.922 1 91 293 THR A CA 1
ATOM 2369 C C . THR A 1 293 ? -9.094 8.688 25.047 1 91 293 THR A C 1
ATOM 2371 O O . THR A 1 293 ? -9.961 9.375 24.5 1 91 293 THR A O 1
ATOM 2374 N N . THR A 1 294 ? -9.031 7.418 24.938 1 93.44 294 THR A N 1
ATOM 2375 C CA . THR A 1 294 ? -10.031 6.703 24.156 1 93.44 294 THR A CA 1
ATOM 2376 C C . THR A 1 294 ? -11.391 6.746 24.844 1 93.44 294 THR A C 1
ATOM 2378 O O . THR A 1 294 ? -12.422 6.871 24.172 1 93.44 294 THR A O 1
ATOM 2381 N N . LYS A 1 295 ? -11.391 6.637 26.125 1 92.88 295 LYS A N 1
ATOM 2382 C CA . LYS A 1 295 ? -12.648 6.742 26.859 1 92.88 295 LYS A CA 1
ATOM 2383 C C . LYS A 1 295 ? -13.297 8.102 26.656 1 92.88 295 LYS A C 1
ATOM 2385 O O . LYS A 1 295 ? -14.523 8.203 26.562 1 92.88 295 LYS A O 1
ATOM 2390 N N . ALA A 1 296 ? -12.5 9.047 26.578 1 92.12 296 ALA A N 1
ATOM 2391 C CA . ALA A 1 296 ? -13.008 10.383 26.281 1 92.12 296 ALA A CA 1
ATOM 2392 C C . ALA A 1 296 ? -13.68 10.43 24.922 1 92.12 296 ALA A C 1
ATOM 2394 O O . ALA A 1 296 ? -14.727 11.055 24.75 1 92.12 296 ALA A O 1
ATOM 2395 N N . ALA A 1 297 ? -13.102 9.82 23.984 1 92.94 297 ALA A N 1
ATOM 2396 C CA . ALA A 1 297 ? -13.695 9.766 22.641 1 92.94 297 ALA A CA 1
ATOM 2397 C C . ALA A 1 297 ? -15.055 9.078 22.672 1 92.94 297 ALA A C 1
ATOM 2399 O O . ALA A 1 297 ? -15.992 9.516 22.016 1 92.94 297 ALA A O 1
ATOM 2400 N N . LEU A 1 298 ? -15.094 8.039 23.422 1 93.5 298 LEU A N 1
ATOM 2401 C CA . LEU A 1 298 ? -16.359 7.316 23.547 1 93.5 298 LEU A CA 1
ATOM 2402 C C . LEU A 1 298 ? -17.422 8.18 24.219 1 93.5 298 LEU A C 1
ATOM 2404 O O . LEU A 1 298 ? -18.578 8.156 23.828 1 93.5 298 LEU A O 1
ATOM 2408 N N . LEU A 1 299 ? -16.984 8.898 25.219 1 91.88 299 LEU A N 1
ATOM 2409 C CA . LEU A 1 299 ? -17.906 9.82 25.891 1 91.88 299 LEU A CA 1
ATOM 2410 C C . LEU A 1 299 ? -18.438 10.859 24.922 1 91.88 299 LEU A C 1
ATOM 2412 O O . LEU A 1 299 ? -19.656 11.117 24.875 1 91.88 299 LEU A O 1
ATOM 2416 N N . GLU A 1 300 ? -17.562 11.375 24.203 1 91.5 300 GLU A N 1
ATOM 2417 C CA . GLU A 1 300 ? -17.969 12.367 23.219 1 91.5 300 GLU A CA 1
ATOM 2418 C C . GLU A 1 300 ? -18.953 11.766 22.203 1 91.5 300 GLU A C 1
ATOM 2420 O O . GLU A 1 300 ? -19.891 12.43 21.781 1 91.5 300 GLU A O 1
ATOM 2425 N N . LYS A 1 301 ? -18.734 10.578 21.859 1 92.31 301 LYS A N 1
ATOM 2426 C CA . LYS A 1 301 ? -19.609 9.891 20.922 1 92.31 301 LYS A CA 1
ATOM 2427 C C . LYS A 1 301 ? -21 9.68 21.531 1 92.31 301 LYS A C 1
ATOM 2429 O O . LYS A 1 301 ? -22.016 9.812 20.844 1 92.31 301 LYS A O 1
ATOM 2434 N N . ILE A 1 302 ? -21.047 9.383 22.75 1 92.44 302 ILE A N 1
ATOM 2435 C CA . ILE A 1 302 ? -22.328 9.211 23.438 1 92.44 302 ILE A CA 1
ATOM 2436 C C . ILE A 1 302 ? -23.125 10.508 23.375 1 92.44 302 ILE A C 1
ATOM 2438 O O . ILE A 1 302 ? -24.328 10.492 23.078 1 92.44 302 ILE A O 1
ATOM 2442 N N . PHE A 1 303 ? -22.453 11.594 23.562 1 91.62 303 PHE A N 1
ATOM 2443 C CA . PHE A 1 303 ? -23.125 12.891 23.5 1 91.62 303 PHE A CA 1
ATOM 2444 C C . PHE A 1 303 ? -23.672 13.148 22.109 1 91.62 303 PHE A C 1
ATOM 2446 O O . PHE A 1 303 ? -24.781 13.688 21.953 1 91.62 303 PHE A O 1
ATOM 2453 N N . LYS A 1 304 ? -22.953 12.781 21.188 1 91.12 304 LYS A N 1
ATOM 2454 C CA . LYS A 1 304 ? -23.391 12.984 19.812 1 91.12 304 LYS A CA 1
ATOM 2455 C C . LYS A 1 304 ? -24.609 12.133 19.469 1 91.12 304 LYS A C 1
ATOM 2457 O O . LYS A 1 304 ? -25.516 12.594 18.781 1 91.12 304 LYS A O 1
ATOM 2462 N N . ILE A 1 305 ? -24.547 10.93 19.938 1 91.12 305 ILE A N 1
ATOM 2463 C CA . ILE A 1 305 ? -25.656 10.008 19.688 1 91.12 305 ILE A CA 1
ATOM 2464 C C . ILE A 1 305 ? -26.922 10.516 20.375 1 91.12 305 ILE A C 1
ATOM 2466 O O . ILE A 1 305 ? -28.016 10.414 19.812 1 91.12 305 ILE A O 1
ATOM 2470 N N . LEU A 1 306 ? -26.719 11.039 21.531 1 90.19 306 LEU A N 1
ATOM 2471 C CA . LEU A 1 306 ? -27.844 11.5 22.312 1 90.19 306 LEU A CA 1
ATOM 2472 C C . LEU A 1 306 ? -28.422 12.797 21.75 1 90.19 306 LEU A C 1
ATOM 2474 O O . LEU A 1 306 ? -29.594 13.109 21.953 1 90.19 306 LEU A O 1
ATOM 2478 N N . LYS A 1 307 ? -27.656 13.617 21.125 1 85.75 307 LYS A N 1
ATOM 2479 C CA . LYS A 1 307 ? -28.125 14.852 20.5 1 85.75 307 LYS A CA 1
ATOM 2480 C C . LYS A 1 307 ? -28.922 14.555 19.234 1 85.75 307 LYS A C 1
ATOM 2482 O O . LYS A 1 307 ? -29.828 15.305 18.859 1 85.75 307 LYS A O 1
ATOM 2487 N N . GLU A 1 308 ? -28.609 13.5 18.531 1 67.94 308 GLU A N 1
ATOM 2488 C CA . GLU A 1 308 ? -29.344 13.125 17.328 1 67.94 308 GLU A CA 1
ATOM 2489 C C . GLU A 1 308 ? -30.656 12.43 17.672 1 67.94 308 GLU A C 1
ATOM 2491 O O . GLU A 1 308 ? -31.656 12.594 16.984 1 67.94 308 GLU A O 1
ATOM 2496 N N . MET B 1 1 ? -32.844 40.719 11.68 1 19.3 1 MET B N 1
ATOM 2497 C CA . MET B 1 1 ? -31.766 41.062 10.758 1 19.3 1 MET B CA 1
ATOM 2498 C C . MET B 1 1 ? -30.781 39.906 10.633 1 19.3 1 MET B C 1
ATOM 2500 O O . MET B 1 1 ? -30.203 39.469 11.633 1 19.3 1 MET B O 1
ATOM 2504 N N . SER B 1 2 ? -30.906 39.031 9.641 1 22.69 2 SER B N 1
ATOM 2505 C CA . SER B 1 2 ? -30.312 37.719 9.383 1 22.69 2 SER B CA 1
ATOM 2506 C C . SER B 1 2 ? -28.797 37.844 9.242 1 22.69 2 SER B C 1
ATOM 2508 O O . SER B 1 2 ? -28.297 38.75 8.578 1 22.69 2 SER B O 1
ATOM 2510 N N . GLU B 1 3 ? -27.984 37.625 10.266 1 28.06 3 GLU B N 1
ATOM 2511 C CA . GLU B 1 3 ? -26.531 37.5 10.336 1 28.06 3 GLU B CA 1
ATOM 2512 C C . GLU B 1 3 ? -25.984 36.75 9.117 1 28.06 3 GLU B C 1
ATOM 2514 O O . GLU B 1 3 ? -26.25 35.562 8.93 1 28.06 3 GLU B O 1
ATOM 2519 N N . HIS B 1 4 ? -26.078 37.406 7.93 1 27.44 4 HIS B N 1
ATOM 2520 C CA . HIS B 1 4 ? -25.672 36.812 6.66 1 27.44 4 HIS B CA 1
ATOM 2521 C C . HIS B 1 4 ? -24.188 36.469 6.668 1 27.44 4 HIS B C 1
ATOM 2523 O O . HIS B 1 4 ? -23.344 37.312 6.926 1 27.44 4 HIS B O 1
ATOM 2529 N N . GLU B 1 5 ? -23.812 35.406 7.199 1 32.28 5 GLU B N 1
ATOM 2530 C CA . GLU B 1 5 ? -22.516 34.75 7.023 1 32.28 5 GLU B CA 1
ATOM 2531 C C . GLU B 1 5 ? -22.219 34.531 5.547 1 32.28 5 GLU B C 1
ATOM 2533 O O . GLU B 1 5 ? -22.984 33.875 4.844 1 32.28 5 GLU B O 1
ATOM 2538 N N . GLU B 1 6 ? -21.922 35.594 4.82 1 33.38 6 GLU B N 1
ATOM 2539 C CA . GLU B 1 6 ? -21.531 35.312 3.439 1 33.38 6 GLU B CA 1
ATOM 2540 C C . GLU B 1 6 ? -20.203 34.562 3.375 1 33.38 6 GLU B C 1
ATOM 2542 O O . GLU B 1 6 ? -19.219 35 3.977 1 33.38 6 GLU B O 1
ATOM 2547 N N . TRP B 1 7 ? -20.281 33.344 3.156 1 33.38 7 TRP B N 1
ATOM 2548 C CA . TRP B 1 7 ? -19.125 32.469 2.938 1 33.38 7 TRP B CA 1
ATOM 2549 C C . TRP B 1 7 ? -18.453 32.781 1.609 1 33.38 7 TRP B C 1
ATOM 2551 O O . TRP B 1 7 ? -19.109 32.938 0.58 1 33.38 7 TRP B O 1
ATOM 2561 N N . ILE B 1 8 ? -17.641 33.656 1.543 1 33.78 8 ILE B N 1
ATOM 2562 C CA . ILE B 1 8 ? -16.875 33.812 0.31 1 33.78 8 ILE B CA 1
ATOM 2563 C C . ILE B 1 8 ? -16.094 32.562 0.01 1 33.78 8 ILE B C 1
ATOM 2565 O O . ILE B 1 8 ? -15.297 32.094 0.831 1 33.78 8 ILE B O 1
ATOM 2569 N N . GLU B 1 9 ? -16.703 31.766 -0.81 1 32.66 9 GLU B N 1
ATOM 2570 C CA . GLU B 1 9 ? -16.094 30.562 -1.354 1 32.66 9 GLU B CA 1
ATOM 2571 C C . GLU B 1 9 ? -14.695 30.844 -1.92 1 32.66 9 GLU B C 1
ATOM 2573 O O . GLU B 1 9 ? -14.523 31.797 -2.689 1 32.66 9 GLU B O 1
ATOM 2578 N N . GLU B 1 10 ? -13.711 30.609 -1.189 1 32.94 10 GLU B N 1
ATOM 2579 C CA . GLU B 1 10 ? -12.281 30.672 -1.471 1 32.94 10 GLU B CA 1
ATOM 2580 C C . GLU B 1 10 ? -11.969 30.188 -2.883 1 32.94 10 GLU B C 1
ATOM 2582 O O . GLU B 1 10 ? -12.5 29.156 -3.32 1 32.94 10 GLU B O 1
ATOM 2587 N N . PRO B 1 11 ? -11.531 31.016 -3.781 1 31.08 11 PRO B N 1
ATOM 2588 C CA . PRO B 1 11 ? -10.953 30.438 -4.992 1 31.08 11 PRO B CA 1
ATOM 2589 C C . PRO B 1 11 ? -10.055 29.234 -4.699 1 31.08 11 PRO B C 1
ATOM 2591 O O . PRO B 1 11 ? -9.555 29.094 -3.58 1 31.08 11 PRO B O 1
ATOM 2594 N N . PRO B 1 12 ? -9.938 28.141 -5.582 1 30.31 12 PRO B N 1
ATOM 2595 C CA . PRO B 1 12 ? -9.117 26.953 -5.355 1 30.31 12 PRO B CA 1
ATOM 2596 C C . PRO B 1 12 ? -7.691 27.297 -4.926 1 30.31 12 PRO B C 1
ATOM 2598 O O . PRO B 1 12 ? -6.984 28.016 -5.637 1 30.31 12 PRO B O 1
ATOM 2601 N N . ALA B 1 13 ? -7.316 27.781 -3.717 1 30.7 13 ALA B N 1
ATOM 2602 C CA . ALA B 1 13 ? -5.945 27.812 -3.213 1 30.7 13 ALA B CA 1
ATOM 2603 C C . ALA B 1 13 ? -5.102 26.719 -3.863 1 30.7 13 ALA B C 1
ATOM 2605 O O . ALA B 1 13 ? -5.602 25.625 -4.16 1 30.7 13 ALA B O 1
ATOM 2606 N N . ARG B 1 14 ? -4.008 27.156 -4.48 1 28.58 14 ARG B N 1
ATOM 2607 C CA . ARG B 1 14 ? -2.988 26.203 -4.914 1 28.58 14 ARG B CA 1
ATOM 2608 C C . ARG B 1 14 ? -2.816 25.094 -3.896 1 28.58 14 ARG B C 1
ATOM 2610 O O . ARG B 1 14 ? -2.178 25.281 -2.857 1 28.58 14 ARG B O 1
ATOM 2617 N N . ARG B 1 15 ? -3.871 24.422 -3.605 1 28.89 15 ARG B N 1
ATOM 2618 C CA . ARG B 1 15 ? -3.869 23.297 -2.674 1 28.89 15 ARG B CA 1
ATOM 2619 C C . ARG B 1 15 ? -2.693 22.359 -2.947 1 28.89 15 ARG B C 1
ATOM 2621 O O . ARG B 1 15 ? -2.52 21.891 -4.07 1 28.89 15 ARG B O 1
ATOM 2628 N N . PRO B 1 16 ? -1.659 22.453 -2.219 1 28.8 16 PRO B N 1
ATOM 2629 C CA . PRO B 1 16 ? -0.833 21.25 -2.393 1 28.8 16 PRO B CA 1
ATOM 2630 C C . PRO B 1 16 ? -1.647 20.031 -2.811 1 28.8 16 PRO B C 1
ATOM 2632 O O . PRO B 1 16 ? -2.873 20.016 -2.676 1 28.8 16 PRO B O 1
ATOM 2635 N N . GLY B 1 17 ? -1.034 19.094 -3.445 1 27.94 17 GLY B N 1
ATOM 2636 C CA . GLY B 1 17 ? -1.657 17.859 -3.932 1 27.94 17 GLY B CA 1
ATOM 2637 C C . GLY B 1 17 ? -2.811 17.391 -3.062 1 27.94 17 GLY B C 1
ATOM 2638 O O . GLY B 1 17 ? -2.764 17.531 -1.838 1 27.94 17 GLY B O 1
ATOM 2639 N N . ARG B 1 18 ? -4.082 17.625 -3.574 1 29.12 18 ARG B N 1
ATOM 2640 C CA . ARG B 1 18 ? -5.273 17.016 -2.996 1 29.12 18 ARG B CA 1
ATOM 2641 C C . ARG B 1 18 ? -4.938 15.695 -2.303 1 29.12 18 ARG B C 1
ATOM 2643 O O . ARG B 1 18 ? -4.43 14.766 -2.934 1 29.12 18 ARG B O 1
ATOM 2650 N N . SER B 1 19 ? -4.438 15.82 -1.141 1 30.67 19 SER B N 1
ATOM 2651 C CA . SER B 1 19 ? -4.402 14.539 -0.44 1 30.67 19 SER B CA 1
ATOM 2652 C C . SER B 1 19 ? -5.648 13.711 -0.736 1 30.67 19 SER B C 1
ATOM 2654 O O . SER B 1 19 ? -6.742 14.266 -0.888 1 30.67 19 SER B O 1
ATOM 2656 N N . PRO B 1 20 ? -5.613 12.648 -1.323 1 31.16 20 PRO B N 1
ATOM 2657 C CA . PRO B 1 20 ? -6.812 11.82 -1.49 1 31.16 20 PRO B CA 1
ATOM 2658 C C . PRO B 1 20 ? -7.859 12.078 -0.408 1 31.16 20 PRO B C 1
ATOM 2660 O O . PRO B 1 20 ? -7.527 12.57 0.675 1 31.16 20 PRO B O 1
ATOM 2663 N N . ALA B 1 21 ? -9.234 12 -0.68 1 33.62 21 ALA B N 1
ATOM 2664 C CA . ALA B 1 21 ? -10.5 12.172 0.023 1 33.62 21 ALA B CA 1
ATOM 2665 C C . ALA B 1 21 ? -10.344 11.914 1.518 1 33.62 21 ALA B C 1
ATOM 2667 O O . ALA B 1 21 ? -11.086 12.469 2.334 1 33.62 21 ALA B O 1
ATOM 2668 N N . GLY B 1 22 ? -9.664 10.914 1.99 1 36.59 22 GLY B N 1
ATOM 2669 C CA . GLY B 1 22 ? -9.719 10.641 3.418 1 36.59 22 GLY B CA 1
ATOM 2670 C C . GLY B 1 22 ? -8.922 11.633 4.242 1 36.59 22 GLY B C 1
ATOM 2671 O O . GLY B 1 22 ? -8.82 11.484 5.465 1 36.59 22 GLY B O 1
ATOM 2672 N N . ALA B 1 23 ? -7.871 12.234 3.756 1 42.88 23 ALA B N 1
ATOM 2673 C CA . ALA B 1 23 ? -6.977 13.016 4.605 1 42.88 23 ALA B CA 1
ATOM 2674 C C . ALA B 1 23 ? -7.582 14.375 4.938 1 42.88 23 ALA B C 1
ATOM 2676 O O . ALA B 1 23 ? -7.84 15.18 4.043 1 42.88 23 ALA B O 1
ATOM 2677 N N . ALA B 1 24 ? -8.391 14.438 5.902 1 53.75 24 ALA B N 1
ATOM 2678 C CA . ALA B 1 24 ? -8.93 15.633 6.555 1 53.75 24 ALA B CA 1
ATOM 2679 C C . ALA B 1 24 ? -7.84 16.672 6.762 1 53.75 24 ALA B C 1
ATOM 2681 O O . ALA B 1 24 ? -7.082 16.609 7.734 1 53.75 24 ALA B O 1
ATOM 2682 N N . GLY B 1 25 ? -7.262 17.078 5.727 1 60.72 25 GLY B N 1
ATOM 2683 C CA . GLY B 1 25 ? -6.32 18.172 5.891 1 60.72 25 GLY B CA 1
ATOM 2684 C C . GLY B 1 25 ? -6.961 19.422 6.43 1 60.72 25 GLY B C 1
ATOM 2685 O O . GLY B 1 25 ? -8.18 19.484 6.629 1 60.72 25 GLY B O 1
ATOM 2686 N N . PRO B 1 26 ? -6.117 20.312 6.805 1 76.88 26 PRO B N 1
ATOM 2687 C CA . PRO B 1 26 ? -6.621 21.594 7.32 1 76.88 26 PRO B CA 1
ATOM 2688 C C . PRO B 1 26 ? -7.426 22.359 6.281 1 76.88 26 PRO B C 1
ATOM 2690 O O . PRO B 1 26 ? -7.113 22.312 5.09 1 76.88 26 PRO B O 1
ATOM 2693 N N . ARG B 1 27 ? -8.578 22.969 6.688 1 81.19 27 ARG B N 1
ATOM 2694 C CA . ARG B 1 27 ? -9.445 23.797 5.844 1 81.19 27 ARG B CA 1
ATOM 2695 C C . ARG B 1 27 ? -9.422 25.25 6.297 1 81.19 27 ARG B C 1
ATOM 2697 O O . ARG B 1 27 ? -9.492 25.531 7.496 1 81.19 27 ARG B O 1
ATOM 2704 N N . LEU B 1 28 ? -9.305 26.109 5.281 1 86.94 28 LEU B N 1
ATOM 2705 C CA . LEU B 1 28 ? -9.328 27.531 5.551 1 86.94 28 LEU B CA 1
ATOM 2706 C C . LEU B 1 28 ? -10.742 28.094 5.395 1 86.94 28 LEU B C 1
ATOM 2708 O O . LEU B 1 28 ? -11.445 27.766 4.434 1 86.94 28 LEU B O 1
ATOM 2712 N N . ALA B 1 29 ? -11.18 28.766 6.43 1 85.88 29 ALA B N 1
ATOM 2713 C CA . ALA B 1 29 ? -12.492 29.406 6.387 1 85.88 29 ALA B CA 1
ATOM 2714 C C . ALA B 1 29 ? -12.375 30.922 6.633 1 85.88 29 ALA B C 1
ATOM 2716 O O . ALA B 1 29 ? -11.555 31.359 7.441 1 85.88 29 ALA B O 1
ATOM 2717 N N . ALA B 1 30 ? -13.094 31.672 5.812 1 88.44 30 ALA B N 1
ATOM 2718 C CA . ALA B 1 30 ? -13.148 33.125 5.953 1 88.44 30 ALA B CA 1
ATOM 2719 C C . ALA B 1 30 ? -14.586 33.625 5.969 1 88.44 30 ALA B C 1
ATOM 2721 O O . ALA B 1 30 ? -15.438 33.094 5.238 1 88.44 30 ALA B O 1
ATOM 2722 N N . LYS B 1 31 ? -14.844 34.594 6.926 1 85.31 31 LYS B N 1
ATOM 2723 C CA . LYS B 1 31 ? -16.172 35.156 7.012 1 85.31 31 LYS B CA 1
ATOM 2724 C C . LYS B 1 31 ? -16.109 36.594 7.535 1 85.31 31 LYS B C 1
ATOM 2726 O O . LYS B 1 31 ? -15.055 37.062 7.945 1 85.31 31 LYS B O 1
ATOM 2731 N N . THR B 1 32 ? -17.188 37.281 7.316 1 87.38 32 THR B N 1
ATOM 2732 C CA . THR B 1 32 ? -17.328 38.594 7.949 1 87.38 32 THR B CA 1
ATOM 2733 C C . THR B 1 32 ? -18.172 38.5 9.219 1 87.38 32 THR B C 1
ATOM 2735 O O . THR B 1 32 ? -19.156 37.75 9.266 1 87.38 32 THR B O 1
ATOM 2738 N N . GLU B 1 33 ? -17.719 39.094 10.211 1 8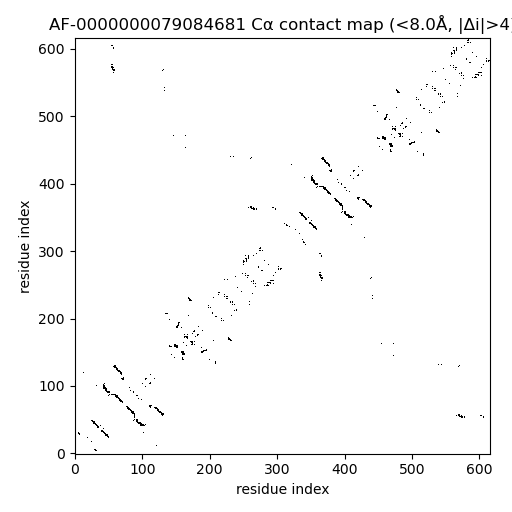2.06 33 GLU B N 1
ATOM 2739 C CA . GLU B 1 33 ? -18.422 39.062 11.492 1 82.06 33 GLU B CA 1
ATOM 2740 C C . GLU B 1 33 ? -18.703 40.438 12.023 1 82.06 33 GLU B C 1
ATOM 2742 O O . GLU B 1 33 ? -17.844 41.344 11.953 1 82.06 33 GLU B O 1
ATOM 2747 N N . CYS B 1 34 ? -20 40.688 12.312 1 84.06 34 CYS B N 1
ATOM 2748 C CA . CYS B 1 34 ? -20.438 41.906 12.938 1 84.06 34 CYS B CA 1
ATOM 2749 C C . CYS B 1 34 ? -21.328 41.625 14.141 1 84.06 34 CYS B C 1
ATOM 2751 O O . CYS B 1 34 ? -22.547 41.5 14 1 84.06 34 CYS B O 1
ATOM 2753 N N . THR B 1 35 ? -20.672 41.375 15.195 1 79.69 35 THR B N 1
ATOM 2754 C CA . THR B 1 35 ? -21.406 41.031 16.391 1 79.69 35 THR B CA 1
ATOM 2755 C C . THR B 1 35 ? -21.094 41.969 17.531 1 79.69 35 THR B C 1
ATOM 2757 O O . THR B 1 35 ? -20.359 42.969 17.344 1 79.69 35 THR B O 1
ATOM 2760 N N . LYS B 1 36 ? -21.781 41.812 18.719 1 78.25 36 LYS B N 1
ATOM 2761 C CA . LYS B 1 36 ? -21.531 42.625 19.906 1 78.25 36 LYS B CA 1
ATOM 2762 C C . LYS B 1 36 ? -20.062 42.5 20.344 1 78.25 36 LYS B C 1
ATOM 2764 O O . LYS B 1 36 ? -19.484 43.5 20.828 1 78.25 36 LYS B O 1
ATOM 2769 N N . ARG B 1 37 ? -19.5 41.375 20.031 1 74.12 37 ARG B N 1
ATOM 2770 C CA . ARG B 1 37 ? -18.109 41.125 20.422 1 74.12 37 ARG B CA 1
ATOM 2771 C C . ARG B 1 37 ? -17.156 42.031 19.672 1 74.12 37 ARG B C 1
ATOM 2773 O O . ARG B 1 37 ? -16.094 42.375 20.188 1 74.12 37 ARG B O 1
ATOM 2780 N N . THR B 1 38 ? -17.531 42.438 18.484 1 77.31 38 THR B N 1
ATOM 2781 C CA . THR B 1 38 ? -16.688 43.281 17.641 1 77.31 38 THR B CA 1
ATOM 2782 C C . THR B 1 38 ? -17.125 44.75 17.75 1 77.31 38 THR B C 1
ATOM 2784 O O . THR B 1 38 ? -16.844 45.562 16.859 1 77.31 38 THR B O 1
ATOM 2787 N N . SER B 1 39 ? -17.953 45.094 18.719 1 77.94 39 SER B N 1
ATOM 2788 C CA . SER B 1 39 ? -18.484 46.438 18.906 1 77.94 39 SER B CA 1
ATOM 2789 C C . SER B 1 39 ? -19.234 46.938 17.672 1 77.94 39 SER B C 1
ATOM 2791 O O . SER B 1 39 ? -19.141 48.094 17.281 1 77.94 39 SER B O 1
ATOM 2793 N N . HIS B 1 40 ? -19.781 46 16.922 1 81.5 40 HIS B N 1
ATOM 2794 C CA . HIS B 1 40 ? -20.625 46.25 15.758 1 81.5 40 HIS B CA 1
ATOM 2795 C C . HIS B 1 40 ? -19.797 46.812 14.586 1 81.5 40 HIS B C 1
ATOM 2797 O O . HIS B 1 40 ? -20.328 47.531 13.742 1 81.5 40 HIS B O 1
ATOM 2803 N N . VAL B 1 41 ? -18.547 46.625 14.766 1 85.94 41 VAL B N 1
ATOM 2804 C CA . VAL B 1 41 ? -17.688 46.875 13.609 1 85.94 41 VAL B CA 1
ATOM 2805 C C . VAL B 1 41 ? -17.531 45.594 12.797 1 85.94 41 VAL B C 1
ATOM 2807 O O . VAL B 1 41 ? -17.312 44.531 13.359 1 85.94 41 VAL B O 1
ATOM 2810 N N . LYS B 1 42 ? -17.75 45.75 11.5 1 90.12 42 LYS B N 1
ATOM 2811 C CA . LYS B 1 42 ? -17.656 44.562 10.633 1 90.12 42 LYS B CA 1
ATOM 2812 C C . LYS B 1 42 ? -16.203 44.188 10.383 1 90.12 42 LYS B C 1
ATOM 2814 O O . LYS B 1 42 ? -15.398 45 9.961 1 90.12 42 LYS B O 1
ATOM 2819 N N . PHE B 1 43 ? -15.906 42.938 10.75 1 91.62 43 PHE B N 1
ATOM 2820 C CA . PHE B 1 43 ? -14.547 42.438 10.562 1 91.62 43 PHE B CA 1
ATOM 2821 C C . PHE B 1 43 ? -14.531 41.281 9.578 1 91.62 43 PHE B C 1
ATOM 2823 O O . PHE B 1 43 ? -15.516 40.562 9.445 1 91.62 43 PHE B O 1
ATOM 2830 N N . PHE B 1 44 ? -13.344 41.25 8.844 1 91.25 44 PHE B N 1
ATOM 2831 C CA . PHE B 1 44 ? -12.969 40.062 8.094 1 91.25 44 PHE B CA 1
ATOM 2832 C C . PHE B 1 44 ? -12.273 39.031 8.992 1 91.25 44 PHE B C 1
ATOM 2834 O O . PHE B 1 44 ? -11.227 39.344 9.578 1 91.25 44 PHE B O 1
ATOM 2841 N N . SER B 1 45 ? -12.969 37.875 9.141 1 91.56 45 SER B N 1
ATOM 2842 C CA . SER B 1 45 ? -12.453 36.844 10.031 1 91.56 45 SER B CA 1
ATOM 2843 C C . SER B 1 45 ? -11.914 35.656 9.242 1 91.56 45 SER B C 1
ATOM 2845 O O . SER B 1 45 ? -12.477 35.281 8.203 1 91.56 45 SER B O 1
ATOM 2847 N N . VAL B 1 46 ? -10.805 35.094 9.656 1 92.62 46 VAL B N 1
ATOM 2848 C CA . VAL B 1 46 ? -10.188 33.938 9 1 92.62 46 VAL B CA 1
ATOM 2849 C C . VAL B 1 46 ? -9.914 32.844 10.023 1 92.62 46 VAL B C 1
ATOM 2851 O O . VAL B 1 46 ? -9.445 33.125 11.125 1 92.62 46 VAL B O 1
ATOM 2854 N N . TYR B 1 47 ? -10.305 31.656 9.609 1 92.75 47 TYR B N 1
ATOM 2855 C CA . TYR B 1 47 ? -10.141 30.5 10.5 1 92.75 47 TYR B CA 1
ATOM 2856 C C . TYR B 1 47 ? -9.562 29.312 9.75 1 92.75 47 TYR B C 1
ATOM 2858 O O . TYR B 1 47 ? -9.625 29.25 8.523 1 92.75 47 TYR B O 1
ATOM 2866 N N . ILE B 1 48 ? -8.914 28.406 10.5 1 91 48 ILE B N 1
ATOM 2867 C CA . ILE B 1 48 ? -8.469 27.125 9.961 1 91 48 ILE B CA 1
ATOM 2868 C C . ILE B 1 48 ? -9.086 25.984 10.766 1 91 48 ILE B C 1
ATOM 2870 O O . ILE B 1 48 ? -9.203 26.078 11.992 1 91 48 ILE B O 1
ATOM 2874 N N . ASP B 1 49 ? -9.617 25.062 10.031 1 89.75 49 ASP B N 1
ATOM 2875 C CA . ASP B 1 49 ? -10.164 23.828 10.602 1 89.75 49 ASP B CA 1
ATOM 2876 C C . ASP B 1 49 ? -9.258 22.641 10.312 1 89.75 49 ASP B C 1
ATOM 2878 O O . ASP B 1 49 ? -9.039 22.281 9.148 1 89.75 49 ASP B O 1
ATOM 2882 N N . CYS B 1 50 ? -8.773 22.078 11.43 1 86.12 50 CYS B N 1
ATOM 2883 C CA . CYS B 1 50 ? -7.918 20.922 11.242 1 86.12 50 CYS B CA 1
ATOM 2884 C C . CYS B 1 50 ? -8.664 19.625 11.562 1 86.12 50 CYS B C 1
ATOM 2886 O O . CYS B 1 50 ? -9.094 19.422 12.703 1 86.12 50 CYS B O 1
ATOM 2888 N N . ASN B 1 51 ? -8.797 18.719 10.594 1 83.88 51 ASN B N 1
ATOM 2889 C CA . ASN B 1 51 ? -9.414 17.406 10.727 1 83.88 51 ASN B CA 1
ATOM 2890 C C . ASN B 1 51 ? -10.805 17.5 11.352 1 83.88 51 ASN B C 1
ATOM 2892 O O . ASN B 1 51 ? -11.109 16.797 12.32 1 83.88 51 ASN B O 1
ATOM 2896 N N . PRO B 1 52 ? -11.641 18.391 10.812 1 83.69 52 PRO B N 1
ATOM 2897 C CA . PRO B 1 52 ? -12.93 18.641 11.461 1 83.69 52 PRO B CA 1
ATOM 2898 C C . PRO B 1 52 ? -13.836 17.422 11.477 1 83.69 52 PRO B C 1
ATOM 2900 O O . PRO B 1 52 ? -14.703 17.297 12.352 1 83.69 52 PRO B O 1
ATOM 2903 N N . GLU B 1 53 ? -13.633 16.5 10.625 1 84.56 53 GLU B N 1
ATOM 2904 C CA . GLU B 1 53 ? -14.539 15.367 10.508 1 84.56 53 GLU B CA 1
ATOM 2905 C C . GLU B 1 53 ? -14.086 14.211 11.398 1 84.56 53 GLU B C 1
ATOM 2907 O O . GLU B 1 53 ? -14.836 13.25 11.602 1 84.56 53 GLU B O 1
ATOM 2912 N N . SER B 1 54 ? -12.969 14.328 11.945 1 87.19 54 SER B N 1
ATOM 2913 C CA . SER B 1 54 ? -12.422 13.219 12.727 1 87.19 54 SER B CA 1
ATOM 2914 C C . SER B 1 54 ? -13.07 13.156 14.109 1 87.19 54 SER B C 1
ATOM 2916 O O . SER B 1 54 ? -13.289 14.18 14.75 1 87.19 54 SER B O 1
ATOM 2918 N N . GLU B 1 55 ? -13.297 12 14.586 1 89.81 55 GLU B N 1
ATOM 2919 C CA . GLU B 1 55 ? -13.812 11.789 15.938 1 89.81 55 GLU B CA 1
ATOM 2920 C C . GLU B 1 55 ? -12.75 11.18 16.844 1 89.81 55 GLU B C 1
ATOM 2922 O O . GLU B 1 55 ? -13.062 10.664 17.922 1 89.81 55 GLU B O 1
ATOM 2927 N N . SER B 1 56 ? -11.594 11.242 16.375 1 92.12 56 SER B N 1
ATOM 2928 C CA . SER B 1 56 ? -10.5 10.633 17.141 1 92.12 56 SER B CA 1
ATOM 2929 C C . SER B 1 56 ? -9.898 11.625 18.125 1 92.12 56 SER B C 1
ATOM 2931 O O . SER B 1 56 ? -9.734 12.805 17.797 1 92.12 56 SER B O 1
ATOM 2933 N N . THR B 1 57 ? -9.492 11.164 19.25 1 91.88 57 THR B N 1
ATOM 2934 C CA . THR B 1 57 ? -8.797 11.953 20.266 1 91.88 57 THR B CA 1
ATOM 2935 C C . THR B 1 57 ? -7.316 11.594 20.312 1 91.88 57 THR B C 1
ATOM 2937 O O . THR B 1 57 ? -6.602 12 21.234 1 91.88 57 THR B O 1
ATOM 2940 N N . LEU B 1 58 ? -6.898 10.867 19.312 1 92.44 58 LEU B N 1
ATOM 2941 C CA . LEU B 1 58 ? -5.539 10.344 19.391 1 92.44 58 LEU B CA 1
ATOM 2942 C C . LEU B 1 58 ? -4.609 11.125 18.469 1 92.44 58 LEU B C 1
ATOM 2944 O O . LEU B 1 58 ? -3.502 10.672 18.156 1 92.44 58 LEU B O 1
ATOM 2948 N N . TRP B 1 59 ? -4.992 12.227 18.047 1 89.62 59 TRP B N 1
ATOM 2949 C CA . TRP B 1 59 ? -4.121 13.023 17.188 1 89.62 59 TRP B CA 1
ATOM 2950 C C . TRP B 1 59 ? -3.939 14.422 17.75 1 89.62 59 TRP B C 1
ATOM 2952 O O . TRP B 1 59 ? -4.797 14.922 18.484 1 89.62 59 TRP B O 1
ATOM 2962 N N . SER B 1 60 ? -2.762 14.922 17.484 1 90.25 60 SER B N 1
ATOM 2963 C CA . SER B 1 60 ? -2.469 16.328 17.766 1 90.25 60 SER B CA 1
ATOM 2964 C C . SER B 1 60 ? -1.414 16.875 16.812 1 90.25 60 SER B C 1
ATOM 2966 O O . SER B 1 60 ? -0.619 16.109 16.25 1 90.25 60 SER B O 1
ATOM 2968 N N . CYS B 1 61 ? -1.488 18.109 16.516 1 88.75 61 CYS B N 1
ATOM 2969 C CA . CYS B 1 61 ? -0.555 18.781 15.617 1 88.75 61 CYS B CA 1
ATOM 2970 C C . CYS B 1 61 ? -0.161 20.141 16.156 1 88.75 61 CYS B C 1
ATOM 2972 O O . CYS B 1 61 ? -0.98 21.062 16.188 1 88.75 61 CYS B O 1
ATOM 2974 N N . ASP B 1 62 ? 1.058 20.188 16.594 1 90.81 62 ASP B N 1
ATOM 2975 C CA . ASP B 1 62 ? 1.62 21.484 16.953 1 90.81 62 ASP B CA 1
ATOM 2976 C C . ASP B 1 62 ? 2.07 22.25 15.711 1 90.81 62 ASP B C 1
ATOM 2978 O O . ASP B 1 62 ? 2.918 21.766 14.953 1 90.81 62 ASP B O 1
ATOM 2982 N N . ALA B 1 63 ? 1.427 23.391 15.508 1 89.75 63 ALA B N 1
ATOM 2983 C CA . ALA B 1 63 ? 1.76 24.094 14.266 1 89.75 63 ALA B CA 1
ATOM 2984 C C . ALA B 1 63 ? 1.732 25.609 14.461 1 89.75 63 ALA B C 1
ATOM 2986 O O . ALA B 1 63 ? 1.073 26.109 15.375 1 89.75 63 ALA B O 1
ATOM 2987 N N . ILE B 1 64 ? 2.539 26.281 13.695 1 91.69 64 ILE B N 1
ATOM 2988 C CA . ILE B 1 64 ? 2.465 27.719 13.508 1 91.69 64 ILE B CA 1
ATOM 2989 C C . ILE B 1 64 ? 1.678 28.047 12.242 1 91.69 64 ILE B C 1
ATOM 2991 O O . ILE B 1 64 ? 2 27.547 11.164 1 91.69 64 ILE B O 1
ATOM 2995 N N . VAL B 1 65 ? 0.6 28.781 12.445 1 91.31 65 VAL B N 1
ATOM 2996 C CA . VAL B 1 65 ? -0.229 29.141 11.297 1 91.31 65 VAL B CA 1
ATOM 2997 C C . VAL B 1 65 ? -0.1 30.625 11.008 1 91.31 65 VAL B C 1
ATOM 2999 O O . VAL B 1 65 ? -0.263 31.453 11.906 1 91.31 65 VAL B O 1
ATOM 3002 N N . GLU B 1 66 ? 0.242 30.906 9.797 1 92.5 66 GLU B N 1
ATOM 3003 C CA . GLU B 1 66 ? 0.301 32.281 9.32 1 92.5 66 GLU B CA 1
ATOM 3004 C C . GLU B 1 66 ? -0.758 32.531 8.25 1 92.5 66 GLU B C 1
ATOM 3006 O O . GLU B 1 66 ? -0.789 31.875 7.223 1 92.5 66 GLU B O 1
ATOM 3011 N N . PHE B 1 67 ? -1.627 33.5 8.602 1 92.44 67 PHE B N 1
ATOM 3012 C CA . PHE B 1 67 ? -2.559 34 7.59 1 92.44 67 PHE B CA 1
ATOM 3013 C C . PHE B 1 67 ? -2.014 35.219 6.898 1 92.44 67 PHE B C 1
ATOM 3015 O O . PHE B 1 67 ? -1.531 36.156 7.555 1 92.44 67 PHE B O 1
ATOM 3022 N N . ARG B 1 68 ? -2.139 35.219 5.578 1 91.56 68 ARG B N 1
ATOM 3023 C CA . ARG B 1 68 ? -1.671 36.375 4.809 1 91.56 68 ARG B CA 1
ATOM 3024 C C . ARG B 1 68 ? -2.752 36.875 3.857 1 91.56 68 ARG B C 1
ATOM 3026 O O . ARG B 1 68 ? -3.264 36.125 3.035 1 91.56 68 ARG B O 1
ATOM 3033 N N . LEU B 1 69 ? -3.109 38.125 4.09 1 92.31 69 LEU B N 1
ATOM 3034 C CA . LEU B 1 69 ? -3.924 38.812 3.105 1 92.31 69 LEU B CA 1
ATOM 3035 C C . LEU B 1 69 ? -3.047 39.469 2.037 1 92.31 69 LEU B C 1
ATOM 3037 O O . LEU B 1 69 ? -2.262 40.375 2.334 1 92.31 69 LEU B O 1
ATOM 3041 N N . LEU B 1 70 ? -3.26 39 0.887 1 90.31 70 LEU B N 1
ATOM 3042 C CA . LEU B 1 70 ? -2.35 39.438 -0.172 1 90.31 70 LEU B CA 1
ATOM 3043 C C . LEU B 1 70 ? -2.721 40.812 -0.681 1 90.31 70 LEU B C 1
ATOM 3045 O O . LEU B 1 70 ? -3.887 41.094 -0.98 1 90.31 70 LEU B O 1
ATOM 3049 N N . SER B 1 71 ? -1.671 41.625 -0.737 1 91.94 71 SER B N 1
ATOM 3050 C CA . SER B 1 71 ? -1.847 42.938 -1.335 1 91.94 71 SER B CA 1
ATOM 3051 C C . SER B 1 71 ? -1.89 42.844 -2.857 1 91.94 71 SER B C 1
ATOM 3053 O O . SER B 1 71 ? -1.166 42.062 -3.461 1 91.94 71 SER B O 1
ATOM 3055 N N . GLN B 1 72 ? -2.771 43.625 -3.4 1 88 72 GLN B N 1
ATOM 3056 C CA . GLN B 1 72 ? -2.896 43.688 -4.855 1 88 72 GLN B CA 1
ATOM 3057 C C . GLN B 1 72 ? -2.09 44.844 -5.441 1 88 72 GLN B C 1
ATOM 3059 O O . GLN B 1 72 ? -2.082 45.031 -6.66 1 88 72 GLN B O 1
ATOM 3064 N N . ARG B 1 73 ? -1.373 45.531 -4.578 1 88.75 73 ARG B N 1
ATOM 3065 C CA . ARG B 1 73 ? -0.499 46.625 -4.98 1 88.75 73 ARG B CA 1
ATOM 3066 C C . ARG B 1 73 ? 0.95 46.312 -4.598 1 88.75 73 ARG B C 1
ATOM 3068 O O . ARG B 1 73 ? 1.223 45.844 -3.496 1 88.75 73 ARG B O 1
ATOM 3075 N N . PRO B 1 74 ? 1.89 46.562 -5.5 1 87.19 74 PRO B N 1
ATOM 3076 C CA . PRO B 1 74 ? 3.299 46.281 -5.234 1 87.19 74 PRO B CA 1
ATOM 3077 C C . PRO B 1 74 ? 3.877 47.125 -4.102 1 87.19 74 PRO B C 1
ATOM 3079 O O . PRO B 1 74 ? 4.84 46.719 -3.447 1 87.19 74 PRO B O 1
ATOM 3082 N N . ASP B 1 75 ? 3.248 48.344 -3.895 1 89.44 75 ASP B N 1
ATOM 3083 C CA . ASP B 1 75 ? 3.812 49.281 -2.916 1 89.44 75 ASP B CA 1
ATOM 3084 C C . ASP B 1 75 ? 3.256 49 -1.52 1 89.44 75 ASP B C 1
ATOM 3086 O O . ASP B 1 75 ? 3.658 49.656 -0.551 1 89.44 75 ASP B O 1
ATOM 3090 N N . VAL B 1 76 ? 2.301 48.094 -1.316 1 90.75 76 VAL B N 1
ATOM 3091 C CA . VAL B 1 76 ? 1.681 47.75 -0.038 1 90.75 76 VAL B CA 1
ATOM 3092 C C . VAL B 1 76 ? 2.074 46.344 0.378 1 90.75 76 VAL B C 1
ATOM 3094 O O . VAL B 1 76 ? 1.927 45.406 -0.399 1 90.75 76 VAL B O 1
ATOM 3097 N N . PRO B 1 77 ? 2.66 46.188 1.515 1 92.62 77 PRO B N 1
ATOM 3098 C CA . PRO B 1 77 ? 3.01 44.844 1.978 1 92.62 77 PRO B CA 1
ATOM 3099 C C . PRO B 1 77 ? 1.783 43.969 2.287 1 92.62 77 PRO B C 1
ATOM 3101 O O . PRO B 1 77 ? 0.716 44.5 2.598 1 92.62 77 PRO B O 1
ATOM 3104 N N . HIS B 1 78 ? 1.962 42.719 2.148 1 92.69 78 HIS B N 1
ATOM 3105 C CA . HIS B 1 78 ? 0.916 41.812 2.594 1 92.69 78 HIS B CA 1
ATOM 3106 C C . HIS B 1 78 ? 0.631 41.969 4.082 1 92.69 78 HIS B C 1
ATOM 3108 O O . HIS B 1 78 ? 1.522 42.344 4.852 1 92.69 78 HIS B O 1
ATOM 3114 N N . PHE B 1 79 ? -0.631 41.875 4.434 1 94.44 79 PHE B N 1
ATOM 3115 C CA . PHE B 1 79 ? -1.011 41.875 5.84 1 94.44 79 PHE B CA 1
ATOM 3116 C C . PHE B 1 79 ? -0.986 40.469 6.41 1 94.44 79 PHE B C 1
ATOM 3118 O O . PHE B 1 79 ? -1.601 39.562 5.855 1 94.44 79 PHE B O 1
ATOM 3125 N N . SER B 1 80 ? -0.135 40.25 7.473 1 93.81 80 SER B N 1
ATOM 3126 C CA . SER B 1 80 ? 0.027 38.906 7.988 1 93.81 80 SER B CA 1
ATOM 3127 C C . SER B 1 80 ? -0.12 38.844 9.508 1 93.81 80 SER B C 1
ATOM 3129 O O . SER B 1 80 ? 0.248 39.812 10.195 1 93.81 80 SER B O 1
ATOM 3131 N N . ARG B 1 81 ? -0.789 37.875 10 1 95.62 81 ARG B N 1
ATOM 3132 C CA . ARG B 1 81 ? -0.873 37.531 11.414 1 95.62 81 ARG B CA 1
ATOM 3133 C C . ARG B 1 81 ? -0.623 36.031 11.625 1 95.62 81 ARG B C 1
ATOM 3135 O O . ARG B 1 81 ? -0.989 35.219 10.789 1 95.62 81 ARG B O 1
ATOM 3142 N N . GLN B 1 82 ? 0.078 35.75 12.711 1 94.19 82 GLN B N 1
ATOM 3143 C CA . GLN B 1 82 ? 0.381 34.344 12.961 1 94.19 82 GLN B CA 1
ATOM 3144 C C . GLN B 1 82 ? 0.02 33.938 14.391 1 94.19 82 GLN B C 1
ATOM 3146 O O . GLN B 1 82 ? -0.105 34.812 15.266 1 94.19 82 GLN B O 1
ATOM 3151 N N . PHE B 1 83 ? -0.282 32.719 14.602 1 94.88 83 PHE B N 1
ATOM 3152 C CA . PHE B 1 83 ? -0.506 32.156 15.93 1 94.88 83 PHE B CA 1
ATOM 3153 C C . PHE B 1 83 ? 0.06 30.734 16.016 1 94.88 83 PHE B C 1
ATOM 3155 O O . PHE B 1 83 ? 0.402 30.125 15 1 94.88 83 PHE B O 1
ATOM 3162 N N . THR B 1 84 ? 0.302 30.344 17.234 1 93.94 84 THR B N 1
ATOM 3163 C CA . THR B 1 84 ? 0.706 28.984 17.531 1 93.94 84 THR B CA 1
ATOM 3164 C C . THR B 1 84 ? -0.407 28.219 18.25 1 93.94 84 THR B C 1
ATOM 3166 O O . THR B 1 84 ? -1.072 28.781 19.125 1 93.94 84 THR B O 1
ATOM 3169 N N . ASN B 1 85 ? -0.723 27.031 17.797 1 93.44 85 ASN B N 1
ATOM 3170 C CA . ASN B 1 85 ? -1.738 26.219 18.453 1 93.44 85 ASN B CA 1
ATOM 3171 C C . ASN B 1 85 ? -1.386 24.734 18.406 1 93.44 85 ASN B C 1
ATOM 3173 O O . ASN B 1 85 ? -0.649 24.297 17.516 1 93.44 85 ASN B O 1
ATOM 3177 N N . LYS B 1 86 ? -1.788 24.031 19.453 1 93.19 86 LYS B N 1
ATOM 3178 C CA . LYS B 1 86 ? -1.816 22.578 19.422 1 93.19 86 LYS B CA 1
ATOM 3179 C C . LYS B 1 86 ? -3.184 22.062 18.969 1 93.19 86 LYS B C 1
ATOM 3181 O O . LYS B 1 86 ? -4.086 21.891 19.797 1 93.19 86 LYS B O 1
ATOM 3186 N N . PHE B 1 87 ? -3.258 21.734 17.688 1 91.25 87 PHE B N 1
ATOM 3187 C CA . PHE B 1 87 ? -4.527 21.266 17.141 1 91.25 87 PHE B CA 1
ATOM 3188 C C . PHE B 1 87 ? -4.793 19.828 17.562 1 91.25 87 PHE B C 1
ATOM 3190 O O . PHE B 1 87 ? -3.881 19 17.562 1 91.25 87 PHE B O 1
ATOM 3197 N N . ASN B 1 88 ? -5.945 19.609 18.016 1 91.5 88 ASN B N 1
ATOM 3198 C CA . ASN B 1 88 ? -6.434 18.281 18.375 1 91.5 88 ASN B CA 1
ATOM 3199 C C . ASN B 1 88 ? -7.953 18.203 18.266 1 91.5 88 ASN B C 1
ATOM 3201 O O . ASN B 1 88 ? -8.594 19.094 17.719 1 91.5 88 ASN B O 1
ATOM 3205 N N . PHE B 1 89 ? -8.508 17.125 18.75 1 89.75 89 PHE B N 1
ATOM 3206 C CA . PHE B 1 89 ? -9.945 16.891 18.625 1 89.75 89 PHE B CA 1
ATOM 3207 C C . PHE B 1 89 ? -10.727 18.047 19.234 1 89.75 89 PHE B C 1
ATOM 3209 O O . PHE B 1 89 ? -11.695 18.531 18.641 1 89.75 89 PHE B O 1
ATOM 3216 N N . ASN B 1 90 ? -10.336 18.547 20.344 1 89.12 90 ASN B N 1
ATOM 3217 C CA . ASN B 1 90 ? -11.062 19.562 21.094 1 89.12 90 ASN B CA 1
ATOM 3218 C C . ASN B 1 90 ? -10.703 20.984 20.641 1 89.12 90 ASN B C 1
ATOM 3220 O O . ASN B 1 90 ? -11.422 21.938 20.938 1 89.12 90 ASN B O 1
ATOM 3224 N N . SER B 1 91 ? -9.633 21.094 19.984 1 91.44 91 SER B N 1
ATOM 3225 C CA . SER B 1 91 ? -9.133 22.391 19.547 1 91.44 91 SER B CA 1
ATOM 3226 C C . SER B 1 91 ? -8.711 22.359 18.078 1 91.44 91 SER B C 1
ATOM 3228 O O . SER B 1 91 ? -7.527 22.516 17.766 1 91.44 91 SER B O 1
ATOM 3230 N N . ASN B 1 92 ? -9.734 22.188 17.234 1 90.38 92 ASN B N 1
ATOM 3231 C CA . ASN B 1 92 ? -9.359 21.953 15.844 1 90.38 92 ASN B CA 1
ATOM 3232 C C . ASN B 1 92 ? -9.742 23.141 14.961 1 90.38 92 ASN B C 1
ATOM 3234 O O . ASN B 1 92 ? -9.484 23.141 13.758 1 90.38 92 ASN B O 1
ATOM 3238 N N . ASN B 1 93 ? -10.383 24.172 15.578 1 90.88 93 ASN B N 1
ATOM 3239 C CA . ASN B 1 93 ? -10.773 25.391 14.867 1 90.88 93 ASN B CA 1
ATOM 3240 C C . ASN B 1 93 ? -10.18 26.641 15.508 1 90.88 93 ASN B C 1
ATOM 3242 O O . ASN B 1 93 ? -10.516 26.969 16.641 1 90.88 93 ASN B O 1
ATOM 3246 N N . TRP B 1 94 ? -9.289 27.266 14.773 1 92.25 94 TRP B N 1
ATOM 3247 C CA . TRP B 1 94 ? -8.609 28.438 15.312 1 92.25 94 TRP B CA 1
ATOM 3248 C C . TRP B 1 94 ? -8.445 29.516 14.25 1 92.25 94 TRP B C 1
ATOM 3250 O O . TRP B 1 94 ? -8.43 29.219 13.055 1 92.25 94 TRP B O 1
ATOM 3260 N N . GLY B 1 95 ? -8.391 30.734 14.742 1 93.25 95 GLY B N 1
ATOM 3261 C CA . GLY B 1 95 ? -8.203 31.828 13.805 1 93.25 95 GLY B CA 1
ATOM 3262 C C . GLY B 1 95 ? -8.344 33.188 14.438 1 93.25 95 GLY B C 1
ATOM 3263 O O . GLY B 1 95 ? -8.07 33.375 15.633 1 93.25 95 GLY B O 1
ATOM 3264 N N . PHE B 1 96 ? -8.547 34.188 13.609 1 92.88 96 PHE B N 1
ATOM 3265 C CA . PHE B 1 96 ? -8.688 35.562 14.039 1 92.88 96 PHE B CA 1
ATOM 3266 C C . PHE B 1 96 ? -10.078 36.094 13.703 1 92.88 96 PHE B C 1
ATOM 3268 O O . PHE B 1 96 ? -10.367 36.406 12.539 1 92.88 96 PHE B O 1
ATOM 3275 N N . PRO B 1 97 ? -10.93 36.25 14.766 1 89.25 97 PRO B N 1
ATOM 3276 C CA . PRO B 1 97 ? -12.242 36.844 14.5 1 89.25 97 PRO B CA 1
ATOM 3277 C C . PRO B 1 97 ? -12.141 38.281 13.977 1 89.25 97 PRO B C 1
ATOM 3279 O O . PRO B 1 97 ? -12.992 38.719 13.195 1 89.25 97 PRO B O 1
ATOM 3282 N N . SER B 1 98 ? -11.109 38.938 14.477 1 90.69 98 SER B N 1
ATOM 3283 C CA . SER B 1 98 ? -10.844 40.281 14.039 1 90.69 98 SER B CA 1
ATOM 3284 C C . SER B 1 98 ? -9.547 40.375 13.242 1 90.69 98 SER B C 1
ATOM 3286 O O . SER B 1 98 ? -8.648 41.156 13.586 1 90.69 98 SER B O 1
ATOM 3288 N N . PHE B 1 99 ? -9.562 39.688 12.164 1 93.12 99 PHE B N 1
ATOM 3289 C CA . PHE B 1 99 ? -8.367 39.656 11.328 1 93.12 99 PHE B CA 1
ATOM 3290 C C . PHE B 1 99 ? -8.078 41.031 10.742 1 93.12 99 PHE B C 1
ATOM 3292 O O . PHE B 1 99 ? -6.988 41.562 10.938 1 93.12 99 PHE B O 1
ATOM 3299 N N . MET B 1 100 ? -9.07 41.594 10.016 1 91.88 100 MET B N 1
ATOM 3300 C CA . MET B 1 100 ? -8.984 42.969 9.508 1 91.88 100 MET B CA 1
ATOM 3301 C C . MET B 1 100 ? -10.367 43.594 9.414 1 91.88 100 MET B C 1
ATOM 3303 O O . MET B 1 100 ? -11.344 42.906 9.109 1 91.88 100 MET B O 1
ATOM 3307 N N . GLU B 1 101 ? -10.32 44.844 9.758 1 92.56 101 GLU B N 1
ATOM 3308 C CA . GLU B 1 101 ? -11.594 45.562 9.609 1 92.56 101 GLU B CA 1
ATOM 3309 C C . GLU B 1 101 ? -12.07 45.531 8.164 1 92.56 101 GLU B C 1
ATOM 3311 O O . GLU B 1 101 ? -11.281 45.719 7.238 1 92.56 101 GLU B O 1
ATOM 3316 N N . TRP B 1 102 ? -13.375 45.281 7.996 1 90.75 102 TRP B N 1
ATOM 3317 C CA . TRP B 1 102 ? -13.953 45.125 6.664 1 90.75 102 TRP B CA 1
ATOM 3318 C C . TRP B 1 102 ? -13.805 46.406 5.852 1 90.75 102 TRP B C 1
ATOM 3320 O O . TRP B 1 102 ? -13.523 46.344 4.648 1 90.75 102 TRP B O 1
ATOM 3330 N N . GLY B 1 103 ? -13.961 47.469 6.48 1 89.88 103 GLY B N 1
ATOM 3331 C CA . GLY B 1 103 ? -13.789 48.75 5.832 1 89.88 103 GLY B CA 1
ATOM 3332 C C . GLY B 1 103 ? -12.391 48.969 5.27 1 89.88 103 GLY B C 1
ATOM 3333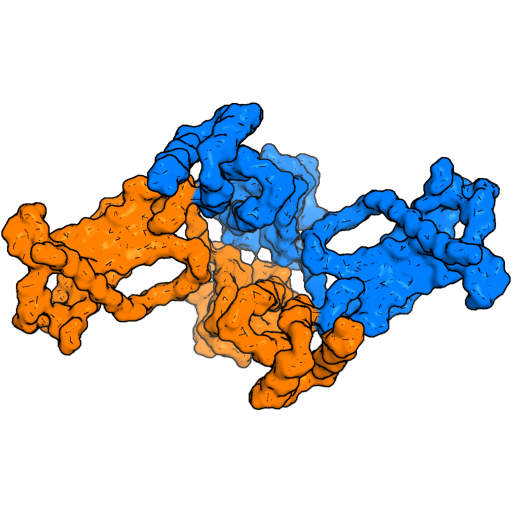 O O . GLY B 1 103 ? -12.227 49.531 4.191 1 89.88 103 GLY B O 1
ATOM 3334 N N . ASP B 1 104 ? -11.438 48.5 6.004 1 91.81 104 ASP B N 1
ATOM 3335 C CA . ASP B 1 104 ? -10.055 48.594 5.555 1 91.81 104 ASP B CA 1
ATOM 3336 C C . ASP B 1 104 ? -9.805 47.719 4.328 1 91.81 104 ASP B C 1
ATOM 3338 O O . ASP B 1 104 ? -9.031 48.094 3.441 1 91.81 104 ASP B O 1
ATOM 3342 N N . ILE B 1 105 ? -10.438 46.594 4.262 1 89.88 105 ILE B N 1
ATOM 3343 C CA . ILE B 1 105 ? -10.281 45.656 3.146 1 89.88 105 ILE B CA 1
ATOM 3344 C C . ILE B 1 105 ? -10.883 46.281 1.881 1 89.88 105 ILE B C 1
ATOM 3346 O O . ILE B 1 105 ? -10.297 46.188 0.8 1 89.88 105 ILE B O 1
ATOM 3350 N N . LEU B 1 106 ? -11.953 46.969 2.072 1 89.69 106 LEU B N 1
ATOM 3351 C CA . LEU B 1 106 ? -12.656 47.531 0.929 1 89.69 106 LEU B CA 1
ATOM 3352 C C . LEU B 1 106 ? -11.992 48.844 0.462 1 89.69 106 LEU B C 1
ATOM 3354 O O . LEU B 1 106 ? -12.242 49.281 -0.652 1 89.69 106 LEU B O 1
ATOM 3358 N N . ASN B 1 107 ? -11.195 49.344 1.349 1 89.88 107 ASN B N 1
ATOM 3359 C CA . ASN B 1 107 ? -10.508 50.594 1.016 1 89.88 107 ASN B CA 1
ATOM 3360 C C . ASN B 1 107 ? -9.477 50.375 -0.086 1 89.88 107 ASN B C 1
ATOM 3362 O O . ASN B 1 107 ? -8.43 49.75 0.144 1 89.88 107 ASN B O 1
ATOM 3366 N N . ALA B 1 108 ? -9.672 50.906 -1.212 1 85.81 108 ALA B N 1
ATOM 3367 C CA . ALA B 1 108 ? -8.805 50.75 -2.379 1 85.81 108 ALA B CA 1
ATOM 3368 C C . ALA B 1 108 ? -7.414 51.312 -2.107 1 85.81 108 ALA B C 1
ATOM 3370 O O . ALA B 1 108 ? -6.426 50.844 -2.676 1 85.81 108 ALA B O 1
ATOM 3371 N N . ASP B 1 109 ? -7.398 52.281 -1.192 1 87.44 109 ASP B N 1
ATOM 3372 C CA . ASP B 1 109 ? -6.113 52.875 -0.878 1 87.44 109 ASP B CA 1
ATOM 3373 C C . ASP B 1 109 ? -5.207 51.906 -0.128 1 87.44 109 ASP B C 1
ATOM 3375 O O . ASP B 1 109 ? -3.984 52.062 -0.152 1 87.44 109 ASP B O 1
ATOM 3379 N N . LYS B 1 110 ? -5.816 50.906 0.447 1 90.88 110 LYS B N 1
ATOM 3380 C CA . LYS B 1 110 ? -5.035 49.969 1.223 1 90.88 110 LYS B CA 1
ATOM 3381 C C . LYS B 1 110 ? -4.543 48.812 0.345 1 90.88 110 LYS B C 1
ATOM 3383 O O . LYS B 1 110 ? -3.586 48.125 0.696 1 90.88 110 LYS B O 1
ATOM 3388 N N . GLY B 1 111 ? -5.262 48.531 -0.809 1 91.12 111 GLY B N 1
ATOM 3389 C CA . GLY B 1 111 ? -4.715 47.719 -1.871 1 91.12 111 GLY B CA 1
ATOM 3390 C C . GLY B 1 111 ? -4.973 46.219 -1.664 1 91.12 111 GLY B C 1
ATOM 3391 O O . GLY B 1 111 ? -4.277 45.375 -2.238 1 91.12 111 GLY B O 1
ATOM 3392 N N . TYR B 1 112 ? -5.934 45.844 -0.838 1 92.31 112 TYR B N 1
ATOM 3393 C CA . TYR B 1 112 ? -6.133 44.406 -0.569 1 92.31 112 TYR B CA 1
ATOM 3394 C C . TYR B 1 112 ? -7.266 43.844 -1.422 1 92.31 112 TYR B C 1
ATOM 3396 O O . TYR B 1 112 ? -7.457 42.625 -1.484 1 92.31 112 TYR B O 1
ATOM 3404 N N . VAL B 1 113 ? -7.965 44.688 -2.102 1 88.81 113 VAL B N 1
ATOM 3405 C CA . VAL B 1 113 ? -9.094 44.219 -2.908 1 88.81 113 VAL B CA 1
ATOM 3406 C C . VAL B 1 113 ? -8.836 44.562 -4.379 1 88.81 113 VAL B C 1
ATOM 3408 O O . VAL B 1 113 ? -8.297 45.625 -4.707 1 88.81 113 VAL B O 1
ATOM 3411 N N . LYS B 1 114 ? -9.062 43.531 -5.246 1 84.19 114 LYS B N 1
ATOM 3412 C CA . LYS B 1 114 ? -9.039 43.719 -6.695 1 84.19 114 LYS B CA 1
ATOM 3413 C C . LYS B 1 114 ? -10.312 43.156 -7.34 1 84.19 114 LYS B C 1
ATOM 3415 O O . LYS B 1 114 ? -10.57 41.969 -7.297 1 84.19 114 LYS B O 1
ATOM 3420 N N . GLY B 1 115 ? -10.969 43.812 -8.148 1 81.62 115 GLY B N 1
ATOM 3421 C CA . GLY B 1 115 ? -12.141 43.344 -8.867 1 81.62 115 GLY B CA 1
ATOM 3422 C C . GLY B 1 115 ? -13.148 42.656 -7.969 1 81.62 115 GLY B C 1
ATOM 3423 O O . GLY B 1 115 ? -13.711 41.625 -8.336 1 81.62 115 GLY B O 1
ATOM 3424 N N . ASP B 1 116 ? -13.367 42.812 -6.703 1 82.69 116 ASP B N 1
ATOM 3425 C CA . ASP B 1 116 ? -14.266 42.25 -5.699 1 82.69 116 ASP B CA 1
ATOM 3426 C C . ASP B 1 116 ? -13.68 40.969 -5.102 1 82.69 116 ASP B C 1
ATOM 3428 O O . ASP B 1 116 ? -14.422 40.125 -4.609 1 82.69 116 ASP B O 1
ATOM 3432 N N . ARG B 1 117 ? -12.445 40.875 -5.371 1 86.75 117 ARG B N 1
ATOM 3433 C CA . ARG B 1 117 ? -11.828 39.656 -4.859 1 86.75 117 ARG B CA 1
ATOM 3434 C C . ARG B 1 117 ? -10.727 39.969 -3.855 1 86.75 117 ARG B C 1
ATOM 3436 O O . ARG B 1 117 ? -10.016 40.969 -4 1 86.75 117 ARG B O 1
ATOM 3443 N N . VAL B 1 118 ? -10.742 39.219 -2.83 1 88.5 118 VAL B N 1
ATOM 3444 C CA . VAL B 1 118 ? -9.672 39.25 -1.839 1 88.5 118 VAL B CA 1
ATOM 3445 C C . VAL B 1 118 ? -9 37.875 -1.78 1 88.5 118 VAL B C 1
ATOM 3447 O O . VAL B 1 118 ? -9.664 36.844 -1.911 1 88.5 118 VAL B O 1
ATOM 3450 N N . VAL B 1 119 ? -7.652 37.906 -1.733 1 87.44 119 VAL B N 1
ATOM 3451 C CA . VAL B 1 119 ? -6.93 36.656 -1.685 1 87.44 119 VAL B CA 1
ATOM 3452 C C . VAL B 1 119 ? -6.273 36.469 -0.316 1 87.44 119 VAL B C 1
ATOM 3454 O O . VAL B 1 119 ? -5.508 37.344 0.123 1 87.44 119 VAL B O 1
ATOM 3457 N N . VAL B 1 120 ? -6.695 35.406 0.383 1 90.12 120 VAL B N 1
ATOM 3458 C CA . VAL B 1 120 ? -6.102 35.031 1.668 1 90.12 120 VAL B CA 1
ATOM 3459 C C . VAL B 1 120 ? -5.367 33.719 1.548 1 90.12 120 VAL B C 1
ATOM 3461 O O . VAL B 1 120 ? -5.879 32.75 0.942 1 90.12 120 VAL B O 1
ATOM 3464 N N . GLU B 1 121 ? -4.145 33.688 2.064 1 88.81 121 GLU B N 1
ATOM 3465 C CA . GLU B 1 121 ? -3.34 32.469 2.09 1 88.81 121 GLU B CA 1
ATOM 3466 C C . GLU B 1 121 ? -2.994 32.062 3.52 1 88.81 121 GLU B C 1
ATOM 3468 O O . GLU B 1 121 ? -2.811 32.906 4.387 1 88.81 121 GLU B O 1
ATOM 3473 N N . ALA B 1 122 ? -3.035 30.75 3.73 1 89.38 122 ALA B N 1
ATOM 3474 C CA . ALA B 1 122 ? -2.594 30.234 5.02 1 89.38 122 ALA B CA 1
ATOM 3475 C C . ALA B 1 122 ? -1.318 29.406 4.867 1 89.38 122 ALA B C 1
ATOM 3477 O O . ALA B 1 122 ? -1.216 28.562 3.967 1 89.38 122 ALA B O 1
ATOM 3478 N N . ARG B 1 123 ? -0.296 29.781 5.637 1 87.75 123 ARG B N 1
ATOM 3479 C CA . ARG B 1 123 ? 0.919 28.984 5.734 1 87.75 123 ARG B CA 1
ATOM 3480 C C . ARG B 1 123 ? 0.981 28.234 7.062 1 87.75 123 ARG B C 1
ATOM 3482 O O . ARG B 1 123 ? 1.011 28.859 8.125 1 87.75 123 ARG B O 1
ATOM 3489 N N . ILE B 1 124 ? 0.989 26.922 6.961 1 87 124 ILE B N 1
ATOM 3490 C CA . ILE B 1 124 ? 0.995 26.094 8.164 1 87 124 ILE B CA 1
ATOM 3491 C C . ILE B 1 124 ? 2.357 25.422 8.312 1 87 124 ILE B C 1
ATOM 3493 O O . ILE B 1 124 ? 2.791 24.672 7.434 1 87 124 ILE B O 1
ATOM 3497 N N . THR B 1 125 ? 3.062 25.766 9.406 1 86.06 125 THR B N 1
ATOM 3498 C CA . THR B 1 125 ? 4.332 25.125 9.734 1 86.06 125 THR B CA 1
ATOM 3499 C C . THR B 1 125 ? 4.156 24.125 10.867 1 86.06 125 THR B C 1
ATOM 3501 O O . THR B 1 125 ? 3.963 24.516 12.023 1 86.06 125 THR B O 1
ATOM 3504 N N . VAL B 1 126 ? 4.27 22.922 10.523 1 83.62 126 VAL B N 1
ATOM 3505 C CA . VAL B 1 126 ? 4.047 21.844 11.484 1 83.62 126 VAL B CA 1
ATOM 3506 C C . VAL B 1 126 ? 5.309 21.641 12.32 1 83.62 126 VAL B C 1
ATOM 3508 O O . VAL B 1 126 ? 6.398 21.469 11.773 1 83.62 126 VAL B O 1
ATOM 3511 N N . GLN B 1 127 ? 5.125 21.703 13.609 1 85.5 127 GLN B N 1
ATOM 3512 C CA . GLN B 1 127 ? 6.25 21.516 14.523 1 85.5 127 GLN B CA 1
ATOM 3513 C C . GLN B 1 127 ? 6.309 20.094 15.039 1 85.5 127 GLN B C 1
ATOM 3515 O O . GLN B 1 127 ? 7.379 19.484 15.086 1 85.5 127 GLN B O 1
ATOM 3520 N N . LYS B 1 128 ? 5.227 19.594 15.539 1 85.44 128 LYS B N 1
ATOM 3521 C CA . LYS B 1 128 ? 5.113 18.25 16.094 1 85.44 128 LYS B CA 1
ATOM 3522 C C . LYS B 1 128 ? 3.764 17.625 15.75 1 85.44 128 LYS B C 1
ATOM 3524 O O . LYS B 1 128 ? 2.736 18.297 15.773 1 85.44 128 LYS B O 1
ATOM 3529 N N . VAL B 1 129 ? 3.857 16.406 15.359 1 85.56 129 VAL B N 1
ATOM 3530 C CA . VAL B 1 129 ? 2.613 15.711 15.023 1 85.56 129 VAL B CA 1
ATOM 3531 C C . VAL B 1 129 ? 2.549 14.375 15.758 1 85.56 129 VAL B C 1
ATOM 3533 O O . VAL B 1 129 ? 3.562 13.688 15.891 1 85.56 129 VAL B O 1
ATOM 3536 N N . VAL B 1 130 ? 1.329 14.188 16.312 1 85.31 130 VAL B N 1
ATOM 3537 C CA . VAL B 1 130 ? 1.042 12.906 16.938 1 85.31 130 VAL B CA 1
ATOM 3538 C C . VAL B 1 130 ? -0.213 12.297 16.312 1 85.31 130 VAL B C 1
ATOM 3540 O O . VAL B 1 130 ? -1.204 12.992 16.094 1 85.31 130 VAL B O 1
ATOM 3543 N N . GLY B 1 131 ? -0.113 11 16.016 1 84.19 131 GLY B N 1
ATOM 3544 C CA . GLY B 1 131 ? -1.294 10.312 15.516 1 84.19 131 GLY B CA 1
ATOM 3545 C C . GLY B 1 131 ? -1.593 10.609 14.055 1 84.19 131 GLY B C 1
ATOM 3546 O O . GLY B 1 131 ? -2.631 10.203 13.531 1 84.19 131 GLY B O 1
ATOM 3547 N N . VAL B 1 132 ? -0.793 11.469 13.516 1 75.94 132 VAL B N 1
ATOM 3548 C CA . VAL B 1 132 ? -0.941 11.781 12.102 1 75.94 132 VAL B CA 1
ATOM 3549 C C . VAL B 1 132 ? 0.299 11.32 11.336 1 75.94 132 VAL B C 1
ATOM 3551 O O . VAL B 1 132 ? 1.418 11.406 11.844 1 75.94 132 VAL B O 1
ATOM 3554 N N . ARG B 1 133 ? -0.011 10.711 10.211 1 74.12 133 ARG B N 1
ATOM 3555 C CA . ARG B 1 133 ? 1.086 10.172 9.414 1 74.12 133 ARG B CA 1
ATOM 3556 C C . ARG B 1 133 ? 1.992 11.297 8.914 1 74.12 133 ARG B C 1
ATOM 3558 O O . ARG B 1 133 ? 1.514 12.281 8.352 1 74.12 133 ARG B O 1
ATOM 3565 N N . LYS B 1 134 ? 3.225 11.234 9.336 1 74.5 134 LYS B N 1
ATOM 3566 C CA . LYS B 1 134 ? 4.23 12.07 8.688 1 74.5 134 LYS B CA 1
ATOM 3567 C C . LYS B 1 134 ? 4.977 11.297 7.605 1 74.5 134 LYS B C 1
ATOM 3569 O O . LYS B 1 134 ? 5.762 10.391 7.91 1 74.5 134 LYS B O 1
ATOM 3574 N N . SER B 1 135 ? 4.648 11.531 6.414 1 78.12 135 SER B N 1
ATOM 3575 C CA . SER B 1 135 ? 5.336 10.844 5.328 1 78.12 135 SER B CA 1
ATOM 3576 C C . SER B 1 135 ? 6.773 11.336 5.18 1 78.12 135 SER B C 1
ATOM 3578 O O . SER B 1 135 ? 7.023 12.547 5.176 1 78.12 135 SER B O 1
ATOM 3580 N N . PRO B 1 136 ? 7.676 10.398 5.141 1 86.5 136 PRO B N 1
ATOM 3581 C CA . PRO B 1 136 ? 9.055 10.836 4.922 1 86.5 136 PRO B CA 1
ATOM 3582 C C . PRO B 1 136 ? 9.242 11.555 3.588 1 86.5 136 PRO B C 1
ATOM 3584 O O . PRO B 1 136 ? 8.508 11.289 2.629 1 86.5 136 PRO B O 1
ATOM 3587 N N . HIS B 1 137 ? 10.141 12.516 3.652 1 87.5 137 HIS B N 1
ATOM 3588 C CA . HIS B 1 137 ? 10.484 13.266 2.447 1 87.5 137 HIS B CA 1
ATOM 3589 C C . HIS B 1 137 ? 11.922 12.992 2.018 1 87.5 137 HIS B C 1
ATOM 3591 O O . HIS B 1 137 ? 12.82 12.945 2.855 1 87.5 137 HIS B O 1
ATOM 3597 N N . PHE B 1 138 ? 12.078 12.797 0.717 1 92.06 138 PHE B N 1
ATOM 3598 C CA . PHE B 1 138 ? 13.414 12.555 0.179 1 92.06 138 PHE B CA 1
ATOM 3599 C C . PHE B 1 138 ? 13.781 13.609 -0.85 1 92.06 138 PHE B C 1
ATOM 3601 O O . PHE B 1 138 ? 13.031 13.852 -1.8 1 92.06 138 PHE B O 1
ATOM 3608 N N . ASP B 1 139 ? 14.875 14.266 -0.546 1 93.69 139 ASP B N 1
ATOM 3609 C CA . ASP B 1 139 ? 15.43 15.211 -1.508 1 93.69 139 ASP B CA 1
ATOM 3610 C C . ASP B 1 139 ? 16.438 14.531 -2.432 1 93.69 139 ASP B C 1
ATOM 3612 O O . ASP B 1 139 ? 17.578 14.266 -2.033 1 93.69 139 ASP B O 1
ATOM 3616 N N . PHE B 1 140 ? 16.078 14.359 -3.666 1 96.12 140 PHE B N 1
ATOM 3617 C CA . PHE B 1 140 ? 16.906 13.602 -4.598 1 96.12 140 PHE B CA 1
ATOM 3618 C C . PHE B 1 140 ? 17.922 14.508 -5.277 1 96.12 140 PHE B C 1
ATOM 3620 O O . PHE B 1 140 ? 18.781 14.039 -6.02 1 96.12 140 PHE B O 1
ATOM 3627 N N . LEU B 1 141 ? 17.859 15.789 -5.062 1 94.5 141 LEU B N 1
ATOM 3628 C CA . LEU B 1 141 ? 18.75 16.734 -5.719 1 94.5 141 LEU B CA 1
ATOM 3629 C C . LEU B 1 141 ? 20.016 16.953 -4.891 1 94.5 141 LEU B C 1
ATOM 3631 O O . LEU B 1 141 ? 20.969 17.594 -5.359 1 94.5 141 LEU B O 1
ATOM 3635 N N . SER B 1 142 ? 19.969 16.453 -3.709 1 92.5 142 SER B N 1
ATOM 3636 C CA . SER B 1 142 ? 21.125 16.578 -2.834 1 92.5 142 SER B CA 1
ATOM 3637 C C . SER B 1 142 ? 21.625 15.203 -2.377 1 92.5 142 SER B C 1
ATOM 3639 O O . SER B 1 142 ? 20.828 14.266 -2.244 1 92.5 142 SER B O 1
ATOM 3641 N N . GLN B 1 143 ? 22.844 15.234 -2.172 1 88.75 143 GLN B N 1
ATOM 3642 C CA . GLN B 1 143 ? 23.438 13.984 -1.708 1 88.75 143 GLN B CA 1
ATOM 3643 C C . GLN B 1 143 ? 23.172 13.766 -0.223 1 88.75 143 GLN B C 1
ATOM 3645 O O . GLN B 1 143 ? 23.281 14.695 0.579 1 88.75 143 GLN B O 1
ATOM 3650 N N . GLU B 1 144 ? 22.609 12.594 0.105 1 86.56 144 GLU B N 1
ATOM 3651 C CA . GLU B 1 144 ? 22.438 12.188 1.497 1 86.56 144 GLU B CA 1
ATOM 3652 C C . GLU B 1 144 ? 23.531 11.203 1.916 1 86.56 144 GLU B C 1
ATOM 3654 O O . GLU B 1 144 ? 23.812 10.234 1.208 1 86.56 144 GLU B O 1
ATOM 3659 N N . PRO B 1 145 ? 24 11.508 3.104 1 83.62 145 PRO B N 1
ATOM 3660 C CA . PRO B 1 145 ? 25.062 10.617 3.584 1 83.62 145 PRO B CA 1
ATOM 3661 C C . PRO B 1 145 ? 24.578 9.188 3.783 1 83.62 145 PRO B C 1
ATOM 3663 O O . PRO B 1 145 ? 23.469 8.961 4.27 1 83.62 145 PRO B O 1
ATOM 3666 N N . HIS B 1 146 ? 25.188 8.195 3.311 1 85.69 146 HIS B N 1
ATOM 3667 C CA . HIS B 1 146 ? 25.062 6.77 3.584 1 85.69 146 HIS B CA 1
ATOM 3668 C C . HIS B 1 146 ? 23.922 6.148 2.777 1 85.69 146 HIS B C 1
ATOM 3670 O O . HIS B 1 146 ? 23.875 4.93 2.6 1 85.69 146 HIS B O 1
ATOM 3676 N N . THR B 1 147 ? 22.922 7.098 2.324 1 88.19 147 THR B N 1
ATOM 3677 C CA . THR B 1 147 ? 21.766 6.469 1.702 1 88.19 147 THR B CA 1
ATOM 3678 C C . THR B 1 147 ? 21.719 6.77 0.207 1 88.19 147 THR B C 1
ATOM 3680 O O . THR B 1 147 ? 20.844 6.273 -0.507 1 88.19 147 THR B O 1
ATOM 3683 N N . SER B 1 148 ? 22.578 7.586 -0.203 1 91 148 SER B N 1
ATOM 3684 C CA . SER B 1 148 ? 22.703 7.871 -1.628 1 91 148 SER B CA 1
ATOM 3685 C C . SER B 1 148 ? 24.094 7.488 -2.143 1 91 148 SER B C 1
ATOM 3687 O O . SER B 1 148 ? 25.094 8.094 -1.76 1 91 148 SER B O 1
ATOM 3689 N N . ASP B 1 149 ? 24.188 6.461 -2.959 1 90 149 ASP B N 1
ATOM 3690 C CA . ASP B 1 149 ? 25.5 6.016 -3.418 1 90 149 ASP B CA 1
ATOM 3691 C C . ASP B 1 149 ? 25.547 5.945 -4.941 1 90 149 ASP B C 1
ATOM 3693 O O . ASP B 1 149 ? 26.469 5.336 -5.508 1 90 149 ASP B O 1
ATOM 3697 N N . ALA B 1 150 ? 24.594 6.484 -5.57 1 92.06 150 ALA B N 1
ATOM 3698 C CA . ALA B 1 150 ? 24.594 6.562 -7.027 1 92.06 150 ALA B CA 1
ATOM 3699 C C . ALA B 1 150 ? 23.984 7.871 -7.508 1 92.06 150 ALA B C 1
ATOM 3701 O O . ALA B 1 150 ? 23.172 8.477 -6.801 1 92.06 150 ALA B O 1
ATOM 3702 N N . VAL B 1 151 ? 24.422 8.281 -8.672 1 94.94 151 VAL B N 1
ATOM 3703 C CA . VAL B 1 151 ? 23.906 9.492 -9.289 1 94.94 151 VAL B CA 1
ATOM 3704 C C . VAL B 1 151 ? 23.312 9.172 -10.664 1 94.94 151 VAL B C 1
ATOM 3706 O O . VAL B 1 151 ? 24.016 8.648 -11.531 1 94.94 151 VAL B O 1
ATOM 3709 N N . LEU B 1 152 ? 22.078 9.43 -10.781 1 95.69 152 LEU B N 1
ATOM 3710 C CA . LEU B 1 152 ? 21.422 9.336 -12.086 1 95.69 152 LEU B CA 1
ATOM 3711 C C . LEU B 1 152 ? 21.312 10.711 -12.742 1 95.69 152 LEU B C 1
ATOM 3713 O O . LEU B 1 152 ? 20.953 11.695 -12.086 1 95.69 152 LEU B O 1
ATOM 3717 N N . VAL B 1 153 ? 21.688 10.773 -13.992 1 96.19 153 VAL B N 1
ATOM 3718 C CA . VAL B 1 153 ? 21.656 12.047 -14.703 1 96.19 153 VAL B CA 1
ATOM 3719 C C . VAL B 1 153 ? 20.516 12.047 -15.727 1 96.19 153 VAL B C 1
ATOM 3721 O O . VAL B 1 153 ? 20.516 11.227 -16.656 1 96.19 153 VAL B O 1
ATOM 3724 N N . ILE B 1 154 ? 19.594 12.93 -15.523 1 96.12 154 ILE B N 1
ATOM 3725 C CA . ILE B 1 154 ? 18.469 13.094 -16.438 1 96.12 154 ILE B CA 1
ATOM 3726 C C . ILE B 1 154 ? 18.391 14.547 -16.906 1 96.12 154 ILE B C 1
ATOM 3728 O O . ILE B 1 154 ? 18.234 15.461 -16.094 1 96.12 154 ILE B O 1
ATOM 3732 N N . ASP B 1 155 ? 18.469 14.75 -18.203 1 93.62 155 ASP B N 1
ATOM 3733 C CA . ASP B 1 155 ? 18.422 16.094 -18.781 1 93.62 155 ASP B CA 1
ATOM 3734 C C . ASP B 1 155 ? 19.422 17.031 -18.094 1 93.62 155 ASP B C 1
ATOM 3736 O O . ASP B 1 155 ? 19.062 18.141 -17.703 1 93.62 155 ASP B O 1
ATOM 3740 N N . GLY B 1 156 ? 20.594 16.484 -17.719 1 93.81 156 GLY B N 1
ATOM 3741 C CA . GLY B 1 156 ? 21.672 17.281 -17.141 1 93.81 156 GLY B CA 1
ATOM 3742 C C . GLY B 1 156 ? 21.547 17.453 -15.633 1 93.81 156 GLY B C 1
ATOM 3743 O O . GLY B 1 156 ? 22.453 18 -14.992 1 93.81 156 GLY B O 1
ATOM 3744 N N . VAL B 1 157 ? 20.438 17.047 -15.094 1 96.56 157 VAL B N 1
ATOM 3745 C CA . VAL B 1 157 ? 20.219 17.203 -13.656 1 96.56 157 VAL B CA 1
ATOM 3746 C C . VAL B 1 157 ? 20.641 15.922 -12.938 1 96.56 157 VAL B C 1
ATOM 3748 O O . VAL B 1 157 ? 20.297 14.812 -13.367 1 96.56 157 VAL B O 1
ATOM 3751 N N . LYS B 1 158 ? 21.359 16.094 -11.852 1 95.94 158 LYS B N 1
ATOM 3752 C CA . LYS B 1 158 ? 21.875 14.977 -11.078 1 95.94 158 LYS B CA 1
ATOM 3753 C C . LYS B 1 158 ? 20.906 14.586 -9.969 1 95.94 158 LYS B C 1
ATOM 3755 O O . LYS B 1 158 ? 20.547 15.414 -9.133 1 95.94 158 LYS B O 1
ATOM 3760 N N . LEU B 1 159 ? 20.484 13.352 -9.969 1 97.06 159 LEU B N 1
ATOM 3761 C CA . LEU B 1 159 ? 19.641 12.797 -8.914 1 97.06 159 LEU B CA 1
ATOM 3762 C C . LEU B 1 159 ? 20.406 11.797 -8.07 1 97.06 159 LEU B C 1
ATOM 3764 O O . LEU B 1 159 ? 20.984 10.844 -8.602 1 97.06 159 LEU B O 1
ATOM 3768 N N . HIS B 1 160 ? 20.453 12.023 -6.812 1 96 160 HIS B N 1
ATOM 3769 C CA . HIS B 1 160 ? 21.156 11.156 -5.879 1 96 160 HIS B CA 1
ATOM 3770 C C . HIS B 1 160 ? 20.234 10.078 -5.32 1 96 160 HIS B C 1
ATOM 3772 O O . HIS B 1 160 ? 19.234 10.391 -4.664 1 96 160 HIS B O 1
ATOM 3778 N N . VAL B 1 161 ? 20.562 8.781 -5.582 1 96.19 161 VAL B N 1
ATOM 3779 C CA . VAL B 1 161 ? 19.688 7.684 -5.199 1 96.19 161 VAL B CA 1
ATOM 3780 C C . VAL B 1 161 ? 20.5 6.555 -4.574 1 96.19 161 VAL B C 1
ATOM 3782 O O . VAL B 1 161 ? 21.734 6.625 -4.523 1 96.19 161 VAL B O 1
ATOM 3785 N N . SER B 1 162 ? 19.844 5.586 -3.992 1 94.38 162 SER B N 1
ATOM 3786 C CA . SER B 1 162 ? 20.469 4.375 -3.477 1 94.38 162 SER B CA 1
ATOM 3787 C C . SER B 1 162 ? 20.453 3.26 -4.516 1 94.38 162 SER B C 1
ATOM 3789 O O . SER B 1 162 ? 19.391 2.816 -4.945 1 94.38 162 SER B O 1
ATOM 3791 N N . LYS B 1 163 ? 21.641 2.725 -4.832 1 92.44 163 LYS B N 1
ATOM 3792 C CA . LYS B 1 163 ? 21.75 1.623 -5.785 1 92.44 163 LYS B CA 1
ATOM 3793 C C . LYS B 1 163 ? 21.016 0.385 -5.277 1 92.44 163 LYS B C 1
ATOM 3795 O O . LYS B 1 163 ? 20.234 -0.223 -6.004 1 92.44 163 LYS B O 1
ATOM 3800 N N . THR B 1 164 ? 21.312 0.145 -4.102 1 93.62 164 THR B N 1
ATOM 3801 C CA . THR B 1 164 ? 20.766 -1.074 -3.516 1 93.62 164 THR B CA 1
ATOM 3802 C C . THR B 1 164 ? 19.25 -0.985 -3.4 1 93.62 164 THR B C 1
ATOM 3804 O O . THR B 1 164 ? 18.531 -1.932 -3.742 1 93.62 164 THR B O 1
ATOM 3807 N N . TYR B 1 165 ? 18.797 0.15 -2.971 1 96.25 165 TYR B N 1
ATOM 3808 C CA . TYR B 1 165 ? 17.359 0.325 -2.773 1 96.25 165 TYR B CA 1
ATOM 3809 C C . TYR B 1 165 ? 16.609 0.127 -4.078 1 96.25 165 TYR B C 1
ATOM 3811 O O . TYR B 1 165 ? 15.68 -0.682 -4.148 1 96.25 165 TYR B O 1
ATOM 3819 N N . LEU B 1 166 ? 17.016 0.798 -5.102 1 96.31 166 LEU B N 1
ATOM 3820 C CA . LEU B 1 166 ? 16.312 0.731 -6.383 1 96.31 166 LEU B CA 1
ATOM 3821 C C . LEU B 1 166 ? 16.469 -0.652 -7.008 1 96.31 166 LEU B C 1
ATOM 3823 O O . LEU B 1 166 ? 15.539 -1.147 -7.652 1 96.31 166 LEU B O 1
ATOM 3827 N N . SER B 1 167 ? 17.594 -1.281 -6.762 1 94.88 167 SER B N 1
ATOM 3828 C CA . SER B 1 167 ? 17.859 -2.598 -7.336 1 94.88 167 SER B CA 1
ATOM 3829 C C . SER B 1 167 ? 16.938 -3.654 -6.742 1 94.88 167 SER B C 1
ATOM 3831 O O . SER B 1 167 ? 16.609 -4.641 -7.406 1 94.88 167 SER B O 1
ATOM 3833 N N . LEU B 1 168 ? 16.516 -3.465 -5.547 1 95.5 168 LEU B N 1
ATOM 3834 C CA . LEU B 1 168 ? 15.602 -4.414 -4.906 1 95.5 168 LEU B CA 1
ATOM 3835 C C . LEU B 1 168 ? 14.211 -4.344 -5.527 1 95.5 168 LEU B C 1
ATOM 3837 O O . LEU B 1 168 ? 13.484 -5.34 -5.547 1 95.5 168 LEU B O 1
ATOM 3841 N N . TYR B 1 169 ? 13.867 -3.213 -6.086 1 96.56 169 TYR B N 1
ATOM 3842 C CA . TYR B 1 169 ? 12.539 -3.02 -6.664 1 96.56 169 TYR B CA 1
ATOM 3843 C C . TYR B 1 169 ? 12.547 -3.328 -8.156 1 96.56 169 TYR B C 1
ATOM 3845 O O . TYR B 1 169 ? 11.492 -3.57 -8.75 1 96.56 169 TYR B O 1
ATOM 3853 N N . SER B 1 170 ? 13.75 -3.303 -8.766 1 96.12 170 SER B N 1
ATOM 3854 C CA . SER B 1 170 ? 13.789 -3.291 -10.219 1 96.12 170 SER B CA 1
ATOM 3855 C C . SER B 1 170 ? 14.984 -4.086 -10.75 1 96.12 170 SER B C 1
ATOM 3857 O O . SER B 1 170 ? 16.125 -3.689 -10.562 1 96.12 170 SER B O 1
ATOM 3859 N N . PRO B 1 171 ? 14.734 -5.129 -11.469 1 94.5 171 PRO B N 1
ATOM 3860 C CA . PRO B 1 171 ? 15.836 -5.84 -12.125 1 94.5 171 PRO B CA 1
ATOM 3861 C C . PRO B 1 171 ? 16.594 -4.965 -13.125 1 94.5 171 PRO B C 1
ATOM 3863 O O . PRO B 1 171 ? 17.797 -5.16 -13.336 1 94.5 171 PRO B O 1
ATOM 3866 N N . VAL B 1 172 ? 15.906 -4.016 -13.711 1 94.94 172 VAL B N 1
ATOM 3867 C CA . VAL B 1 172 ? 16.531 -3.1 -14.648 1 94.94 172 VAL B CA 1
ATOM 3868 C C . VAL B 1 172 ? 17.547 -2.223 -13.914 1 94.94 172 VAL B C 1
ATOM 3870 O O . VAL B 1 172 ? 18.688 -2.08 -14.359 1 94.94 172 VAL B O 1
ATOM 3873 N N . PHE B 1 173 ? 17.156 -1.697 -12.805 1 94.75 173 PHE B N 1
ATOM 3874 C CA . PHE B 1 173 ? 18.094 -0.905 -12.023 1 94.75 173 PHE B CA 1
ATOM 3875 C C . PHE B 1 173 ? 19.219 -1.775 -11.492 1 94.75 173 PHE B C 1
ATOM 3877 O O . PHE B 1 173 ? 20.359 -1.325 -11.398 1 94.75 173 PHE B O 1
ATOM 3884 N N . TYR B 1 174 ? 18.875 -3.014 -11.109 1 93.12 174 TYR B N 1
ATOM 3885 C CA . TYR B 1 174 ? 19.922 -3.932 -10.672 1 93.12 174 TYR B CA 1
ATOM 3886 C C . TYR B 1 174 ? 20.984 -4.109 -11.75 1 93.12 174 TYR B C 1
ATOM 3888 O O . TYR B 1 174 ? 22.188 -4.02 -11.477 1 93.12 174 TYR B O 1
ATOM 3896 N N . ALA B 1 175 ? 20.578 -4.332 -12.945 1 91.5 175 ALA B N 1
ATOM 3897 C CA . ALA B 1 175 ? 21.484 -4.512 -14.07 1 91.5 175 ALA B CA 1
ATOM 3898 C C . ALA B 1 175 ? 22.25 -3.225 -14.367 1 91.5 175 ALA B C 1
ATOM 3900 O O . ALA B 1 175 ? 23.438 -3.264 -14.695 1 91.5 175 ALA B O 1
ATOM 3901 N N . LEU B 1 176 ? 21.531 -2.148 -14.289 1 90.06 176 LEU B N 1
ATOM 3902 C CA . LEU B 1 176 ? 22.125 -0.85 -14.57 1 90.06 176 LEU B CA 1
ATOM 3903 C C . LEU B 1 176 ? 23.266 -0.552 -13.602 1 90.06 176 LEU B C 1
ATOM 3905 O O . LEU B 1 176 ? 24.312 -0.03 -14 1 90.06 176 LEU B O 1
ATOM 3909 N N . PHE B 1 177 ? 23.078 -0.958 -12.328 1 90.81 177 PHE B N 1
ATOM 3910 C CA . PHE B 1 177 ? 24.031 -0.576 -11.281 1 90.81 177 PHE B CA 1
ATOM 3911 C C . PHE B 1 177 ? 25.109 -1.637 -11.117 1 90.81 177 PHE B C 1
ATOM 3913 O O . PHE B 1 177 ? 26.25 -1.315 -10.797 1 90.81 177 PHE B O 1
ATOM 3920 N N . PHE B 1 178 ? 24.719 -2.91 -11.203 1 87.81 178 PHE B N 1
ATOM 3921 C CA . PHE B 1 178 ? 25.641 -3.969 -10.805 1 87.81 178 PHE B CA 1
ATOM 3922 C C . PHE B 1 178 ? 25.969 -4.879 -11.984 1 87.81 178 PHE B C 1
ATOM 3924 O O . PHE B 1 178 ? 26.781 -5.793 -11.859 1 87.81 178 PHE B O 1
ATOM 3931 N N . GLY B 1 179 ? 25.375 -4.695 -13.047 1 80.81 179 GLY B N 1
ATOM 3932 C CA . GLY B 1 179 ? 25.641 -5.531 -14.211 1 80.81 179 GLY B CA 1
ATOM 3933 C C . GLY B 1 179 ? 27.047 -5.379 -14.742 1 80.81 179 GLY B C 1
ATOM 3934 O O . GLY B 1 179 ? 27.766 -4.461 -14.344 1 80.81 179 GLY B O 1
ATOM 3935 N N . LYS B 1 180 ? 27.547 -6.379 -15.438 1 67.56 180 LYS B N 1
ATOM 3936 C CA . LYS B 1 180 ? 28.891 -6.535 -15.977 1 67.56 180 LYS B CA 1
ATOM 3937 C C . LYS B 1 180 ? 29.344 -5.266 -16.688 1 67.56 180 LYS B C 1
ATOM 3939 O O . LYS B 1 180 ? 30.531 -4.918 -16.641 1 67.56 180 LYS B O 1
ATOM 3944 N N . PHE B 1 181 ? 28.438 -4.691 -17.375 1 59.16 181 PHE B N 1
ATOM 3945 C CA . PHE B 1 181 ? 28.797 -3.518 -18.156 1 59.16 181 PHE B CA 1
ATOM 3946 C C . PHE B 1 181 ? 28.516 -2.236 -17.375 1 59.16 181 PHE B C 1
ATOM 3948 O O . PHE B 1 181 ? 28.469 -1.151 -17.953 1 59.16 181 PHE B O 1
ATOM 3955 N N . SER B 1 182 ? 28.188 -2.609 -16.141 1 58.78 182 SER B N 1
ATOM 3956 C CA . SER B 1 182 ? 27.781 -1.457 -15.336 1 58.78 182 SER B CA 1
ATOM 3957 C C . SER B 1 182 ? 28.875 -0.411 -15.273 1 58.78 182 SER B C 1
ATOM 3959 O O . SER B 1 182 ? 30.062 -0.753 -15.164 1 58.78 182 SER B O 1
ATOM 3961 N N . GLU B 1 183 ? 28.719 0.547 -15.977 1 51.91 183 GLU B N 1
ATOM 3962 C CA . GLU B 1 183 ? 29.656 1.643 -15.781 1 51.91 183 GLU B CA 1
ATOM 3963 C C . GLU B 1 183 ? 29.953 1.867 -14.297 1 51.91 183 GLU B C 1
ATOM 3965 O O . GLU B 1 183 ? 29.406 2.789 -13.688 1 51.91 183 GLU B O 1
ATOM 3970 N N . ARG B 1 184 ? 30.125 0.641 -13.539 1 51.44 184 ARG B N 1
ATOM 3971 C CA . ARG B 1 184 ? 30.328 0.521 -12.102 1 51.44 184 ARG B CA 1
ATOM 3972 C C . ARG B 1 184 ? 31.047 1.751 -11.539 1 51.44 184 ARG B C 1
ATOM 3974 O O . ARG B 1 184 ? 30.734 2.205 -10.438 1 51.44 184 ARG B O 1
ATOM 3981 N N . ASP B 1 185 ? 32.031 2.008 -12.312 1 55.44 185 ASP B N 1
ATOM 3982 C CA . ASP B 1 185 ? 32.938 3.043 -11.836 1 55.44 185 ASP B CA 1
ATOM 3983 C C . ASP B 1 185 ? 32.406 4.438 -12.148 1 55.44 185 ASP B C 1
ATOM 3985 O O . ASP B 1 185 ? 33.062 5.441 -11.875 1 55.44 185 ASP B O 1
ATOM 3989 N N . LYS B 1 186 ? 31.234 4.41 -12.781 1 59.06 186 LYS B N 1
ATOM 3990 C CA . LYS B 1 186 ? 30.844 5.773 -13.133 1 59.06 186 LYS B CA 1
ATOM 3991 C C . LYS B 1 186 ? 29.984 6.406 -12.047 1 59.06 186 LYS B C 1
ATOM 3993 O O . LYS B 1 186 ? 29 5.805 -11.602 1 59.06 186 LYS B O 1
ATOM 3998 N N . ARG B 1 187 ? 30.547 7.395 -11.664 1 69.31 187 ARG B N 1
ATOM 3999 C CA . ARG B 1 187 ? 29.984 8.227 -10.602 1 69.31 187 ARG B CA 1
ATOM 4000 C C . ARG B 1 187 ? 28.609 8.758 -10.992 1 69.31 187 ARG B C 1
ATOM 4002 O O . ARG B 1 187 ? 27.734 8.883 -10.141 1 69.31 187 ARG B O 1
ATOM 4009 N N . GLU B 1 188 ? 28.391 8.781 -12.344 1 89.12 188 GLU B N 1
ATOM 4010 C CA . GLU B 1 188 ? 27.156 9.359 -12.859 1 89.12 188 GLU B CA 1
ATOM 4011 C C . GLU B 1 188 ? 26.594 8.508 -13.992 1 89.12 188 GLU B C 1
ATOM 4013 O O . GLU B 1 188 ? 27.281 8.211 -14.969 1 89.12 188 GLU B O 1
ATOM 4018 N N . ILE B 1 189 ? 25.375 8 -13.922 1 92.62 189 ILE B N 1
ATOM 4019 C CA . ILE B 1 189 ? 24.734 7.121 -14.891 1 92.62 189 ILE B CA 1
ATOM 4020 C C . ILE B 1 189 ? 23.625 7.883 -15.617 1 92.62 189 ILE B C 1
ATOM 4022 O O . ILE B 1 189 ? 22.641 8.289 -15 1 92.62 189 ILE B O 1
ATOM 4026 N N . PRO B 1 190 ? 23.734 8.039 -16.875 1 92.94 190 PRO B N 1
ATOM 4027 C CA . PRO B 1 190 ? 22.688 8.734 -17.625 1 92.94 190 PRO B CA 1
ATOM 4028 C C . PRO B 1 190 ? 21.438 7.871 -17.828 1 92.94 190 PRO B C 1
ATOM 4030 O O . PRO B 1 190 ? 21.547 6.672 -18.078 1 92.94 190 PRO B O 1
ATOM 4033 N N . VAL B 1 191 ? 20.297 8.406 -17.625 1 93.69 191 VAL B N 1
ATOM 4034 C CA . VAL B 1 191 ? 19.016 7.781 -17.922 1 93.69 191 VAL B CA 1
ATOM 4035 C C . VAL B 1 191 ? 18.344 8.516 -19.078 1 93.69 191 VAL B C 1
ATOM 4037 O O . VAL B 1 191 ? 18.031 9.711 -18.969 1 93.69 191 VAL B O 1
ATOM 4040 N N . GLU B 1 192 ? 18.031 7.766 -20.062 1 91.81 192 GLU B N 1
ATOM 4041 C CA . GLU B 1 192 ? 17.562 8.391 -21.297 1 91.81 192 GLU B CA 1
ATOM 4042 C C . GLU B 1 192 ? 16.062 8.203 -21.469 1 91.81 192 GLU B C 1
ATOM 4044 O O . GLU B 1 192 ? 15.461 7.32 -20.844 1 91.81 192 GLU B O 1
ATOM 4049 N N . ASP B 1 193 ? 15.422 9.094 -22.203 1 92.88 193 ASP B N 1
ATOM 4050 C CA . ASP B 1 193 ? 14.047 8.977 -22.688 1 92.88 193 ASP B CA 1
ATOM 4051 C C . ASP B 1 193 ? 13.055 9.047 -21.516 1 92.88 193 ASP B C 1
ATOM 4053 O O . ASP B 1 193 ? 12.117 8.25 -21.453 1 92.88 193 ASP B O 1
ATOM 4057 N N . VAL B 1 194 ? 13.445 9.852 -20.547 1 95.81 194 VAL B N 1
ATOM 4058 C CA . VAL B 1 194 ? 12.508 10.07 -19.453 1 95.81 194 VAL B CA 1
ATOM 4059 C C . VAL B 1 194 ? 12.43 11.562 -19.125 1 95.81 194 VAL B C 1
ATOM 4061 O O . VAL B 1 194 ? 13.398 12.305 -19.344 1 95.81 194 VAL B O 1
ATOM 4064 N N . ILE B 1 195 ? 11.281 11.984 -18.75 1 96.81 195 ILE B N 1
ATOM 4065 C CA . ILE B 1 195 ? 11.078 13.352 -18.281 1 96.81 195 ILE B CA 1
ATOM 4066 C C . ILE B 1 195 ? 11.469 13.461 -16.812 1 96.81 195 ILE B C 1
ATOM 4068 O O . ILE B 1 195 ? 11.039 12.648 -15.984 1 96.81 195 ILE B O 1
ATOM 4072 N N . LEU B 1 196 ? 12.227 14.516 -16.453 1 97.25 196 LEU B N 1
ATOM 4073 C CA . LEU B 1 196 ? 12.82 14.664 -15.133 1 97.25 196 LEU B CA 1
ATOM 4074 C C . LEU B 1 196 ? 11.75 14.664 -14.055 1 97.25 196 LEU B C 1
ATOM 4076 O O . LEU B 1 196 ? 11.812 13.875 -13.109 1 97.25 196 LEU B O 1
ATOM 4080 N N . ASP B 1 197 ? 10.695 15.492 -14.195 1 96.88 197 ASP B N 1
ATOM 4081 C CA . ASP B 1 197 ? 9.664 15.641 -13.172 1 96.88 197 ASP B CA 1
ATOM 4082 C C . ASP B 1 197 ? 8.914 14.336 -12.961 1 96.88 197 ASP B C 1
ATOM 4084 O O . ASP B 1 197 ? 8.547 14 -11.828 1 96.88 197 ASP B O 1
ATOM 4088 N N . GLU B 1 198 ? 8.703 13.594 -13.984 1 97.81 198 GLU B N 1
ATOM 4089 C CA . GLU B 1 198 ? 8 12.32 -13.898 1 97.81 198 GLU B CA 1
ATOM 4090 C C . GLU B 1 198 ? 8.859 11.266 -13.211 1 97.81 198 GLU B C 1
ATOM 4092 O O . GLU B 1 198 ? 8.344 10.445 -12.445 1 97.81 198 GLU B O 1
ATOM 4097 N N . PHE B 1 199 ? 10.133 11.367 -13.5 1 98.38 199 PHE B N 1
ATOM 4098 C CA . PHE B 1 199 ? 11.039 10.406 -12.875 1 98.38 199 PHE B CA 1
ATOM 4099 C C . PHE B 1 199 ? 11.141 10.664 -11.375 1 98.38 199 PHE B C 1
ATOM 4101 O O . PHE B 1 199 ? 11.172 9.719 -10.586 1 98.38 199 PHE B O 1
ATOM 4108 N N . ILE B 1 200 ? 11.211 11.906 -10.984 1 97.62 200 ILE B N 1
ATOM 4109 C CA . ILE B 1 200 ? 11.242 12.258 -9.562 1 97.62 200 ILE B CA 1
ATOM 4110 C C . ILE B 1 200 ? 9.969 11.75 -8.883 1 97.62 200 ILE B C 1
ATOM 4112 O O . ILE B 1 200 ? 10.023 11.234 -7.766 1 97.62 200 ILE B O 1
ATOM 4116 N N . GLU B 1 201 ? 8.844 11.883 -9.562 1 97.31 201 GLU B N 1
ATOM 4117 C CA . GLU B 1 201 ? 7.582 11.352 -9.047 1 97.31 201 GLU B CA 1
ATOM 4118 C C . GLU B 1 201 ? 7.648 9.844 -8.852 1 97.31 201 GLU B C 1
ATOM 4120 O O . GLU B 1 201 ? 7.168 9.32 -7.848 1 97.31 201 GLU B O 1
ATOM 4125 N N . LEU B 1 202 ? 8.242 9.203 -9.805 1 98.5 202 LEU B N 1
ATOM 4126 C CA . LEU B 1 202 ? 8.438 7.758 -9.703 1 98.5 202 LEU B CA 1
ATOM 4127 C C . LEU B 1 202 ? 9.242 7.402 -8.453 1 98.5 202 LEU B C 1
ATOM 4129 O O . LEU B 1 202 ? 8.859 6.5 -7.703 1 98.5 202 LEU B O 1
ATOM 4133 N N . LEU B 1 203 ? 10.32 8.125 -8.234 1 98.19 203 LEU B N 1
ATOM 4134 C CA . LEU B 1 203 ? 11.164 7.875 -7.07 1 98.19 203 LEU B CA 1
ATOM 4135 C C . LEU B 1 203 ? 10.375 8.07 -5.781 1 98.19 203 LEU B C 1
ATOM 4137 O O . LEU B 1 203 ? 10.484 7.266 -4.852 1 98.19 203 LEU B O 1
ATOM 4141 N N . ASN B 1 204 ? 9.562 9.062 -5.777 1 97.19 204 ASN B N 1
ATOM 4142 C CA . ASN B 1 204 ? 8.773 9.344 -4.586 1 97.19 204 ASN B CA 1
ATOM 4143 C C . ASN B 1 204 ? 7.766 8.227 -4.305 1 97.19 204 ASN B C 1
ATOM 4145 O O . ASN B 1 204 ? 7.422 7.973 -3.15 1 97.19 204 ASN B O 1
ATOM 4149 N N . VAL B 1 205 ? 7.328 7.539 -5.316 1 97.69 205 VAL B N 1
ATOM 4150 C CA . VAL B 1 205 ? 6.387 6.438 -5.156 1 97.69 205 VAL B CA 1
ATOM 4151 C C . VAL B 1 205 ? 7.125 5.191 -4.672 1 97.69 205 VAL B C 1
ATOM 4153 O O . VAL B 1 205 ? 6.625 4.457 -3.814 1 97.69 205 VAL B O 1
ATOM 4156 N N . VAL B 1 206 ? 8.289 5 -5.176 1 97.94 206 VAL B N 1
ATOM 4157 C CA . VAL B 1 206 ? 9.039 3.781 -4.891 1 97.94 206 VAL B CA 1
ATOM 4158 C C . VAL B 1 206 ? 9.703 3.895 -3.52 1 97.94 206 VAL B C 1
ATOM 4160 O O . VAL B 1 206 ? 9.719 2.932 -2.748 1 97.94 206 VAL B O 1
ATOM 4163 N N . TYR B 1 207 ? 10.305 5.082 -3.23 1 97.19 207 TYR B N 1
ATOM 4164 C CA . TYR B 1 207 ? 10.977 5.273 -1.951 1 97.19 207 TYR B CA 1
ATOM 4165 C C . TYR B 1 207 ? 9.984 5.199 -0.796 1 97.19 207 TYR B C 1
ATOM 4167 O O . TYR B 1 207 ? 8.766 5.176 -1.013 1 97.19 207 TYR B O 1
ATOM 4175 N N . PRO B 1 208 ? 10.43 5.164 0.373 1 95.81 208 PRO B N 1
ATOM 4176 C CA . PRO B 1 208 ? 9.57 4.879 1.525 1 95.81 208 PRO B CA 1
ATOM 4177 C C . PRO B 1 208 ? 8.492 5.938 1.734 1 95.81 208 PRO B C 1
ATOM 4179 O O . PRO B 1 208 ? 7.562 5.734 2.518 1 95.81 208 PRO B O 1
ATOM 4182 N N . SER B 1 209 ? 8.602 7.051 1.074 1 92.94 209 SER B N 1
ATOM 4183 C CA . SER B 1 209 ? 7.492 8 1.117 1 92.94 209 SER B CA 1
ATOM 4184 C C . SER B 1 209 ? 6.211 7.379 0.568 1 92.94 209 SER B C 1
ATOM 4186 O O . SER B 1 209 ? 5.113 7.688 1.038 1 92.94 209 SER B O 1
ATOM 4188 N N . HIS B 1 210 ? 6.395 6.512 -0.438 1 95.19 210 HIS B N 1
ATOM 4189 C CA . HIS B 1 210 ? 5.281 5.828 -1.087 1 95.19 210 HIS B CA 1
ATOM 4190 C C . HIS B 1 210 ? 4.152 6.801 -1.418 1 95.19 210 HIS B C 1
ATOM 4192 O O . HIS B 1 210 ? 3.002 6.57 -1.043 1 95.19 210 HIS B O 1
ATOM 4198 N N . LYS B 1 211 ? 4.609 7.824 -2.102 1 94.75 211 LYS B N 1
ATOM 4199 C CA . LYS B 1 211 ? 3.611 8.789 -2.561 1 94.75 211 LYS B CA 1
ATOM 4200 C C . LYS B 1 211 ? 2.459 8.086 -3.275 1 94.75 211 LYS B C 1
ATOM 4202 O O . LYS B 1 211 ? 2.68 7.184 -4.086 1 94.75 211 LYS B O 1
ATOM 4207 N N . PRO B 1 212 ? 1.301 8.422 -2.979 1 94.38 212 PRO B N 1
ATOM 4208 C CA . PRO B 1 212 ? 0.151 7.723 -3.562 1 94.38 212 PRO B CA 1
ATOM 4209 C C . PRO B 1 212 ? 0.012 7.973 -5.062 1 94.38 212 PRO B C 1
ATOM 4211 O O . PRO B 1 212 ? 0.392 9.039 -5.555 1 94.38 212 PRO B O 1
ATOM 4214 N N . VAL B 1 213 ? -0.518 6.988 -5.688 1 97.06 213 VAL B N 1
ATOM 4215 C CA . VAL B 1 213 ? -0.889 7.117 -7.094 1 97.06 213 VAL B CA 1
ATOM 4216 C C . VAL B 1 213 ? -2.172 7.938 -7.215 1 97.06 213 VAL B C 1
ATOM 4218 O O . VAL B 1 213 ? -3.068 7.828 -6.375 1 97.06 213 VAL B O 1
ATOM 4221 N N . SER B 1 214 ? -2.24 8.781 -8.203 1 96.19 214 SER B N 1
ATOM 4222 C CA . SER B 1 214 ? -3.398 9.633 -8.461 1 96.19 214 SER B CA 1
ATOM 4223 C C . SER B 1 214 ? -3.723 9.695 -9.945 1 96.19 214 SER B C 1
ATOM 4225 O O . SER B 1 214 ? -3.006 9.117 -10.766 1 96.19 214 SER B O 1
ATOM 4227 N N . THR B 1 215 ? -4.777 10.414 -10.273 1 96.12 215 THR B N 1
ATOM 4228 C CA . THR B 1 215 ? -5.172 10.586 -11.672 1 96.12 215 THR B CA 1
ATOM 4229 C C . THR B 1 215 ? -4.098 11.344 -12.445 1 96.12 215 THR B C 1
ATOM 4231 O O . THR B 1 215 ? -3.916 11.117 -13.648 1 96.12 215 THR B O 1
ATOM 4234 N N . ASP B 1 216 ? -3.301 12.164 -11.734 1 95.44 216 ASP B N 1
ATOM 4235 C CA . ASP B 1 216 ? -2.322 13.039 -12.375 1 95.44 216 ASP B CA 1
ATOM 4236 C C . ASP B 1 216 ? -1.047 12.273 -12.719 1 95.44 216 ASP B C 1
ATOM 4238 O O . ASP B 1 216 ? -0.3 12.672 -13.617 1 95.44 216 ASP B O 1
ATOM 4242 N N . ASN B 1 217 ? -0.854 11.211 -11.977 1 97.62 217 ASN B N 1
ATOM 4243 C CA . ASN B 1 217 ? 0.46 10.609 -12.164 1 97.62 217 ASN B CA 1
ATOM 4244 C C . ASN B 1 217 ? 0.346 9.156 -12.625 1 97.62 217 ASN B C 1
ATOM 4246 O O . ASN B 1 217 ? 1.348 8.531 -12.984 1 97.62 217 ASN B O 1
ATOM 4250 N N . VAL B 1 218 ? -0.796 8.578 -12.734 1 98.31 218 VAL B N 1
ATOM 4251 C CA . VAL B 1 218 ? -0.984 7.148 -12.984 1 98.31 218 VAL B CA 1
ATOM 4252 C C . VAL B 1 218 ? -0.472 6.801 -14.383 1 98.31 218 VAL B C 1
ATOM 4254 O O . VAL B 1 218 ? 0.161 5.762 -14.578 1 98.31 218 VAL B O 1
ATOM 4257 N N . GLU B 1 219 ? -0.672 7.652 -15.328 1 97.19 219 GLU B N 1
ATOM 4258 C CA . GLU B 1 219 ? -0.32 7.336 -16.703 1 97.19 219 GLU B CA 1
ATOM 4259 C C . GLU B 1 219 ? 1.19 7.188 -16.875 1 97.19 219 GLU B C 1
ATOM 4261 O O . GLU B 1 219 ? 1.67 6.168 -17.375 1 97.19 219 GLU B O 1
ATOM 4266 N N . PHE B 1 220 ? 1.893 8.203 -16.438 1 97.75 220 PHE B N 1
ATOM 4267 C CA . PHE B 1 220 ? 3.332 8.117 -16.656 1 97.75 220 PHE B CA 1
ATOM 4268 C C . PHE B 1 220 ? 3.967 7.133 -15.688 1 97.75 220 PHE B C 1
ATOM 4270 O O . PHE B 1 220 ? 5.055 6.609 -15.945 1 97.75 220 PHE B O 1
ATOM 4277 N N . LEU B 1 221 ? 3.332 6.875 -14.523 1 98.56 221 LEU B N 1
ATOM 4278 C CA . LEU B 1 221 ? 3.834 5.848 -13.617 1 98.56 221 LEU B CA 1
ATOM 4279 C C . LEU B 1 221 ? 3.725 4.465 -14.242 1 98.56 221 LEU B C 1
ATOM 4281 O O . LEU B 1 221 ? 4.605 3.623 -14.062 1 98.56 221 LEU B O 1
ATOM 4285 N N . LEU B 1 222 ? 2.623 4.191 -14.945 1 98.19 222 LEU B N 1
ATOM 4286 C CA . LEU B 1 222 ? 2.498 2.934 -15.672 1 98.19 222 LEU B CA 1
ATOM 4287 C C . LEU B 1 222 ? 3.611 2.789 -16.703 1 98.19 222 LEU B C 1
ATOM 4289 O O . LEU B 1 222 ? 4.246 1.737 -16.797 1 98.19 222 LEU B O 1
ATOM 4293 N N . GLU B 1 223 ? 3.842 3.848 -17.391 1 97.88 223 GLU B N 1
ATOM 4294 C CA . GLU B 1 223 ? 4.871 3.852 -18.422 1 97.88 223 GLU B CA 1
ATOM 4295 C C . GLU B 1 223 ? 6.254 3.613 -17.828 1 97.88 223 GLU B C 1
ATOM 4297 O O . GLU B 1 223 ? 6.992 2.74 -18.281 1 97.88 223 GLU B O 1
ATOM 4302 N N . LEU B 1 224 ? 6.578 4.367 -16.859 1 98.31 224 LEU B N 1
ATOM 4303 C CA . LEU B 1 224 ? 7.898 4.27 -16.25 1 98.31 224 LEU B CA 1
ATOM 4304 C C . LEU B 1 224 ? 8.047 2.951 -15.492 1 98.31 224 LEU B C 1
ATOM 4306 O O . LEU B 1 224 ? 9.117 2.344 -15.5 1 98.31 224 LEU B O 1
ATOM 4310 N N . GLY B 1 225 ? 6.93 2.537 -14.742 1 97.94 225 GLY B N 1
ATOM 4311 C CA . GLY B 1 225 ? 6.953 1.243 -14.078 1 97.94 225 GLY B CA 1
ATOM 4312 C C . GLY B 1 225 ? 7.25 0.094 -15.023 1 97.94 225 GLY B C 1
ATOM 4313 O O . GLY B 1 225 ? 7.98 -0.833 -14.672 1 97.94 225 GLY B O 1
ATOM 4314 N N . ASP B 1 226 ? 6.676 0.173 -16.172 1 96.12 226 ASP B N 1
ATOM 4315 C CA . ASP B 1 226 ? 6.914 -0.845 -17.188 1 96.12 226 ASP B CA 1
ATOM 4316 C C . ASP B 1 226 ? 8.328 -0.741 -17.75 1 96.12 226 ASP B C 1
ATOM 4318 O O . ASP B 1 226 ? 9.031 -1.747 -17.859 1 96.12 226 ASP B O 1
ATOM 4322 N N . LYS B 1 227 ? 8.766 0.456 -18.047 1 97.12 227 LYS B N 1
ATOM 4323 C CA . LYS B 1 227 ? 10.086 0.704 -18.625 1 97.12 227 LYS B CA 1
ATOM 4324 C C . LYS B 1 227 ? 11.188 0.18 -17.703 1 97.12 227 LYS B C 1
ATOM 4326 O O . LYS B 1 227 ? 12.141 -0.444 -18.172 1 97.12 227 LYS B O 1
ATOM 4331 N N . PHE B 1 228 ? 11.047 0.41 -16.438 1 97.44 228 PHE B N 1
ATOM 4332 C CA . PHE B 1 228 ? 12.102 0.046 -15.5 1 97.44 228 PHE B CA 1
ATOM 4333 C C . PHE B 1 228 ? 11.75 -1.243 -14.766 1 97.44 228 PHE B C 1
ATOM 4335 O O . PHE B 1 228 ? 12.438 -1.639 -13.828 1 97.44 228 PHE B O 1
ATOM 4342 N N . GLU B 1 229 ? 10.648 -1.838 -15.125 1 95.81 229 GLU B N 1
ATOM 4343 C CA . GLU B 1 229 ? 10.195 -3.115 -14.586 1 95.81 229 GLU B CA 1
ATOM 4344 C C . GLU B 1 229 ? 10.086 -3.062 -13.062 1 95.81 229 GLU B C 1
ATOM 4346 O O . GLU B 1 229 ? 10.656 -3.908 -12.367 1 95.81 229 GLU B O 1
ATOM 4351 N N . ILE B 1 230 ? 9.344 -2.141 -12.594 1 96.88 230 ILE B N 1
ATOM 4352 C CA . ILE B 1 230 ? 9.062 -2.01 -11.172 1 96.88 230 ILE B CA 1
ATOM 4353 C C . ILE B 1 230 ? 7.648 -2.506 -10.875 1 96.88 230 ILE B C 1
ATOM 4355 O O . ILE B 1 230 ? 6.688 -1.738 -10.945 1 96.88 230 ILE B O 1
ATOM 4359 N N . GLN B 1 231 ? 7.562 -3.652 -10.453 1 93.75 231 GLN B N 1
ATOM 4360 C CA . GLN B 1 231 ? 6.273 -4.309 -10.25 1 93.75 231 GLN B CA 1
ATOM 4361 C C . GLN B 1 231 ? 5.449 -3.58 -9.195 1 93.75 231 GLN B C 1
ATOM 4363 O O . GLN B 1 231 ? 4.23 -3.461 -9.328 1 93.75 231 GLN B O 1
ATOM 4368 N N . PHE B 1 232 ? 6.082 -3.143 -8.188 1 95.44 232 PHE B N 1
ATOM 4369 C CA . PHE B 1 232 ? 5.391 -2.436 -7.117 1 95.44 232 PHE B CA 1
ATOM 4370 C C . PHE B 1 232 ? 4.59 -1.264 -7.672 1 95.44 232 PHE B C 1
ATOM 4372 O O . PHE B 1 232 ? 3.428 -1.069 -7.301 1 95.44 232 PHE B O 1
ATOM 4379 N N . VAL B 1 233 ? 5.184 -0.5 -8.523 1 97.5 233 VAL B N 1
ATOM 4380 C CA . VAL B 1 233 ? 4.543 0.679 -9.102 1 97.5 233 VAL B CA 1
ATOM 4381 C C . VAL B 1 233 ? 3.357 0.252 -9.961 1 97.5 233 VAL B C 1
ATOM 4383 O O . VAL B 1 233 ? 2.279 0.845 -9.883 1 97.5 233 VAL B O 1
ATOM 4386 N N . ILE B 1 234 ? 3.561 -0.762 -10.734 1 96.25 234 ILE B N 1
ATOM 4387 C CA . ILE B 1 234 ? 2.49 -1.275 -11.586 1 96.25 234 ILE B CA 1
ATOM 4388 C C . ILE B 1 234 ? 1.315 -1.726 -10.719 1 96.25 234 ILE B C 1
ATOM 4390 O O . ILE B 1 234 ? 0.163 -1.391 -11.008 1 96.25 234 ILE B O 1
ATOM 4394 N N . ASP B 1 235 ? 1.658 -2.371 -9.672 1 94.75 235 ASP B N 1
ATOM 4395 C CA . ASP B 1 235 ?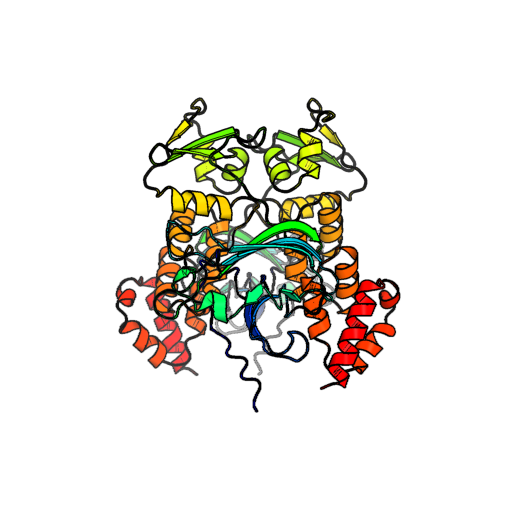 0.624 -2.863 -8.773 1 94.75 235 ASP B CA 1
ATOM 4396 C C . ASP B 1 235 ? -0.146 -1.706 -8.141 1 94.75 235 ASP B C 1
ATOM 4398 O O . ASP B 1 235 ? -1.373 -1.755 -8.031 1 94.75 235 ASP B O 1
ATOM 4402 N N . GLU B 1 236 ? 0.574 -0.735 -7.664 1 96.12 236 GLU B N 1
ATOM 4403 C CA . GLU B 1 236 ? -0.063 0.427 -7.051 1 96.12 236 GLU B CA 1
ATOM 4404 C C . GLU B 1 236 ? -0.972 1.145 -8.047 1 96.12 236 GLU B C 1
ATOM 4406 O O . GLU B 1 236 ? -2.062 1.593 -7.688 1 96.12 236 GLU B O 1
ATOM 4411 N N . CYS B 1 237 ? -0.549 1.208 -9.25 1 97.56 237 CYS B N 1
ATOM 4412 C CA . CYS B 1 237 ? -1.353 1.842 -10.289 1 97.56 237 CYS B CA 1
ATOM 4413 C C . CYS B 1 237 ? -2.621 1.044 -10.562 1 97.56 237 CYS B C 1
ATOM 4415 O O . CYS B 1 237 ? -3.707 1.615 -10.68 1 97.56 237 CYS B O 1
ATOM 4417 N N . GLU B 1 238 ? -2.428 -0.222 -10.68 1 96.69 238 GLU B N 1
ATOM 4418 C CA . GLU B 1 238 ? -3.586 -1.078 -10.922 1 96.69 238 GLU B CA 1
ATOM 4419 C C . GLU B 1 238 ? -4.605 -0.959 -9.797 1 96.69 238 GLU B C 1
ATOM 4421 O O . GLU B 1 238 ? -5.805 -0.828 -10.047 1 96.69 238 GLU B O 1
ATOM 4426 N N . ARG B 1 239 ? -4.141 -0.98 -8.609 1 94.75 239 ARG B N 1
ATOM 4427 C CA . ARG B 1 239 ? -5.008 -0.845 -7.445 1 94.75 239 ARG B CA 1
ATOM 4428 C C . ARG B 1 239 ? -5.758 0.483 -7.473 1 94.75 239 ARG B C 1
ATOM 4430 O O . ARG B 1 239 ? -6.969 0.523 -7.238 1 94.75 239 ARG B O 1
ATOM 4437 N N . PHE B 1 240 ? -5.082 1.511 -7.727 1 96.94 240 PHE B N 1
ATOM 4438 C CA . PHE B 1 240 ? -5.688 2.834 -7.82 1 96.94 240 PHE B CA 1
ATOM 4439 C C . PHE B 1 240 ? -6.77 2.857 -8.891 1 96.94 240 PHE B C 1
ATOM 4441 O O . PHE B 1 240 ? -7.879 3.34 -8.656 1 96.94 240 PHE B O 1
ATOM 4448 N N . LEU B 1 241 ? -6.473 2.299 -10.016 1 97.31 241 LEU B N 1
ATOM 4449 C CA . LEU B 1 241 ? -7.371 2.354 -11.164 1 97.31 241 LEU B CA 1
ATOM 4450 C C . LEU B 1 241 ? -8.641 1.55 -10.898 1 97.31 241 LEU B C 1
ATOM 4452 O O . LEU B 1 241 ? -9.719 1.911 -11.375 1 97.31 241 LEU B O 1
ATOM 4456 N N . MET B 1 242 ? -8.5 0.538 -10.18 1 96.19 242 MET B N 1
ATOM 4457 C CA . MET B 1 242 ? -9.656 -0.296 -9.859 1 96.19 242 MET B CA 1
ATOM 4458 C C . MET B 1 242 ? -10.664 0.469 -9.008 1 96.19 242 MET B C 1
ATOM 4460 O O . MET B 1 242 ? -11.867 0.231 -9.102 1 96.19 242 MET B O 1
ATOM 4464 N N . SER B 1 243 ? -10.203 1.395 -8.258 1 93.75 243 SER B N 1
ATOM 4465 C CA . SER B 1 243 ? -11.094 2.113 -7.348 1 93.75 243 SER B CA 1
ATOM 4466 C C . SER B 1 243 ? -11.414 3.506 -7.875 1 93.75 243 SER B C 1
ATOM 4468 O O . SER B 1 243 ? -12.336 4.16 -7.387 1 93.75 243 SER B O 1
ATOM 4470 N N . ALA B 1 244 ? -10.672 3.922 -8.891 1 93.38 244 ALA B N 1
ATOM 4471 C CA . ALA B 1 244 ? -10.844 5.273 -9.422 1 93.38 244 ALA B CA 1
ATOM 4472 C C . ALA B 1 244 ? -12.172 5.402 -10.164 1 93.38 244 ALA B C 1
ATOM 4474 O O . ALA B 1 244 ? -12.469 4.609 -11.062 1 93.38 244 ALA B O 1
ATOM 4475 N N . GLU B 1 245 ? -12.898 6.418 -9.859 1 92.12 245 GLU B N 1
ATOM 4476 C CA . GLU B 1 245 ? -14.203 6.602 -10.492 1 92.12 245 GLU B CA 1
ATOM 4477 C C . GLU B 1 245 ? -14.141 7.68 -11.57 1 92.12 245 GLU B C 1
ATOM 4479 O O . GLU B 1 245 ? -15.016 7.75 -12.438 1 92.12 245 GLU B O 1
ATOM 4484 N N . ASP B 1 246 ? -13.148 8.477 -11.562 1 93 246 ASP B N 1
ATOM 4485 C CA . ASP B 1 246 ? -13.086 9.633 -12.453 1 93 246 ASP B CA 1
ATOM 4486 C C . ASP B 1 246 ? -12.352 9.297 -13.742 1 93 246 ASP B C 1
ATOM 4488 O O . ASP B 1 246 ? -12.117 10.172 -14.578 1 93 246 ASP B O 1
ATOM 4492 N N . ILE B 1 247 ? -11.992 8.086 -13.961 1 95.62 247 ILE B N 1
ATOM 4493 C CA . ILE B 1 247 ? -11.328 7.645 -15.188 1 95.62 247 ILE B CA 1
ATOM 4494 C C . ILE B 1 247 ? -12.273 6.766 -16 1 95.62 247 ILE B C 1
ATOM 4496 O O . ILE B 1 247 ? -12.82 5.789 -15.484 1 95.62 247 ILE B O 1
ATOM 4500 N N . PRO B 1 248 ? -12.477 7.152 -17.219 1 94.69 248 PRO B N 1
ATOM 4501 C CA . PRO B 1 248 ? -13.398 6.379 -18.047 1 94.69 248 PRO B CA 1
ATOM 4502 C C . PRO B 1 248 ? -12.992 4.914 -18.188 1 94.69 248 PRO B C 1
ATOM 4504 O O . PRO B 1 248 ? -11.805 4.602 -18.25 1 94.69 248 PRO B O 1
ATOM 4507 N N . ILE B 1 249 ? -13.961 4.098 -18.312 1 95.44 249 ILE B N 1
ATOM 4508 C CA . ILE B 1 249 ? -13.75 2.654 -18.344 1 95.44 249 ILE B CA 1
ATOM 4509 C C . ILE B 1 249 ? -12.922 2.279 -19.562 1 95.44 249 ILE B C 1
ATOM 4511 O O . ILE B 1 249 ? -12.062 1.395 -19.5 1 95.44 249 ILE B O 1
ATOM 4515 N N . VAL B 1 250 ? -13.141 2.951 -20.688 1 95.44 250 VAL B N 1
ATOM 4516 C CA . VAL B 1 250 ? -12.422 2.621 -21.922 1 95.44 250 VAL B CA 1
ATOM 4517 C C . VAL B 1 250 ? -10.93 2.908 -21.734 1 95.44 250 VAL B C 1
ATOM 4519 O O . VAL B 1 250 ? -10.086 2.145 -22.203 1 95.44 250 VAL B O 1
ATOM 4522 N N . THR B 1 251 ? -10.633 3.93 -21.094 1 96.31 251 THR B N 1
ATOM 4523 C CA . THR B 1 251 ? -9.242 4.277 -20.828 1 96.31 251 THR B CA 1
ATOM 4524 C C . THR B 1 251 ? -8.594 3.236 -19.922 1 96.31 251 THR B C 1
ATOM 4526 O O . THR B 1 251 ? -7.453 2.826 -20.156 1 96.31 251 THR B O 1
ATOM 4529 N N . LYS B 1 252 ? -9.328 2.816 -18.938 1 97.62 252 LYS B N 1
ATOM 4530 C CA . LYS B 1 252 ? -8.859 1.77 -18.031 1 97.62 252 LYS B CA 1
ATOM 4531 C C . LYS B 1 252 ? -8.578 0.475 -18.797 1 97.62 252 LYS B C 1
ATOM 4533 O O . LYS B 1 252 ? -7.555 -0.173 -18.578 1 97.62 252 LYS B O 1
ATOM 4538 N N . LEU B 1 253 ? -9.461 0.174 -19.703 1 96.81 253 LEU B N 1
ATOM 4539 C CA . LEU B 1 253 ? -9.305 -1.052 -20.469 1 96.81 253 LEU B CA 1
ATOM 4540 C C . LEU B 1 253 ? -8.094 -0.964 -21.391 1 96.81 253 LEU B C 1
ATOM 4542 O O . LEU B 1 253 ? -7.379 -1.951 -21.578 1 96.81 253 LEU B O 1
ATOM 4546 N N . VAL B 1 254 ? -7.875 0.174 -21.906 1 96.56 254 VAL B N 1
ATOM 4547 C CA . VAL B 1 254 ? -6.715 0.374 -22.781 1 96.56 254 VAL B CA 1
ATOM 4548 C C . VAL B 1 254 ? -5.43 0.172 -21.969 1 96.56 254 VAL B C 1
ATOM 4550 O O . VAL B 1 254 ? -4.516 -0.522 -22.422 1 96.56 254 VAL B O 1
ATOM 4553 N N . TRP B 1 255 ? -5.383 0.768 -20.797 1 96.69 255 TRP B N 1
ATOM 4554 C CA . TRP B 1 255 ? -4.207 0.612 -19.953 1 96.69 255 TRP B CA 1
ATOM 4555 C C . TRP B 1 255 ? -4.055 -0.833 -19.5 1 96.69 255 TRP B C 1
ATOM 4557 O O . TRP B 1 255 ? -2.941 -1.355 -19.422 1 96.69 255 TRP B O 1
ATOM 4567 N N . ALA B 1 256 ? -5.152 -1.46 -19.156 1 96.81 256 ALA B N 1
ATOM 4568 C CA . ALA B 1 256 ? -5.102 -2.867 -18.766 1 96.81 256 ALA B CA 1
ATOM 4569 C C . ALA B 1 256 ? -4.48 -3.717 -19.875 1 96.81 256 ALA B C 1
ATOM 4571 O O . ALA B 1 256 ? -3.641 -4.578 -19.609 1 96.81 256 ALA B O 1
ATOM 4572 N N . ASP B 1 257 ? -4.879 -3.441 -21.062 1 94.19 257 ASP B N 1
ATOM 4573 C CA . ASP B 1 257 ? -4.391 -4.141 -22.234 1 94.19 257 ASP B CA 1
ATOM 4574 C C . ASP B 1 257 ? -2.9 -3.879 -22.453 1 94.19 257 ASP B C 1
ATOM 4576 O O . ASP B 1 257 ? -2.123 -4.816 -22.656 1 94.19 257 ASP B O 1
ATOM 4580 N N . GLN B 1 258 ? -2.557 -2.705 -22.375 1 94.12 258 GLN B N 1
ATOM 4581 C CA . GLN B 1 258 ? -1.199 -2.27 -22.688 1 94.12 258 GLN B CA 1
ATOM 4582 C C . GLN B 1 258 ? -0.199 -2.814 -21.672 1 94.12 258 GLN B C 1
ATOM 4584 O O . GLN B 1 258 ? 0.917 -3.191 -22.031 1 94.12 258 GLN B O 1
ATOM 4589 N N . TYR B 1 259 ? -0.597 -2.895 -20.422 1 94.56 259 TYR B N 1
ATOM 4590 C CA . TYR B 1 259 ? 0.343 -3.252 -19.359 1 94.56 259 TYR B CA 1
ATOM 4591 C C . TYR B 1 259 ? -0.035 -4.586 -18.719 1 94.56 259 TYR B C 1
ATOM 4593 O O . TYR B 1 259 ? 0.458 -4.926 -17.641 1 94.56 259 TYR B O 1
ATOM 4601 N N . CYS B 1 260 ? -0.954 -5.27 -19.344 1 92.81 260 CYS B N 1
ATOM 4602 C CA . CYS B 1 260 ? -1.373 -6.605 -18.938 1 92.81 260 CYS B CA 1
ATOM 4603 C C . CYS B 1 260 ? -1.856 -6.609 -17.484 1 92.81 260 CYS B C 1
ATOM 4605 O O . CYS B 1 260 ? -1.395 -7.41 -16.672 1 92.81 260 CYS B O 1
ATOM 4607 N N . LEU B 1 261 ? -2.734 -5.707 -17.203 1 95.19 261 LEU B N 1
ATOM 4608 C CA . LEU B 1 261 ? -3.336 -5.609 -15.867 1 95.19 261 LEU B CA 1
ATOM 4609 C C . LEU B 1 261 ? -4.621 -6.426 -15.797 1 95.19 261 LEU B C 1
ATOM 4611 O O . LEU B 1 261 ? -5.715 -5.895 -16 1 95.19 261 LEU B O 1
ATOM 4615 N N . ALA B 1 262 ? -4.484 -7.598 -15.414 1 93.62 262 ALA B N 1
ATOM 4616 C CA . ALA B 1 262 ? -5.586 -8.555 -15.477 1 93.62 262 ALA B CA 1
ATOM 4617 C C . ALA B 1 262 ? -6.672 -8.211 -14.469 1 93.62 262 ALA B C 1
ATOM 4619 O O . ALA B 1 262 ? -7.863 -8.297 -14.773 1 93.62 262 ALA B O 1
ATOM 4620 N N . LYS B 1 263 ? -6.297 -7.801 -13.32 1 93.56 263 LYS B N 1
ATOM 4621 C CA . LYS B 1 263 ? -7.281 -7.473 -12.289 1 93.56 263 LYS B CA 1
ATOM 4622 C C . LYS B 1 263 ? -8.109 -6.254 -12.695 1 93.56 263 LYS B C 1
ATOM 4624 O O . LYS B 1 263 ? -9.305 -6.195 -12.422 1 93.56 263 LYS B O 1
ATOM 4629 N N . LEU B 1 264 ? -7.449 -5.371 -13.25 1 96.19 264 LEU B N 1
ATOM 4630 C CA . LEU B 1 264 ? -8.148 -4.176 -13.703 1 96.19 264 LEU B CA 1
ATOM 4631 C C . LEU B 1 264 ? -9.156 -4.516 -14.797 1 96.19 264 LEU B C 1
ATOM 4633 O O . LEU B 1 264 ? -10.297 -4.043 -14.773 1 96.19 264 LEU B O 1
ATOM 4637 N N . GLN B 1 265 ? -8.719 -5.289 -15.773 1 96 265 GLN B N 1
ATOM 4638 C CA . GLN B 1 265 ? -9.641 -5.695 -16.828 1 96 265 GLN B CA 1
ATOM 4639 C C . GLN B 1 265 ? -10.852 -6.422 -16.25 1 96 265 GLN B C 1
ATOM 4641 O O . GLN B 1 265 ? -11.992 -6.16 -16.656 1 96 265 GLN B O 1
ATOM 4646 N N . ASP B 1 266 ? -10.555 -7.273 -15.359 1 95 266 ASP B N 1
ATOM 4647 C CA . ASP B 1 266 ? -11.625 -8.016 -14.695 1 95 266 ASP B CA 1
ATOM 4648 C C . ASP B 1 266 ? -12.617 -7.07 -14.023 1 95 266 ASP B C 1
ATOM 4650 O O . ASP B 1 266 ? -13.828 -7.188 -14.219 1 95 266 ASP B O 1
ATOM 4654 N N . ALA B 1 267 ? -12.102 -6.199 -13.266 1 95.19 267 ALA B N 1
ATOM 4655 C CA . ALA B 1 267 ? -12.938 -5.234 -12.555 1 95.19 267 ALA B CA 1
ATOM 4656 C C . ALA B 1 267 ? -13.789 -4.43 -13.531 1 95.19 267 ALA B C 1
ATOM 4658 O O . ALA B 1 267 ? -14.977 -4.191 -13.273 1 95.19 267 ALA B O 1
ATOM 4659 N N . CYS B 1 268 ? -13.219 -4.027 -14.609 1 96.19 268 CYS B N 1
ATOM 4660 C CA . CYS B 1 268 ? -13.93 -3.244 -15.609 1 96.19 268 CYS B CA 1
ATOM 4661 C C . CYS B 1 268 ? -15.023 -4.074 -16.281 1 96.19 268 CYS B C 1
ATOM 4663 O O . CYS B 1 268 ? -16.172 -3.621 -16.391 1 96.19 268 CYS B O 1
ATOM 4665 N N . VAL B 1 269 ? -14.695 -5.262 -16.672 1 94.81 269 VAL B N 1
ATOM 4666 C CA . VAL B 1 269 ? -15.617 -6.133 -17.391 1 94.81 269 VAL B CA 1
ATOM 4667 C C . VAL B 1 269 ? -16.812 -6.461 -16.5 1 94.81 269 VAL B C 1
ATOM 4669 O O . VAL B 1 269 ? -17.953 -6.508 -16.969 1 94.81 269 VAL B O 1
ATOM 4672 N N . ARG B 1 270 ? -16.609 -6.57 -15.258 1 93.44 270 ARG B N 1
ATOM 4673 C CA . ARG B 1 270 ? -17.656 -6.93 -14.312 1 93.44 270 ARG B CA 1
ATOM 4674 C C . ARG B 1 270 ? -18.656 -5.789 -14.148 1 93.44 270 ARG B C 1
ATOM 4676 O O . ARG B 1 270 ? -19.797 -6.012 -13.734 1 93.44 270 ARG B O 1
ATOM 4683 N N . THR B 1 271 ? -18.266 -4.645 -14.438 1 92.81 271 THR B N 1
ATOM 4684 C CA . THR B 1 271 ? -19.125 -3.488 -14.242 1 92.81 271 THR B CA 1
ATOM 4685 C C . THR B 1 271 ? -20.219 -3.447 -15.305 1 92.81 271 THR B C 1
ATOM 4687 O O . THR B 1 271 ? -21.234 -2.748 -15.148 1 92.81 271 THR B O 1
ATOM 4690 N N . PHE B 1 272 ? -20.016 -4.141 -16.453 1 93.69 272 PHE B N 1
ATOM 4691 C CA . PHE B 1 272 ? -21.016 -4.125 -17.516 1 93.69 272 PHE B CA 1
ATOM 4692 C C . PHE B 1 272 ? -22.219 -4.969 -17.141 1 93.69 272 PHE B C 1
ATOM 4694 O O . PHE B 1 272 ? -22.094 -6.152 -16.828 1 93.69 272 PHE B O 1
ATOM 4701 N N . LYS B 1 273 ? -23.344 -4.324 -17.25 1 92.19 273 LYS B N 1
ATOM 4702 C CA . LYS B 1 273 ? -24.562 -5.004 -16.844 1 92.19 273 LYS B CA 1
ATOM 4703 C C . LYS B 1 273 ? -25.453 -5.312 -18.047 1 92.19 273 LYS B C 1
ATOM 4705 O O . LYS B 1 273 ? -26.328 -6.184 -17.969 1 92.19 273 LYS B O 1
ATOM 4710 N N . CYS B 1 274 ? -25.297 -4.527 -19.078 1 93.25 274 CYS B N 1
ATOM 4711 C CA . CYS B 1 274 ? -26.078 -4.762 -20.297 1 93.25 274 CYS B CA 1
ATOM 4712 C C . CYS B 1 274 ? -25.219 -4.578 -21.547 1 93.25 274 CYS B C 1
ATOM 4714 O O . CYS B 1 274 ? -24.125 -4.031 -21.469 1 93.25 274 CYS B O 1
ATOM 4716 N N . VAL B 1 275 ? -25.734 -5.051 -22.641 1 92.94 275 VAL B N 1
ATOM 4717 C CA . VAL B 1 275 ? -25.016 -5.035 -23.906 1 92.94 275 VAL B CA 1
ATOM 4718 C C . VAL B 1 275 ? -24.812 -3.592 -24.359 1 92.94 275 VAL B C 1
ATOM 4720 O O . VAL B 1 275 ? -23.781 -3.268 -24.953 1 92.94 275 VAL B O 1
ATOM 4723 N N . ASN B 1 276 ? -25.672 -2.762 -23.953 1 93.25 276 ASN B N 1
ATOM 4724 C CA . ASN B 1 276 ? -25.578 -1.361 -24.359 1 93.25 276 ASN B CA 1
ATOM 4725 C C . ASN B 1 276 ? -24.359 -0.683 -23.75 1 93.25 276 ASN B C 1
ATOM 4727 O O . ASN B 1 276 ? -23.766 0.218 -24.344 1 93.25 276 ASN B O 1
ATOM 4731 N N . ASP B 1 277 ? -23.969 -1.1 -22.609 1 92.62 277 ASP B N 1
ATOM 4732 C CA . ASP B 1 277 ? -22.766 -0.568 -21.969 1 92.62 277 ASP B CA 1
ATOM 4733 C C . ASP B 1 277 ? -21.531 -0.816 -22.844 1 92.62 277 ASP B C 1
ATOM 4735 O O . ASP B 1 277 ? -20.672 0.06 -22.969 1 92.62 277 ASP B O 1
ATOM 4739 N N . ILE B 1 278 ? -21.516 -1.944 -23.438 1 93.12 278 ILE B N 1
ATOM 4740 C CA . ILE B 1 278 ? -20.375 -2.359 -24.25 1 93.12 278 ILE B CA 1
ATOM 4741 C C . ILE B 1 278 ? -20.422 -1.665 -25.609 1 93.12 278 ILE B C 1
ATOM 4743 O O . ILE B 1 278 ? -19.391 -1.257 -26.141 1 93.12 278 ILE B O 1
ATOM 4747 N N . LYS B 1 279 ? -21.625 -1.529 -26.094 1 92.38 279 LYS B N 1
ATOM 4748 C CA . LYS B 1 279 ? -21.797 -0.81 -27.344 1 92.38 279 LYS B CA 1
ATOM 4749 C C . LYS B 1 279 ? -21.328 0.637 -27.219 1 92.38 279 LYS B C 1
ATOM 4751 O O . LYS B 1 279 ? -20.75 1.186 -28.156 1 92.38 279 LYS B O 1
ATOM 4756 N N . ALA B 1 280 ? -21.562 1.191 -26.125 1 93.06 280 ALA B N 1
ATOM 4757 C CA . ALA B 1 280 ? -21.172 2.576 -25.875 1 93.06 280 ALA B CA 1
ATOM 4758 C C . ALA B 1 280 ? -19.656 2.736 -25.922 1 93.06 280 ALA B C 1
ATOM 4760 O O . ALA B 1 280 ? -19.156 3.789 -26.312 1 93.06 280 ALA B O 1
ATOM 4761 N N . LEU B 1 281 ? -18.984 1.701 -25.531 1 92.62 281 LEU B N 1
ATOM 4762 C CA . LEU B 1 281 ? -17.531 1.714 -25.578 1 92.62 281 LEU B CA 1
ATOM 4763 C C . LEU B 1 281 ? -17.016 1.872 -27 1 92.62 281 LEU B C 1
ATOM 4765 O O . LEU B 1 281 ? -16.016 2.553 -27.234 1 92.62 281 LEU B O 1
ATOM 4769 N N . LYS B 1 282 ? -17.688 1.232 -27.922 1 90.38 282 LYS B N 1
ATOM 4770 C CA . LYS B 1 282 ? -17.281 1.226 -29.328 1 90.38 282 LYS B CA 1
ATOM 4771 C C . LYS B 1 282 ? -17.344 2.631 -29.922 1 90.38 282 LYS B C 1
ATOM 4773 O O . LYS B 1 282 ? -16.625 2.936 -30.875 1 90.38 282 LYS B O 1
ATOM 4778 N N . LEU B 1 283 ? -18.109 3.461 -29.297 1 91.44 283 LEU B N 1
ATOM 4779 C CA . LEU B 1 283 ? -18.328 4.809 -29.812 1 91.44 283 LEU B CA 1
ATOM 4780 C C . LEU B 1 283 ? -17.203 5.746 -29.359 1 91.44 283 LEU B C 1
ATOM 4782 O O . LEU B 1 283 ? -17.047 6.844 -29.906 1 91.44 283 LEU B O 1
ATOM 4786 N N . THR B 1 284 ? -16.406 5.273 -28.469 1 92.44 284 THR B N 1
ATOM 4787 C CA . THR B 1 284 ? -15.328 6.109 -27.969 1 92.44 284 THR B CA 1
ATOM 4788 C C . THR B 1 28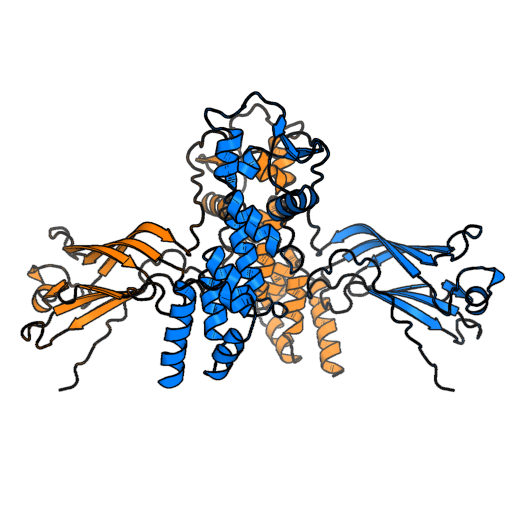4 ? -14.117 6.039 -28.891 1 92.44 284 THR B C 1
ATOM 4790 O O . THR B 1 284 ? -13.922 5.051 -29.609 1 92.44 284 THR B O 1
ATOM 4793 N N . GLU B 1 285 ? -13.289 7.051 -28.906 1 92.12 285 GLU B N 1
ATOM 4794 C CA . GLU B 1 285 ? -12.086 7.094 -29.734 1 92.12 285 GLU B CA 1
ATOM 4795 C C . GLU B 1 285 ? -11.047 6.09 -29.234 1 92.12 285 GLU B C 1
ATOM 4797 O O . GLU B 1 285 ? -10.297 5.52 -30.031 1 92.12 285 GLU B O 1
ATOM 4802 N N . GLU B 1 286 ? -11.039 5.844 -28 1 92.38 286 GLU B N 1
ATOM 4803 C CA . GLU B 1 286 ? -10.031 4.996 -27.375 1 92.38 286 GLU B CA 1
ATOM 4804 C C . GLU B 1 286 ? -10.258 3.525 -27.703 1 92.38 286 GLU B C 1
ATOM 4806 O O . GLU B 1 286 ? -9.352 2.701 -27.562 1 92.38 286 GLU B O 1
ATOM 4811 N N . TYR B 1 287 ? -11.445 3.242 -28.234 1 92.88 287 TYR B N 1
ATOM 4812 C CA . TYR B 1 287 ? -11.812 1.855 -28.5 1 92.88 287 TYR B CA 1
ATOM 4813 C C . TYR B 1 287 ? -10.859 1.214 -29.5 1 92.88 287 TYR B C 1
ATOM 4815 O O . TYR B 1 287 ? -10.555 0.025 -29.406 1 92.88 287 TYR B O 1
ATOM 4823 N N . LYS B 1 288 ? -10.367 1.991 -30.359 1 92.25 288 LYS B N 1
ATOM 4824 C CA . LYS B 1 288 ? -9.484 1.495 -31.422 1 92.25 288 LYS B CA 1
ATOM 4825 C C . LYS B 1 288 ? -8.156 1.014 -30.844 1 92.25 288 LYS B C 1
ATOM 4827 O O . LYS B 1 288 ? -7.434 0.249 -31.484 1 92.25 288 LYS B O 1
ATOM 4832 N N . ASN B 1 289 ? -7.875 1.409 -29.625 1 92.62 289 ASN B N 1
ATOM 4833 C CA . ASN B 1 289 ? -6.605 1.066 -28.984 1 92.62 289 ASN B CA 1
ATOM 4834 C C . ASN B 1 289 ? -6.699 -0.25 -28.219 1 92.62 289 ASN B C 1
ATOM 4836 O O . ASN B 1 289 ? -5.699 -0.738 -27.688 1 92.62 289 ASN B O 1
ATOM 4840 N N . LEU B 1 290 ? -7.848 -0.861 -28.203 1 93.94 290 LEU B N 1
ATOM 4841 C CA . LEU B 1 290 ? -8.016 -2.141 -27.516 1 93.94 290 LEU B CA 1
ATOM 4842 C C . LEU B 1 290 ? -7.469 -3.283 -28.359 1 93.94 290 LEU B C 1
ATOM 4844 O O . LEU B 1 290 ? -7.676 -3.309 -29.578 1 93.94 290 LEU B O 1
ATOM 4848 N N . SER B 1 291 ? -6.785 -4.105 -27.781 1 93.31 291 SER B N 1
ATOM 4849 C CA . SER B 1 291 ? -6.277 -5.277 -28.484 1 93.31 291 SER B CA 1
ATOM 4850 C C . SER B 1 291 ? -7.371 -6.32 -28.688 1 93.31 291 SER B C 1
ATOM 4852 O O . SER B 1 291 ? -8.461 -6.195 -28.141 1 93.31 291 SER B O 1
ATOM 4854 N N . ASP B 1 292 ? -7.004 -7.344 -29.422 1 91 292 ASP B N 1
ATOM 4855 C CA . ASP B 1 292 ? -7.93 -8.445 -29.672 1 91 292 ASP B CA 1
ATOM 4856 C C . ASP B 1 292 ? -8.219 -9.219 -28.391 1 91 292 ASP B C 1
ATOM 4858 O O . ASP B 1 292 ? -9.32 -9.734 -28.203 1 91 292 ASP B O 1
ATOM 4862 N N . THR B 1 293 ? -7.293 -9.195 -27.578 1 90.94 293 THR B N 1
ATOM 4863 C CA . THR B 1 293 ? -7.445 -9.922 -26.328 1 90.94 293 THR B CA 1
ATOM 4864 C C . THR B 1 293 ? -8.547 -9.305 -25.469 1 90.94 293 THR B C 1
ATOM 4866 O O . THR B 1 293 ? -9.398 -10.023 -24.922 1 90.94 293 THR B O 1
ATOM 4869 N N . THR B 1 294 ? -8.531 -8.047 -25.359 1 93.44 294 THR B N 1
ATOM 4870 C CA . THR B 1 294 ? -9.555 -7.359 -24.594 1 93.44 294 THR B CA 1
ATOM 4871 C C . THR B 1 294 ? -10.906 -7.441 -25.281 1 93.44 294 THR B C 1
ATOM 4873 O O . THR B 1 294 ? -11.945 -7.602 -24.625 1 93.44 294 THR B O 1
ATOM 4876 N N . LYS B 1 295 ? -10.891 -7.316 -26.578 1 92.88 295 LYS B N 1
ATOM 4877 C CA . LYS B 1 295 ? -12.133 -7.453 -27.328 1 92.88 295 LYS B CA 1
ATOM 4878 C C . LYS B 1 295 ? -12.75 -8.836 -27.125 1 92.88 295 LYS B C 1
ATOM 4880 O O . LYS B 1 295 ? -13.969 -8.969 -27.047 1 92.88 295 LYS B O 1
ATOM 4885 N N . ALA B 1 296 ? -11.922 -9.758 -27.031 1 92 296 ALA B N 1
ATOM 4886 C CA . ALA B 1 296 ? -12.398 -11.109 -26.75 1 92 296 ALA B CA 1
ATOM 4887 C C . ALA B 1 296 ? -13.086 -11.18 -25.391 1 92 296 ALA B C 1
ATOM 4889 O O . ALA B 1 296 ? -14.117 -11.836 -25.25 1 92 296 ALA B O 1
ATOM 4890 N N . ALA B 1 297 ? -12.547 -10.555 -24.438 1 92.88 297 ALA B N 1
ATOM 4891 C CA . ALA B 1 297 ? -13.148 -10.516 -23.109 1 92.88 297 ALA B CA 1
ATOM 4892 C C . ALA B 1 297 ? -14.531 -9.867 -23.156 1 92.88 297 ALA B C 1
ATOM 4894 O O . ALA B 1 297 ? -15.469 -10.336 -22.516 1 92.88 297 ALA B O 1
ATOM 4895 N N . LEU B 1 298 ? -14.594 -8.828 -23.906 1 93.5 298 LEU B N 1
ATOM 4896 C CA . LEU B 1 298 ? -15.867 -8.133 -24.047 1 93.5 298 LEU B CA 1
ATOM 4897 C C . LEU B 1 298 ? -16.906 -9.031 -24.734 1 93.5 298 LEU B C 1
ATOM 4899 O O . LEU B 1 298 ? -18.062 -9.047 -24.344 1 93.5 298 LEU B O 1
ATOM 4903 N N . LEU B 1 299 ? -16.453 -9.734 -25.719 1 91.88 299 LEU B N 1
ATOM 4904 C CA . LEU B 1 299 ? -17.328 -10.672 -26.406 1 91.88 299 LEU B CA 1
ATOM 4905 C C . LEU B 1 299 ? -17.844 -11.734 -25.438 1 91.88 299 LEU B C 1
ATOM 4907 O O . LEU B 1 299 ? -19.047 -12.023 -25.406 1 91.88 299 LEU B O 1
ATOM 4911 N N . GLU B 1 300 ? -16.953 -12.227 -24.719 1 91.44 300 GLU B N 1
ATOM 4912 C CA . GLU B 1 300 ? -17.344 -13.234 -23.734 1 91.44 300 GLU B CA 1
ATOM 4913 C C . GLU B 1 300 ? -18.344 -12.656 -22.734 1 91.44 300 GLU B C 1
ATOM 4915 O O . GLU B 1 300 ? -19.281 -13.352 -22.312 1 91.44 300 GLU B O 1
ATOM 4920 N N . LYS B 1 301 ? -18.172 -11.461 -22.375 1 92.31 301 LYS B N 1
ATOM 4921 C CA . LYS B 1 301 ? -19.094 -10.805 -21.453 1 92.31 301 LYS B CA 1
ATOM 4922 C C . LYS B 1 301 ? -20.469 -10.633 -22.078 1 92.31 301 LYS B C 1
ATOM 4924 O O . LYS B 1 301 ? -21.484 -10.797 -21.391 1 92.31 301 LYS B O 1
ATOM 4929 N N . ILE B 1 302 ? -20.516 -10.336 -23.297 1 92.38 302 ILE B N 1
ATOM 4930 C CA . ILE B 1 302 ? -21.781 -10.195 -24 1 92.38 302 ILE B CA 1
ATOM 4931 C C . ILE B 1 302 ? -22.547 -11.516 -23.953 1 92.38 302 ILE B C 1
ATOM 4933 O O . ILE B 1 302 ? -23.75 -11.531 -23.656 1 92.38 302 ILE B O 1
ATOM 4937 N N . PHE B 1 303 ? -21.844 -12.578 -24.125 1 91.62 303 PHE B N 1
ATOM 4938 C CA . PHE B 1 303 ? -22.484 -13.891 -24.078 1 91.62 303 PHE B CA 1
ATOM 4939 C C . PHE B 1 303 ? -23.047 -14.164 -22.688 1 91.62 303 PHE B C 1
ATOM 4941 O O . PHE B 1 303 ? -24.125 -14.734 -22.547 1 91.62 303 PHE B O 1
ATOM 4948 N N . LYS B 1 304 ? -22.359 -13.773 -21.766 1 91 304 LYS B N 1
ATOM 4949 C CA . LYS B 1 304 ? -22.797 -14 -20.391 1 91 304 LYS B CA 1
ATOM 4950 C C . LYS B 1 304 ? -24.031 -13.18 -20.078 1 91 304 LYS B C 1
ATOM 4952 O O . LYS B 1 304 ? -24.938 -13.664 -19.391 1 91 304 LYS B O 1
ATOM 4957 N N . ILE B 1 305 ? -24.016 -11.984 -20.531 1 91 305 ILE B N 1
ATOM 4958 C CA . ILE B 1 305 ? -25.141 -11.094 -20.297 1 91 305 ILE B CA 1
ATOM 4959 C C . ILE B 1 305 ? -26.391 -11.633 -21 1 91 305 ILE B C 1
ATOM 4961 O O . ILE B 1 305 ? -27.5 -11.57 -20.469 1 91 305 ILE B O 1
ATOM 4965 N N . LEU B 1 306 ? -26.141 -12.156 -22.141 1 90.12 306 LEU B N 1
ATOM 4966 C CA . LEU B 1 306 ? -27.266 -12.648 -22.953 1 90.12 306 LEU B CA 1
ATOM 4967 C C . LEU B 1 306 ? -27.797 -13.961 -22.391 1 90.12 306 LEU B C 1
ATOM 4969 O O . LEU B 1 306 ? -28.953 -14.305 -22.609 1 90.12 306 LEU B O 1
ATOM 4973 N N . LYS B 1 307 ? -27.016 -14.766 -21.75 1 85.62 307 LYS B N 1
ATOM 4974 C CA . LYS B 1 307 ? -27.453 -16 -21.141 1 85.62 307 LYS B CA 1
ATOM 4975 C C . LYS B 1 307 ? -28.266 -15.734 -19.875 1 85.62 307 LYS B C 1
ATOM 4977 O O . LYS B 1 307 ? -29.156 -16.516 -19.516 1 85.62 307 LYS B O 1
ATOM 4982 N N . GLU B 1 308 ? -28.016 -14.664 -19.172 1 67.94 308 GLU B N 1
ATOM 4983 C CA . GLU B 1 308 ? -28.781 -14.312 -17.969 1 67.94 308 GLU B CA 1
ATOM 4984 C C . GLU B 1 308 ? -30.109 -13.656 -18.344 1 67.94 308 GLU B C 1
ATOM 4986 O O . GLU B 1 308 ? -31.125 -13.875 -17.672 1 67.94 308 GLU B O 1
#

pLDDT: mean 85.97, std 17.57, range [19.3, 98.56]